Protein AF-A0A9P4IMC5-F1 (afdb_monomer_lite)

Organism: NCBI:txid1504668

Foldseek 3Di:
DDDDDDDDDDDDDDDDPVVVVVPPDDDDDDDDDDDVVLVVVVCCVVVPDLCLLVLVVVLVVLVVVLVVLVVVCVVPVDPVSLLVNLQSVLVSCVSCQVPFQVRRPCNLVLLQLLLVVVVVVVVPPVPPDDDLSSLLSNLLSQQCLVDRHGDPCSVVADSVNSSVDRDDRDDDDSVVSLVPPDCPPPCNVDVVSVVVSVVSSPPDDDDPVPPPDDDDDDDDDDDPDDDPDQDPLQCLVPDDVVSLLVNLVVPVVVSLVSLLQHALLDPSSLVSLVVVLVCCVVPVSSVVSVHDNLVSVLSSLVNLVVVLVVLDDPDPPDPDDPPPSVVSSLSSLVSSVVSVVVCVVVVVDDCVSCVVSLVCSLVVVCVNPCSVPDCNNVVCVPVSPPD

Sequence (387 aa):
MATFASPEDSQPEDIPQSLQSQLNSFPNRSFPLTAGAYLEARQLLLKGRKDAAKDFKDAMSLKVFIDELEAKVRADASETNYVTLLNAEYTLFHMTATTLLPLNPFLSHWVDNIARWEKEAASSESGGKISAIQKARLYMSKKLLMEVYPPRDLKTLSPRQLLAHIPESPHFSPKDWIKTFPKSSPVFDNPDSLALFKFSISGAYPDLEVMLSRDNKGDTDGAIGANDDPPDLKSPERLTLDELFAAFKAEPEHTATAIAHMPIDDIKCLDLVNKLIELTEENQLLYNFGVDATGMVMNYIQHGLRQIEAMAPEQLGALGGNSARAEEQARAVKLLHLFIRNLLQKDFLTVDMINFELLELGMRYVWVKEIREDPLFSDRGNTLWSS

Secondary structure (DSSP, 8-state):
--PPPPPP--PPPPPPGGGTTTS-----------SHHHHHHHHHHHHH-TTHHHHHHHHHHHHHHHHHHHHHHHH---HHHHHHHHHHHHHHHHHHTTS-GGG-TTHHHHHHHHHHHHHHHHH-TTT----HHHHHHHHHHHHHHH-SS--HHHHH--HHHHHH--PPPPP--HHHHHHHS-TTSTTTSSHHHHHHHHHHHH------TTSS----------------PPP-TT-GGG--HHHHHHHHHH-HHHHHHHHHTS-SS-HHHHHHHHHHHHHHHHH-HHHHTT--HHHHHHHHHHHHHHHHHHTS-S-TT-TTS-HHHHHHHHHHHHHHHHHHHHHHHTTSS-TTTTHHHHHHHHHHSTTSHHHHT-HHHHGGGTGGGT-

Structure (mmCIF, N/CA/C/O backbone):
data_AF-A0A9P4IMC5-F1
#
_entry.id   AF-A0A9P4IMC5-F1
#
loop_
_atom_site.group_PDB
_atom_site.id
_atom_site.type_symbol
_atom_site.label_atom_id
_atom_site.label_alt_id
_atom_site.label_comp_id
_atom_site.label_asym_id
_atom_site.label_entity_id
_atom_site.label_seq_id
_atom_site.pdbx_PDB_ins_code
_atom_site.Cartn_x
_atom_site.Cartn_y
_atom_site.Cartn_z
_atom_site.occupancy
_atom_site.B_iso_or_equiv
_atom_site.auth_seq_id
_atom_site.auth_comp_id
_atom_site.auth_asym_id
_atom_site.auth_atom_id
_atom_site.pdbx_PDB_model_num
ATOM 1 N N . MET A 1 1 ? 46.343 -40.916 -34.489 1.00 37.09 1 MET A N 1
ATOM 2 C CA . MET A 1 1 ? 46.636 -40.253 -33.202 1.00 37.09 1 MET A CA 1
ATOM 3 C C . MET A 1 1 ? 46.776 -38.769 -33.483 1.00 37.09 1 MET A C 1
ATOM 5 O O . MET A 1 1 ? 47.790 -38.372 -34.035 1.00 37.09 1 MET A O 1
ATOM 9 N N . ALA A 1 2 ? 45.723 -37.993 -33.229 1.00 31.25 2 ALA A N 1
ATOM 10 C CA . ALA A 1 2 ? 45.718 -36.543 -33.398 1.00 31.25 2 ALA A CA 1
ATOM 11 C C . ALA A 1 2 ? 45.614 -35.914 -32.004 1.00 31.25 2 ALA A C 1
ATOM 13 O O . ALA A 1 2 ? 44.685 -36.214 -31.257 1.00 31.25 2 ALA A O 1
ATOM 14 N N . THR A 1 3 ? 46.619 -35.126 -31.641 1.00 31.88 3 THR A N 1
ATOM 15 C CA . THR A 1 3 ? 46.731 -34.386 -30.383 1.00 31.88 3 THR A CA 1
ATOM 16 C C . THR A 1 3 ? 45.894 -33.109 -30.462 1.00 31.88 3 THR A C 1
ATOM 18 O O . THR A 1 3 ? 46.117 -32.276 -31.337 1.00 31.88 3 THR A O 1
ATOM 21 N N . PHE A 1 4 ? 44.926 -32.966 -29.555 1.00 30.23 4 PHE A N 1
ATOM 22 C CA . PHE A 1 4 ? 44.177 -31.728 -29.339 1.00 30.23 4 PHE A CA 1
ATOM 23 C C . PHE A 1 4 ? 45.031 -30.741 -28.534 1.00 30.23 4 PHE A C 1
ATOM 25 O O . PHE A 1 4 ? 45.616 -31.115 -27.518 1.00 30.23 4 PHE A O 1
ATOM 32 N N . ALA A 1 5 ? 45.101 -29.495 -29.001 1.00 35.19 5 ALA A N 1
ATOM 33 C CA . ALA A 1 5 ? 45.706 -28.381 -28.282 1.00 35.19 5 ALA A CA 1
ATOM 34 C C . ALA A 1 5 ? 44.748 -27.871 -27.188 1.00 35.19 5 ALA A C 1
ATOM 36 O O . ALA A 1 5 ? 43.554 -27.705 -27.445 1.00 35.19 5 ALA A O 1
ATOM 37 N N . SER A 1 6 ? 45.276 -27.638 -25.982 1.00 31.53 6 SER A N 1
ATOM 38 C CA . SER A 1 6 ? 44.566 -26.968 -24.883 1.00 31.53 6 SER A CA 1
ATOM 39 C C . SER A 1 6 ? 44.275 -25.503 -25.231 1.00 31.53 6 SER A C 1
ATOM 41 O O . SER A 1 6 ? 45.141 -24.855 -25.820 1.00 31.53 6 SER A O 1
ATOM 43 N N . PRO A 1 7 ? 43.114 -24.949 -24.837 1.00 38.97 7 PRO A N 1
ATOM 44 C CA . PRO A 1 7 ? 42.880 -23.516 -24.903 1.00 38.97 7 PRO A CA 1
ATOM 45 C C . PRO A 1 7 ? 43.620 -22.825 -23.752 1.00 38.97 7 PRO A C 1
ATOM 47 O O . PRO A 1 7 ? 43.398 -23.143 -22.584 1.00 38.97 7 PRO A O 1
ATOM 50 N N . GLU A 1 8 ? 44.525 -21.921 -24.117 1.00 33.66 8 GLU A N 1
ATOM 51 C CA . GLU A 1 8 ? 45.265 -21.041 -23.215 1.00 33.66 8 GLU A CA 1
ATOM 52 C C . GLU A 1 8 ? 44.356 -20.009 -22.531 1.00 33.66 8 GLU A C 1
ATOM 54 O O . GLU A 1 8 ? 43.326 -19.584 -23.060 1.00 33.66 8 GLU A O 1
ATOM 59 N N . ASP A 1 9 ? 44.803 -19.625 -21.338 1.00 35.44 9 ASP A N 1
ATOM 60 C CA . ASP A 1 9 ? 44.240 -18.674 -20.391 1.00 35.44 9 ASP A CA 1
ATOM 61 C C . ASP A 1 9 ? 43.834 -17.324 -21.007 1.00 35.44 9 ASP A C 1
ATOM 63 O O . ASP A 1 9 ? 44.664 -16.455 -21.279 1.00 35.44 9 ASP A O 1
ATOM 67 N N . SER A 1 10 ? 42.529 -17.079 -21.110 1.00 31.97 10 SER A N 1
ATOM 68 C CA . SER A 1 10 ? 41.988 -15.722 -21.196 1.00 31.97 10 SER A CA 1
ATOM 69 C C . SER A 1 10 ? 41.885 -15.141 -19.782 1.00 31.97 10 SER A C 1
ATOM 71 O O . SER A 1 10 ? 40.938 -15.434 -19.048 1.00 31.97 10 SER A O 1
ATOM 73 N N . GLN A 1 11 ? 42.882 -14.347 -19.382 1.00 32.84 11 GLN A N 1
ATOM 74 C CA . GLN A 1 11 ? 42.845 -13.557 -18.148 1.00 32.84 11 GLN A CA 1
ATOM 75 C C . GLN A 1 11 ? 41.666 -12.562 -18.198 1.00 32.84 11 GLN A C 1
ATOM 77 O O . GLN A 1 11 ? 41.454 -11.932 -19.236 1.00 32.84 11 GLN A O 1
ATOM 82 N N . PRO A 1 12 ? 40.888 -12.406 -17.111 1.00 34.47 12 PRO A N 1
ATOM 83 C CA . PRO A 1 12 ? 39.789 -11.448 -17.068 1.00 34.47 12 PRO A CA 1
ATOM 84 C C . PRO A 1 12 ? 40.332 -10.014 -17.101 1.00 34.47 12 PRO A C 1
ATOM 86 O O . PRO A 1 12 ? 41.224 -9.676 -16.327 1.00 34.47 12 PRO A O 1
ATOM 89 N N . GLU A 1 13 ? 39.771 -9.186 -17.984 1.00 38.28 13 GLU A N 1
ATOM 90 C CA . GLU A 1 13 ? 40.125 -7.774 -18.142 1.00 38.28 13 GLU A CA 1
ATOM 91 C C . GLU A 1 13 ? 40.081 -7.014 -16.802 1.00 38.28 13 GLU A C 1
ATOM 93 O O . GLU A 1 13 ? 39.161 -7.170 -15.986 1.00 38.28 13 GLU A O 1
ATOM 98 N N . ASP A 1 14 ? 41.109 -6.197 -16.563 1.00 37.53 14 ASP A N 1
ATOM 99 C CA . ASP A 1 14 ? 41.260 -5.412 -15.342 1.00 37.53 14 ASP A CA 1
ATOM 100 C C . ASP A 1 14 ? 40.192 -4.313 -15.244 1.00 37.53 14 ASP A C 1
ATOM 102 O O . ASP A 1 14 ? 40.033 -3.464 -16.122 1.00 37.53 14 ASP A O 1
ATOM 106 N N . ILE A 1 15 ? 39.472 -4.302 -14.120 1.00 39.25 15 ILE A N 1
ATOM 107 C CA . ILE A 1 15 ? 38.461 -3.287 -13.804 1.00 39.25 15 ILE A CA 1
ATOM 108 C C . ILE A 1 15 ? 39.167 -1.972 -13.422 1.00 39.25 15 ILE A C 1
ATOM 110 O O . ILE A 1 15 ? 40.071 -2.004 -12.582 1.00 39.25 15 ILE A O 1
ATOM 114 N N . PRO A 1 16 ? 38.734 -0.806 -13.945 1.00 43.28 16 PRO A N 1
ATOM 115 C CA . PRO A 1 16 ? 39.318 0.489 -13.602 1.00 43.28 16 PRO A CA 1
ATOM 116 C C . PRO A 1 16 ? 39.346 0.756 -12.086 1.00 43.28 16 PRO A C 1
ATOM 118 O O . PRO A 1 16 ? 38.332 0.630 -11.398 1.00 43.28 16 PRO A O 1
ATOM 121 N N . GLN A 1 17 ? 40.499 1.186 -11.562 1.00 37.94 17 GLN A N 1
ATOM 122 C CA . GLN A 1 17 ? 40.740 1.428 -10.125 1.00 37.94 17 GLN A CA 1
ATOM 123 C C . GLN A 1 17 ? 39.767 2.427 -9.472 1.00 37.94 17 GLN A C 1
ATOM 125 O O . GLN A 1 17 ? 39.552 2.377 -8.261 1.00 37.94 17 GLN A O 1
ATOM 130 N N . SER A 1 18 ? 39.134 3.309 -10.251 1.00 35.56 18 SER A N 1
ATOM 131 C CA . SER A 1 18 ? 38.124 4.256 -9.757 1.00 35.56 18 SER A CA 1
ATOM 132 C C . SER A 1 18 ? 36.874 3.572 -9.187 1.00 35.56 18 SER A C 1
ATOM 134 O O . SER A 1 18 ? 36.224 4.137 -8.313 1.00 35.56 18 SER A O 1
ATOM 136 N N . LEU A 1 19 ? 36.567 2.345 -9.624 1.00 35.97 19 LEU A N 1
ATOM 137 C CA . LEU A 1 19 ? 35.450 1.532 -9.129 1.00 35.97 19 LEU A CA 1
ATOM 138 C C . LEU A 1 19 ? 35.797 0.730 -7.861 1.00 35.97 19 LEU A C 1
ATOM 140 O O . LEU A 1 19 ? 34.899 0.325 -7.128 1.00 35.97 19 LEU A O 1
ATOM 144 N N . GLN A 1 20 ? 37.083 0.508 -7.566 1.00 38.69 20 GLN A N 1
ATOM 145 C CA . GLN A 1 20 ? 37.525 -0.315 -6.429 1.00 38.69 20 GLN A CA 1
ATOM 146 C C . GLN A 1 20 ? 37.358 0.371 -5.067 1.00 38.69 20 GLN A C 1
ATOM 148 O O . GLN A 1 20 ? 37.127 -0.306 -4.066 1.00 38.69 20 GLN A O 1
ATOM 153 N N . SER A 1 21 ? 37.470 1.698 -4.999 1.00 37.50 21 SER A N 1
ATOM 154 C CA . SER A 1 21 ? 37.444 2.442 -3.731 1.00 37.50 21 SER A CA 1
ATOM 155 C C . SER A 1 21 ? 36.041 2.593 -3.136 1.00 37.50 21 SER A C 1
ATOM 157 O O . SER A 1 21 ? 35.906 2.717 -1.921 1.00 37.50 21 SER A O 1
ATOM 159 N N . GLN A 1 22 ? 34.994 2.523 -3.961 1.00 38.44 22 GLN A N 1
ATOM 160 C CA . GLN A 1 22 ? 33.600 2.671 -3.525 1.00 38.44 22 GLN A CA 1
ATOM 161 C C . GLN A 1 22 ? 33.014 1.393 -2.897 1.00 38.44 22 GLN A C 1
ATOM 163 O O . GLN A 1 22 ? 32.007 1.459 -2.202 1.00 38.44 22 GLN A O 1
ATOM 168 N N . LEU A 1 23 ? 33.646 0.2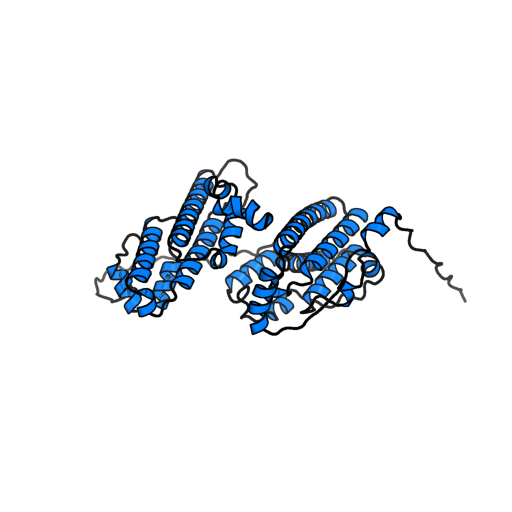31 -3.104 1.00 35.91 23 LEU A N 1
ATOM 169 C CA . LEU A 1 23 ? 33.079 -1.082 -2.765 1.00 35.91 23 LEU A CA 1
ATOM 170 C C . LEU A 1 23 ? 33.402 -1.590 -1.344 1.00 35.91 23 LEU A C 1
ATOM 172 O O . LEU A 1 23 ? 32.813 -2.574 -0.907 1.00 35.91 23 LEU A O 1
ATOM 176 N N . ASN A 1 24 ? 34.313 -0.949 -0.603 1.00 33.94 24 ASN A N 1
ATOM 177 C CA . ASN A 1 24 ? 34.955 -1.559 0.577 1.00 33.94 24 ASN A CA 1
ATOM 178 C C . ASN A 1 24 ? 34.456 -1.092 1.966 1.00 33.94 24 ASN A C 1
ATOM 180 O O . ASN A 1 24 ? 35.125 -1.370 2.960 1.00 33.94 24 ASN A O 1
ATOM 184 N N . SER A 1 25 ? 33.326 -0.389 2.101 1.00 31.80 25 SER A N 1
ATOM 185 C CA . SER A 1 25 ? 33.026 0.363 3.338 1.00 31.80 25 SER A CA 1
ATOM 186 C C . SER A 1 25 ? 31.776 -0.049 4.143 1.00 31.80 25 SER A C 1
ATOM 188 O O . SER A 1 25 ? 31.017 0.849 4.480 1.00 31.80 25 SER A O 1
ATOM 190 N N . PHE A 1 26 ? 31.529 -1.319 4.524 1.00 28.19 26 PHE A N 1
ATOM 191 C CA . PHE A 1 26 ? 30.429 -1.631 5.483 1.00 28.19 26 PHE A CA 1
ATOM 192 C C . PHE A 1 26 ? 30.657 -2.849 6.418 1.00 28.19 26 PHE A C 1
ATOM 194 O O . PHE A 1 26 ? 31.182 -3.868 5.966 1.00 28.19 26 PHE A O 1
ATOM 201 N N . PRO A 1 27 ? 30.247 -2.795 7.714 1.00 32.19 27 PRO A N 1
ATOM 202 C CA . PRO A 1 27 ? 30.434 -3.888 8.681 1.00 32.19 27 PRO A CA 1
ATOM 203 C C . PRO A 1 27 ? 29.177 -4.764 8.929 1.00 32.19 27 PRO A C 1
ATOM 205 O O . PRO A 1 27 ? 28.044 -4.292 8.880 1.00 32.19 27 PRO A O 1
ATOM 208 N N . ASN A 1 28 ? 29.394 -6.044 9.278 1.00 28.67 28 ASN A N 1
ATOM 209 C CA . ASN A 1 28 ? 28.390 -7.121 9.437 1.00 28.67 28 ASN A CA 1
ATOM 210 C C . ASN A 1 28 ? 28.066 -7.473 10.913 1.00 28.67 28 ASN A C 1
ATOM 212 O O . ASN A 1 28 ? 29.002 -7.693 11.683 1.00 28.67 28 ASN A O 1
ATOM 216 N N . ARG A 1 29 ? 26.780 -7.662 11.296 1.00 29.67 29 ARG A N 1
ATOM 217 C CA . ARG A 1 29 ? 26.330 -8.371 12.536 1.00 29.67 29 ARG A CA 1
ATOM 218 C C . ARG A 1 29 ? 24.940 -9.038 12.391 1.00 29.67 29 ARG A C 1
ATOM 220 O O . ARG A 1 29 ? 24.144 -8.613 11.561 1.00 29.67 29 ARG A O 1
ATOM 227 N N . SER A 1 30 ? 24.645 -10.068 13.204 1.00 31.17 30 SER A N 1
ATOM 228 C CA . SER A 1 30 ? 23.434 -10.928 13.147 1.00 31.17 30 SER A CA 1
ATOM 229 C C . SER A 1 30 ? 22.802 -11.227 14.524 1.00 31.17 30 SER A C 1
ATOM 231 O O . SER A 1 30 ? 23.554 -11.370 15.485 1.00 31.17 30 SER A O 1
ATOM 233 N N . PHE A 1 31 ? 21.475 -11.456 14.591 1.00 29.19 31 PHE A N 1
ATOM 234 C CA . PHE A 1 31 ? 20.723 -11.974 15.763 1.00 29.19 31 PHE A CA 1
ATOM 235 C C . PHE A 1 31 ? 19.502 -12.844 15.338 1.00 29.19 31 PHE A C 1
ATOM 237 O O . PHE A 1 31 ? 18.995 -12.613 14.240 1.00 29.19 31 PHE A O 1
ATOM 244 N N . PRO A 1 32 ? 19.006 -13.806 16.156 1.00 35.84 32 PRO A N 1
ATOM 245 C CA . PRO A 1 32 ? 17.850 -14.667 15.831 1.00 35.84 32 PRO A CA 1
ATOM 246 C C . PRO A 1 32 ? 16.591 -14.378 16.686 1.00 35.84 32 PRO A C 1
ATOM 248 O O . PRO A 1 32 ? 16.740 -14.148 17.882 1.00 35.84 32 PRO A O 1
ATOM 251 N N . LEU A 1 33 ? 15.366 -14.464 16.128 1.00 35.25 33 LEU A N 1
ATOM 252 C CA . LEU A 1 33 ? 14.091 -14.257 16.862 1.00 35.25 33 LEU A CA 1
ATOM 253 C C . LEU A 1 33 ? 12.865 -15.008 16.250 1.00 35.25 33 LEU A C 1
ATOM 255 O O . LEU A 1 33 ? 12.855 -15.301 15.056 1.00 35.25 33 LEU A O 1
ATOM 259 N N . THR A 1 34 ? 11.856 -15.326 17.087 1.00 39.59 34 THR A N 1
ATOM 260 C CA . THR A 1 34 ? 10.603 -16.106 16.842 1.00 39.59 34 THR A CA 1
ATOM 261 C C . THR A 1 34 ? 9.355 -15.239 16.509 1.00 39.59 34 THR A C 1
ATOM 263 O O . THR A 1 34 ? 9.460 -14.028 16.383 1.00 39.59 34 THR A O 1
ATOM 266 N N . ALA A 1 35 ? 8.148 -15.822 16.354 1.00 35.03 35 ALA A N 1
ATOM 267 C CA . ALA A 1 35 ? 6.930 -15.136 15.864 1.00 35.03 35 ALA A CA 1
ATOM 268 C C . ALA A 1 35 ? 6.368 -14.005 16.764 1.00 35.03 35 ALA A C 1
ATOM 270 O O . ALA A 1 35 ? 5.963 -12.970 16.246 1.00 35.03 35 ALA A O 1
ATOM 271 N N . GLY A 1 36 ? 6.390 -14.134 18.098 1.00 34.50 36 GLY A N 1
ATOM 272 C CA . GLY A 1 36 ? 6.100 -13.000 19.002 1.00 34.50 36 GLY A CA 1
ATOM 273 C C . GLY A 1 36 ? 7.177 -11.914 18.911 1.00 34.50 36 GLY A C 1
ATOM 274 O O . GLY A 1 36 ? 6.898 -10.716 18.919 1.00 34.50 36 GLY A O 1
ATOM 275 N N . ALA A 1 37 ? 8.405 -12.348 18.651 1.00 40.44 37 ALA A N 1
ATOM 276 C CA . ALA A 1 37 ? 9.508 -11.464 18.363 1.00 40.44 37 ALA A CA 1
ATOM 277 C C . ALA A 1 37 ? 9.460 -10.853 16.951 1.00 40.44 37 ALA A C 1
ATOM 279 O O . ALA A 1 37 ? 10.312 -10.042 16.631 1.00 40.44 37 ALA A O 1
ATOM 280 N N . TYR A 1 38 ? 8.462 -11.164 16.117 1.00 39.06 38 TYR A N 1
ATOM 281 C CA . TYR A 1 38 ? 8.254 -10.534 14.810 1.00 39.06 38 TYR A CA 1
ATOM 282 C C . TYR A 1 38 ? 7.645 -9.135 14.954 1.00 39.06 38 TYR A C 1
ATOM 284 O O . TYR A 1 38 ? 8.107 -8.177 14.336 1.00 39.06 38 TYR A O 1
ATOM 292 N N . LEU A 1 39 ? 6.641 -8.999 15.826 1.00 42.00 39 LEU A N 1
ATOM 293 C CA . LEU A 1 39 ? 6.036 -7.711 16.162 1.00 42.00 39 LEU A CA 1
ATOM 294 C C . LEU A 1 39 ? 6.969 -6.889 17.066 1.00 42.00 39 LEU A C 1
ATOM 296 O O . LEU A 1 39 ? 7.113 -5.684 16.870 1.00 42.00 39 LEU A O 1
ATOM 300 N N . GLU A 1 40 ? 7.671 -7.554 17.988 1.00 40.97 40 GLU A N 1
ATOM 301 C CA . GLU A 1 40 ? 8.665 -6.931 18.867 1.00 40.97 40 GLU A CA 1
ATOM 302 C C . GLU A 1 40 ? 9.932 -6.510 18.101 1.00 40.97 40 GLU A C 1
ATOM 304 O O . GLU A 1 40 ? 10.397 -5.391 18.280 1.00 40.97 40 GLU A O 1
ATOM 309 N N . ALA A 1 41 ? 10.446 -7.321 17.162 1.00 44.97 41 ALA A N 1
ATOM 310 C CA . ALA A 1 41 ? 11.541 -6.923 16.270 1.00 44.97 41 ALA A CA 1
ATOM 311 C C . ALA A 1 41 ? 11.117 -5.820 15.301 1.00 44.97 41 ALA A C 1
ATOM 313 O O . ALA A 1 41 ? 11.935 -4.959 15.006 1.00 44.97 41 ALA A O 1
ATOM 314 N N . ARG A 1 42 ? 9.858 -5.796 14.836 1.00 45.81 42 ARG A N 1
ATOM 315 C CA . ARG A 1 42 ? 9.302 -4.687 14.039 1.00 45.81 42 ARG A CA 1
ATOM 316 C C . ARG A 1 42 ? 9.282 -3.391 14.848 1.00 45.81 42 ARG A C 1
ATOM 318 O O . ARG A 1 42 ? 9.764 -2.370 14.367 1.00 45.81 42 ARG A O 1
ATOM 325 N N . GLN A 1 43 ? 8.786 -3.433 16.084 1.00 49.44 43 GLN A N 1
ATOM 326 C CA . GLN A 1 43 ? 8.794 -2.273 16.974 1.00 49.44 43 GLN A CA 1
ATOM 327 C C . GLN A 1 43 ? 10.215 -1.869 17.390 1.00 49.44 43 GLN A C 1
ATOM 329 O O . GLN A 1 43 ? 10.476 -0.678 17.475 1.00 49.44 43 GLN A O 1
ATOM 334 N N . LEU A 1 44 ? 11.149 -2.806 17.586 1.00 47.84 44 LEU A N 1
ATOM 335 C CA . LEU A 1 44 ? 12.556 -2.532 17.919 1.00 47.84 44 LEU A CA 1
ATOM 336 C C . LEU A 1 44 ? 13.378 -2.025 16.719 1.00 47.84 44 LEU A C 1
ATOM 338 O O . LEU A 1 44 ? 14.212 -1.140 16.900 1.00 47.84 44 LEU A O 1
ATOM 342 N N . LEU A 1 45 ? 13.133 -2.526 15.500 1.00 50.12 45 LEU A N 1
ATOM 343 C CA . LEU A 1 45 ? 13.734 -2.020 14.255 1.00 50.12 45 LEU A CA 1
ATOM 344 C C . LEU A 1 45 ? 13.301 -0.578 13.986 1.00 50.12 45 LEU A C 1
ATOM 346 O O . LEU A 1 45 ? 14.138 0.244 13.622 1.00 50.12 45 LEU A O 1
ATOM 350 N N . LEU A 1 46 ? 12.019 -0.273 14.208 1.00 49.28 46 LEU A N 1
ATOM 351 C CA . LEU A 1 46 ? 11.463 1.065 14.002 1.00 49.28 46 LEU A CA 1
ATOM 352 C C . LEU A 1 46 ? 11.784 2.027 15.162 1.00 49.28 46 LEU A C 1
ATOM 354 O O . LEU A 1 46 ? 12.127 3.174 14.905 1.00 49.28 46 LEU A O 1
ATOM 358 N N . LYS A 1 47 ? 11.764 1.583 16.431 1.00 49.81 47 LYS A N 1
ATOM 359 C CA . LYS A 1 47 ? 12.152 2.422 17.590 1.00 49.81 47 LYS A CA 1
ATOM 360 C C . LYS A 1 47 ? 13.654 2.698 17.678 1.00 49.81 47 LYS A C 1
ATOM 362 O O . LYS A 1 47 ? 14.043 3.654 18.342 1.00 49.81 47 LYS A O 1
ATOM 367 N N . GLY A 1 48 ? 14.501 1.844 17.100 1.00 49.69 48 GLY A N 1
ATOM 368 C CA . GLY A 1 48 ? 15.950 1.868 17.333 1.00 49.69 48 GLY A CA 1
ATOM 369 C C . GLY A 1 48 ? 16.795 2.553 16.256 1.00 49.69 48 GLY A C 1
ATOM 370 O O . GLY A 1 48 ? 17.952 2.874 16.524 1.00 49.69 48 GLY A O 1
ATOM 371 N N . ARG A 1 49 ? 16.264 2.779 15.048 1.00 59.34 49 ARG A N 1
ATOM 372 C CA . ARG A 1 49 ? 17.024 3.353 13.927 1.00 59.34 49 ARG A CA 1
ATOM 373 C C . ARG A 1 49 ? 16.403 4.663 13.464 1.00 59.34 49 ARG A C 1
ATOM 375 O O . ARG A 1 49 ? 15.483 4.655 12.655 1.00 59.34 49 ARG A O 1
ATOM 382 N N . LYS A 1 50 ? 16.988 5.781 13.898 1.00 61.56 50 LYS A N 1
ATOM 383 C CA . LYS A 1 50 ? 16.738 7.099 13.285 1.00 61.56 50 LYS A CA 1
ATOM 384 C C . LYS A 1 50 ? 16.976 7.075 11.768 1.00 61.56 50 LYS A C 1
ATOM 386 O O . LYS A 1 50 ? 16.295 7.752 11.015 1.00 61.56 50 LYS A O 1
ATOM 391 N N . ASP A 1 51 ? 17.864 6.192 11.316 1.00 73.38 51 ASP A N 1
ATOM 392 C CA . ASP A 1 51 ? 18.212 6.057 9.903 1.00 73.38 51 ASP A CA 1
ATOM 393 C C . ASP A 1 51 ? 17.247 5.162 9.101 1.00 73.38 51 ASP A C 1
ATOM 395 O O . ASP A 1 51 ? 17.333 5.140 7.880 1.00 73.38 51 ASP A O 1
ATOM 399 N N . ALA A 1 52 ? 16.296 4.449 9.726 1.00 69.25 52 ALA A N 1
ATOM 400 C CA . ALA A 1 52 ? 15.452 3.480 9.010 1.00 69.25 52 ALA A CA 1
ATOM 401 C C . ALA A 1 52 ? 14.547 4.127 7.950 1.00 69.25 52 ALA A C 1
ATOM 403 O O . ALA A 1 52 ? 14.348 3.555 6.878 1.00 69.25 52 ALA A O 1
ATOM 404 N N . ALA A 1 53 ? 14.012 5.319 8.230 1.00 67.94 53 ALA A N 1
ATOM 405 C CA . ALA A 1 53 ? 13.219 6.061 7.255 1.00 67.94 53 ALA A CA 1
ATOM 406 C C . ALA A 1 53 ? 14.088 6.459 6.054 1.00 67.94 53 ALA A C 1
ATOM 408 O O . ALA A 1 53 ? 13.728 6.196 4.906 1.00 67.94 53 ALA A O 1
ATOM 409 N N . LYS A 1 54 ? 15.276 7.013 6.321 1.00 76.94 54 LYS A N 1
ATOM 410 C CA . LYS A 1 54 ? 16.253 7.379 5.294 1.00 76.94 54 LYS A CA 1
ATOM 411 C C . LYS A 1 54 ? 16.668 6.170 4.449 1.00 76.94 54 LYS A C 1
ATOM 413 O O . LYS A 1 54 ? 16.585 6.249 3.227 1.00 76.94 54 LYS A O 1
ATOM 418 N N . ASP A 1 55 ? 17.025 5.053 5.083 1.00 82.38 55 ASP A N 1
ATOM 419 C CA . ASP A 1 55 ? 17.384 3.800 4.410 1.00 82.38 55 ASP A CA 1
ATOM 420 C C . ASP A 1 55 ? 16.255 3.325 3.481 1.00 82.38 55 ASP A C 1
ATOM 422 O O . ASP A 1 55 ? 16.511 2.908 2.351 1.00 82.38 55 ASP A O 1
ATOM 426 N N . PHE A 1 56 ? 14.994 3.438 3.916 1.00 82.12 56 PHE A N 1
ATOM 427 C CA . PHE A 1 56 ? 13.840 3.078 3.092 1.00 82.12 56 PHE A CA 1
ATOM 428 C C . PHE A 1 56 ? 13.666 3.997 1.874 1.00 82.12 56 PHE A C 1
ATOM 430 O O . PHE A 1 56 ? 13.430 3.501 0.774 1.00 82.12 56 PHE A O 1
ATOM 437 N N . LYS A 1 57 ? 13.816 5.319 2.017 1.00 78.56 57 LYS A N 1
ATOM 438 C CA . LYS A 1 57 ? 13.755 6.244 0.865 1.00 78.56 57 LYS A CA 1
ATOM 439 C C . LYS A 1 57 ? 14.899 6.062 -0.100 1.00 78.56 57 LYS A C 1
ATOM 441 O O . LYS A 1 57 ? 14.672 6.127 -1.308 1.00 78.56 57 LYS A O 1
ATOM 446 N N . ASP A 1 58 ? 16.098 5.831 0.411 1.00 85.81 58 ASP A N 1
ATOM 447 C CA . ASP A 1 58 ? 17.248 5.540 -0.429 1.00 85.81 58 ASP A CA 1
ATOM 448 C C . ASP A 1 58 ? 16.983 4.232 -1.205 1.00 85.81 58 ASP A C 1
ATOM 450 O O . ASP A 1 58 ? 17.195 4.184 -2.416 1.00 85.81 58 ASP A O 1
ATOM 454 N N . ALA A 1 59 ? 16.401 3.211 -0.559 1.00 90.12 59 ALA A N 1
ATOM 455 C CA . ALA A 1 59 ? 16.019 1.952 -1.204 1.00 90.12 59 ALA A CA 1
ATOM 456 C C . ALA A 1 59 ? 14.896 2.132 -2.244 1.00 90.12 59 ALA A C 1
ATOM 458 O O . ALA A 1 59 ? 14.966 1.565 -3.333 1.00 90.12 59 ALA A O 1
ATOM 459 N N . MET A 1 60 ? 13.888 2.961 -1.959 1.00 86.00 60 MET A N 1
ATOM 460 C CA . MET A 1 60 ? 12.823 3.301 -2.912 1.00 86.00 60 MET A CA 1
ATOM 461 C C . MET A 1 60 ? 13.362 4.074 -4.118 1.00 86.00 60 MET A C 1
ATOM 463 O O . MET A 1 60 ? 13.014 3.768 -5.255 1.00 86.00 60 MET A O 1
ATOM 467 N N . SER A 1 61 ? 14.249 5.042 -3.889 1.00 87.81 61 SER A N 1
ATOM 468 C CA . SER A 1 61 ? 14.895 5.806 -4.963 1.00 87.81 61 SER A CA 1
ATOM 469 C C . SER A 1 61 ? 15.749 4.887 -5.839 1.00 87.81 61 SER A C 1
ATOM 471 O O . SER A 1 61 ? 15.697 4.960 -7.066 1.00 87.81 61 SER A O 1
ATOM 473 N N . LEU A 1 62 ? 16.478 3.958 -5.214 1.00 94.31 62 LEU A N 1
ATOM 474 C CA . LEU A 1 62 ? 17.239 2.927 -5.909 1.00 94.31 62 LEU A CA 1
ATOM 475 C C . LEU A 1 62 ? 16.332 1.977 -6.702 1.00 94.31 62 LEU A C 1
ATOM 477 O O . LEU A 1 62 ? 16.690 1.581 -7.807 1.00 94.31 62 LEU A O 1
ATOM 481 N N . LYS A 1 63 ? 15.144 1.643 -6.186 1.00 94.56 63 LYS A N 1
ATOM 482 C CA . LYS A 1 63 ? 14.154 0.835 -6.906 1.00 94.56 63 LYS A CA 1
ATOM 483 C C . LYS A 1 63 ? 13.631 1.538 -8.159 1.00 94.56 63 LYS A C 1
ATOM 485 O O . LYS A 1 63 ? 13.584 0.909 -9.212 1.00 94.56 63 LYS A O 1
ATOM 490 N N . VAL A 1 64 ? 13.306 2.828 -8.077 1.00 89.81 64 VAL A N 1
ATOM 491 C CA . VAL A 1 64 ? 12.922 3.625 -9.258 1.00 89.81 64 VAL A CA 1
ATOM 492 C C . VAL A 1 64 ? 14.049 3.618 -10.295 1.00 89.81 64 VAL A C 1
ATOM 494 O O . VAL A 1 64 ? 13.811 3.376 -11.475 1.00 89.81 64 VAL A O 1
ATOM 497 N N . PHE A 1 65 ? 15.298 3.781 -9.851 1.00 94.44 65 PHE A N 1
ATOM 498 C CA . PHE A 1 65 ? 16.462 3.695 -10.733 1.00 94.44 65 PHE A CA 1
ATOM 499 C C . PHE A 1 65 ? 16.636 2.304 -11.371 1.00 94.44 65 PHE A C 1
ATOM 501 O O . PHE A 1 65 ? 16.969 2.207 -12.552 1.00 94.44 65 PHE A O 1
ATOM 508 N N . ILE A 1 66 ? 16.376 1.222 -10.628 1.00 95.88 66 ILE A N 1
ATOM 509 C CA . ILE A 1 66 ? 16.354 -0.150 -11.160 1.00 95.88 66 ILE A CA 1
ATOM 510 C C . ILE A 1 66 ? 15.307 -0.277 -12.272 1.00 95.88 66 ILE A C 1
ATOM 512 O O . ILE A 1 66 ? 15.620 -0.838 -13.319 1.00 95.88 66 ILE A O 1
ATOM 516 N N . ASP A 1 67 ? 14.109 0.284 -12.099 1.00 91.25 67 ASP A N 1
ATOM 517 C CA . ASP A 1 67 ? 13.046 0.229 -13.114 1.00 91.25 67 ASP A CA 1
ATOM 518 C C . ASP A 1 67 ? 13.426 0.973 -14.400 1.00 91.25 67 ASP A C 1
ATOM 520 O O . ASP A 1 67 ? 13.209 0.477 -15.512 1.00 91.25 67 ASP A O 1
ATOM 524 N N . GLU A 1 68 ? 14.068 2.135 -14.268 1.00 92.75 68 GLU A N 1
ATOM 525 C CA . GLU A 1 68 ? 14.626 2.871 -15.405 1.00 92.75 68 GLU A CA 1
ATOM 526 C C . GLU A 1 68 ? 15.737 2.081 -16.112 1.00 92.75 68 GLU A C 1
ATOM 528 O O . GLU A 1 68 ? 15.788 2.041 -17.345 1.00 92.75 68 GLU A O 1
ATOM 533 N N . LEU A 1 69 ? 16.627 1.434 -15.352 1.00 94.12 69 LEU A N 1
ATOM 534 C CA . LEU A 1 69 ? 17.674 0.575 -15.903 1.00 94.12 69 LEU A CA 1
ATOM 535 C C . LEU A 1 69 ? 17.092 -0.650 -16.605 1.00 94.12 69 LEU A C 1
ATOM 537 O O . LEU A 1 69 ? 17.582 -1.011 -17.670 1.00 94.12 69 LEU A O 1
ATOM 541 N N . GLU A 1 70 ? 16.032 -1.264 -16.080 1.00 93.56 70 GLU A N 1
ATOM 542 C CA . GLU A 1 70 ? 15.340 -2.361 -16.761 1.00 93.56 70 GLU A CA 1
ATOM 543 C C . GLU A 1 70 ? 14.753 -1.924 -18.104 1.00 93.56 70 GLU A C 1
ATOM 545 O O . GLU A 1 70 ? 14.791 -2.684 -19.074 1.00 93.56 70 GLU A O 1
ATOM 550 N N . ALA A 1 71 ? 14.182 -0.719 -18.175 1.00 91.38 71 ALA A N 1
ATOM 551 C CA . ALA A 1 71 ? 13.689 -0.162 -19.431 1.00 91.38 71 ALA A CA 1
ATOM 552 C C . ALA A 1 71 ? 14.840 0.082 -20.421 1.00 91.38 71 ALA A C 1
ATOM 554 O O . ALA A 1 71 ? 14.727 -0.280 -21.593 1.00 91.38 71 ALA A O 1
ATOM 555 N N . LYS A 1 72 ? 15.973 0.617 -19.946 1.00 93.69 72 LYS A N 1
ATOM 556 C CA . LYS A 1 72 ? 17.179 0.824 -20.765 1.00 93.69 72 LYS A CA 1
ATOM 557 C C . LYS A 1 72 ? 17.770 -0.486 -21.265 1.00 93.69 72 LYS A C 1
ATOM 559 O O . LYS A 1 72 ? 18.040 -0.585 -22.449 1.00 93.69 72 LYS A O 1
ATOM 564 N N . VAL A 1 73 ? 17.902 -1.496 -20.409 1.00 92.38 73 VAL A N 1
ATOM 565 C CA . VAL A 1 73 ? 18.393 -2.836 -20.768 1.00 92.38 73 VAL A CA 1
ATOM 566 C C . VAL A 1 73 ? 17.516 -3.491 -21.840 1.00 92.38 73 VAL A C 1
ATOM 568 O O . VAL A 1 73 ? 18.027 -4.176 -22.721 1.00 92.38 73 VAL A O 1
ATOM 571 N N . ARG A 1 74 ? 16.194 -3.277 -21.787 1.00 89.25 74 ARG A N 1
ATOM 572 C CA . ARG A 1 74 ? 15.265 -3.765 -22.819 1.00 89.25 74 ARG A CA 1
ATOM 573 C C . ARG A 1 74 ? 15.445 -3.057 -24.162 1.00 89.25 74 ARG A C 1
ATOM 575 O O . ARG A 1 74 ? 15.262 -3.687 -25.197 1.00 89.25 74 ARG A O 1
ATOM 582 N N . ALA A 1 75 ? 15.773 -1.767 -24.145 1.00 92.69 75 ALA A N 1
ATOM 583 C CA . ALA A 1 75 ? 16.032 -0.993 -25.357 1.00 92.69 75 ALA A CA 1
ATOM 584 C C . ALA A 1 75 ? 17.442 -1.241 -25.927 1.00 92.69 75 ALA A C 1
ATOM 586 O O . ALA A 1 75 ? 17.615 -1.309 -27.140 1.00 92.69 75 ALA A O 1
ATOM 587 N N . ASP A 1 76 ? 18.433 -1.386 -25.048 1.00 94.00 76 ASP A N 1
ATOM 588 C CA . ASP A 1 76 ? 19.845 -1.614 -25.337 1.00 94.00 76 ASP A CA 1
ATOM 589 C C . ASP A 1 76 ? 20.430 -2.627 -24.341 1.00 94.00 76 ASP A C 1
ATOM 591 O O . ASP A 1 76 ? 20.782 -2.303 -23.198 1.00 94.00 76 ASP A O 1
ATOM 595 N N . ALA A 1 77 ? 20.561 -3.865 -24.810 1.00 90.94 77 ALA A N 1
ATOM 596 C CA . ALA A 1 77 ? 21.056 -5.010 -24.055 1.00 90.94 77 ALA A CA 1
ATOM 597 C C . ALA A 1 77 ? 22.594 -5.011 -23.908 1.00 90.94 77 ALA A C 1
ATOM 599 O O . ALA A 1 77 ? 23.234 -6.060 -24.013 1.00 90.94 77 ALA A O 1
ATOM 600 N N . SER A 1 78 ? 23.204 -3.844 -23.686 1.00 91.31 78 SER A N 1
ATOM 601 C CA . SER A 1 78 ? 24.647 -3.720 -23.496 1.00 91.31 78 SER A CA 1
ATOM 602 C C . SER A 1 78 ? 25.102 -4.299 -22.153 1.00 91.31 78 SER A C 1
ATOM 604 O O . SER A 1 78 ? 24.400 -4.245 -21.138 1.00 91.31 78 SER A O 1
ATOM 606 N N . GLU A 1 79 ? 26.310 -4.866 -22.138 1.00 88.06 79 GLU A N 1
ATOM 607 C CA . GLU A 1 79 ? 26.891 -5.503 -20.951 1.00 88.06 79 GLU A CA 1
ATOM 608 C C . GLU A 1 79 ? 26.982 -4.530 -19.767 1.00 88.06 79 GLU A C 1
ATOM 610 O O . GLU A 1 79 ? 26.612 -4.873 -18.644 1.00 88.06 79 GLU A O 1
ATOM 615 N N . THR A 1 80 ? 27.371 -3.283 -20.040 1.00 90.38 80 THR A N 1
ATOM 616 C CA . THR A 1 80 ? 27.432 -2.199 -19.055 1.00 90.38 80 THR A CA 1
ATOM 617 C C . THR A 1 80 ? 26.094 -1.995 -18.351 1.00 90.38 80 THR A C 1
ATOM 619 O O . THR A 1 80 ? 26.059 -1.968 -17.121 1.00 90.38 80 THR A O 1
ATOM 622 N N . ASN A 1 81 ? 24.986 -1.921 -19.099 1.00 90.31 81 ASN A N 1
ATOM 623 C CA . ASN A 1 81 ? 23.656 -1.723 -18.521 1.00 90.31 81 ASN A CA 1
ATOM 624 C C . ASN A 1 81 ? 23.267 -2.891 -17.600 1.00 90.31 81 ASN A C 1
ATOM 626 O O . ASN A 1 81 ? 22.737 -2.672 -16.509 1.00 90.31 81 ASN A O 1
ATOM 630 N N . TYR A 1 82 ? 23.582 -4.129 -17.995 1.00 89.38 82 TYR A N 1
ATOM 631 C CA . TYR A 1 82 ? 23.339 -5.311 -17.167 1.00 89.38 82 TYR A CA 1
ATOM 632 C C . TYR A 1 82 ? 24.177 -5.329 -15.883 1.00 89.38 82 TYR A C 1
ATOM 634 O O . TYR A 1 82 ? 23.649 -5.670 -14.823 1.00 89.38 82 TYR A O 1
ATOM 642 N N . VAL A 1 83 ? 25.459 -4.954 -15.945 1.00 88.44 83 VAL A N 1
ATOM 643 C CA . VAL A 1 83 ? 26.321 -4.863 -14.753 1.00 88.44 83 VAL A CA 1
ATOM 644 C C . VAL A 1 83 ? 25.812 -3.781 -13.800 1.00 88.44 83 VAL A C 1
ATOM 646 O O . VAL A 1 83 ? 25.730 -4.018 -12.594 1.00 88.44 83 VAL A O 1
ATOM 649 N N . THR A 1 84 ? 25.425 -2.610 -14.319 1.00 91.81 84 THR A N 1
ATOM 650 C CA . THR A 1 84 ? 24.840 -1.539 -13.501 1.00 91.81 84 THR A CA 1
ATOM 651 C C . THR A 1 84 ? 23.546 -1.999 -12.832 1.00 91.81 84 THR A C 1
ATOM 653 O O . THR A 1 84 ? 23.375 -1.774 -11.635 1.00 91.81 84 THR A O 1
ATOM 656 N N . LEU A 1 85 ? 22.676 -2.696 -13.567 1.00 93.94 85 LEU A N 1
ATOM 657 C CA . LEU A 1 85 ? 21.433 -3.250 -13.032 1.00 93.94 85 LEU A CA 1
ATOM 658 C C . LEU A 1 85 ? 21.692 -4.273 -11.915 1.00 93.94 85 LEU A C 1
ATOM 660 O O . LEU A 1 85 ? 21.103 -4.161 -10.842 1.00 93.94 85 LEU A O 1
ATOM 664 N N . LEU A 1 86 ? 22.613 -5.222 -12.122 1.00 92.25 86 LEU A N 1
ATOM 665 C CA . LEU A 1 86 ? 22.971 -6.218 -11.104 1.00 92.25 86 LEU A CA 1
ATOM 666 C C . LEU A 1 86 ? 23.531 -5.559 -9.834 1.00 92.25 86 LEU A C 1
ATOM 668 O O . LEU A 1 86 ? 23.151 -5.933 -8.725 1.00 92.25 86 LEU A O 1
ATOM 672 N N . ASN A 1 87 ? 24.403 -4.558 -9.982 1.00 92.56 87 ASN A N 1
ATOM 673 C CA . ASN A 1 87 ? 24.949 -3.809 -8.849 1.00 92.56 87 ASN A CA 1
ATOM 674 C C . ASN A 1 87 ? 23.858 -3.054 -8.078 1.00 92.56 87 ASN A C 1
ATOM 676 O O . ASN A 1 87 ? 23.873 -3.044 -6.845 1.00 92.56 87 ASN A O 1
ATOM 680 N N . ALA A 1 88 ? 22.910 -2.434 -8.787 1.00 94.75 88 ALA A N 1
ATOM 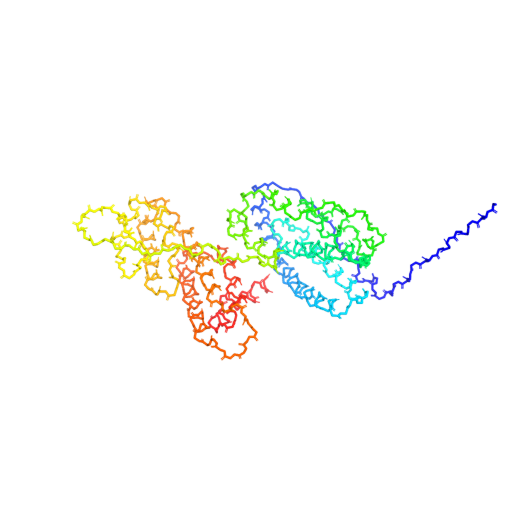681 C CA . ALA A 1 88 ? 21.804 -1.711 -8.172 1.00 94.75 88 ALA A CA 1
ATOM 682 C C . ALA A 1 88 ? 20.904 -2.657 -7.363 1.00 94.75 88 ALA A C 1
ATOM 684 O O . ALA A 1 88 ? 20.597 -2.380 -6.206 1.00 94.75 88 ALA A O 1
ATOM 685 N N . GLU A 1 89 ? 20.552 -3.820 -7.911 1.00 94.56 89 GLU A N 1
ATOM 686 C CA . GLU A 1 89 ? 19.757 -4.815 -7.186 1.00 94.56 89 GLU A CA 1
ATOM 687 C C . GLU A 1 89 ? 20.488 -5.422 -5.992 1.00 94.56 89 GLU A C 1
ATOM 689 O O . GLU A 1 89 ? 19.887 -5.624 -4.938 1.00 94.56 89 GLU A O 1
ATOM 694 N N . TYR A 1 90 ? 21.785 -5.695 -6.133 1.00 91.50 90 TYR A N 1
ATOM 695 C CA . TYR A 1 90 ? 22.607 -6.164 -5.023 1.00 91.50 90 TYR A CA 1
ATOM 696 C C . TYR A 1 90 ? 22.665 -5.123 -3.897 1.00 91.50 90 TYR A C 1
ATOM 698 O O . TYR A 1 90 ? 22.566 -5.461 -2.717 1.00 91.50 90 TYR A O 1
ATOM 706 N N . THR A 1 91 ? 22.760 -3.841 -4.255 1.00 92.69 91 THR A N 1
ATOM 707 C CA . THR A 1 91 ? 22.706 -2.736 -3.292 1.00 92.69 91 THR A CA 1
ATOM 708 C C . THR A 1 91 ? 21.342 -2.685 -2.600 1.00 92.69 91 THR A C 1
ATOM 710 O O . THR A 1 91 ? 21.290 -2.631 -1.373 1.00 92.69 91 THR A O 1
ATOM 713 N N . LEU A 1 92 ? 20.241 -2.813 -3.351 1.00 94.00 92 LEU A N 1
ATOM 714 C CA . LEU A 1 92 ? 18.882 -2.862 -2.798 1.00 94.00 92 LEU A CA 1
ATOM 715 C C . LEU A 1 92 ? 18.701 -4.034 -1.821 1.00 94.00 92 LEU A C 1
ATOM 717 O O . LEU A 1 92 ? 18.109 -3.882 -0.748 1.00 94.00 92 LEU A O 1
ATOM 721 N N . PHE A 1 93 ? 19.249 -5.201 -2.165 1.00 91.31 93 PHE A N 1
ATOM 722 C CA . PHE A 1 93 ? 19.288 -6.351 -1.270 1.00 91.31 93 PHE A CA 1
ATOM 723 C C . PHE A 1 93 ? 20.014 -6.014 0.032 1.00 91.31 93 PHE A C 1
ATOM 725 O O . PHE A 1 93 ? 19.444 -6.215 1.098 1.00 91.31 93 PHE A O 1
ATOM 732 N N . HIS A 1 94 ? 21.227 -5.456 -0.020 1.00 88.88 94 HIS A N 1
ATOM 733 C CA . HIS A 1 94 ? 21.992 -5.118 1.189 1.00 88.88 94 HIS A CA 1
ATOM 734 C C . HIS A 1 94 ? 21.281 -4.114 2.091 1.00 88.88 94 HIS A C 1
ATOM 736 O O . HIS A 1 94 ? 21.245 -4.310 3.306 1.00 88.88 94 HIS A O 1
ATOM 742 N N . MET A 1 95 ? 20.648 -3.098 1.503 1.00 89.62 95 MET A N 1
ATOM 743 C CA . MET A 1 95 ? 19.857 -2.107 2.243 1.00 89.62 95 MET A CA 1
ATOM 744 C C . MET A 1 95 ? 18.675 -2.742 2.981 1.00 89.62 95 MET A C 1
ATOM 746 O O . MET A 1 95 ? 18.272 -2.271 4.041 1.00 89.62 95 MET A O 1
ATOM 750 N N . THR A 1 96 ? 18.141 -3.844 2.453 1.00 88.44 96 THR A N 1
ATOM 751 C CA . THR A 1 96 ? 16.983 -4.540 3.026 1.00 88.44 96 THR A CA 1
ATOM 752 C C . THR A 1 96 ? 17.323 -5.878 3.683 1.00 88.44 96 THR A C 1
ATOM 754 O O . THR A 1 96 ? 16.438 -6.548 4.209 1.00 88.44 96 THR A O 1
ATOM 757 N N . ALA A 1 97 ? 18.604 -6.248 3.768 1.00 86.12 97 ALA A N 1
ATOM 758 C CA . ALA A 1 97 ? 19.066 -7.538 4.285 1.00 86.12 97 ALA A CA 1
ATOM 759 C C . ALA A 1 97 ? 18.973 -7.680 5.817 1.00 86.12 97 ALA A C 1
ATOM 761 O O . ALA A 1 97 ? 19.460 -8.661 6.393 1.00 86.12 97 ALA A O 1
ATOM 762 N N . THR A 1 98 ? 18.418 -6.692 6.516 1.00 81.81 98 THR A N 1
ATOM 763 C CA . THR A 1 98 ? 18.009 -6.820 7.924 1.00 81.81 98 THR A CA 1
ATOM 764 C C . THR A 1 98 ? 16.506 -7.015 8.079 1.00 81.81 98 THR A C 1
ATOM 766 O O . THR A 1 98 ? 16.056 -7.398 9.156 1.00 81.81 98 THR A O 1
ATOM 769 N N . THR A 1 99 ? 15.736 -6.769 7.021 1.00 81.31 99 THR A N 1
ATOM 770 C CA . THR A 1 99 ? 14.288 -6.946 6.999 1.00 81.31 99 THR A CA 1
ATOM 771 C C . THR A 1 99 ? 13.977 -8.411 6.727 1.00 81.31 99 THR A C 1
ATOM 773 O O . THR A 1 99 ? 14.530 -9.016 5.808 1.00 81.31 99 THR A O 1
ATOM 776 N N . LEU A 1 100 ? 13.101 -9.000 7.541 1.00 80.25 100 LEU A N 1
ATOM 777 C CA . LEU A 1 100 ? 12.623 -10.360 7.301 1.00 80.25 100 LEU A CA 1
ATOM 778 C C . LEU A 1 100 ? 11.923 -10.414 5.947 1.00 80.25 100 LEU A C 1
ATOM 780 O O . LEU A 1 100 ? 11.183 -9.497 5.597 1.00 80.25 100 LEU A O 1
ATOM 784 N N . LEU A 1 101 ? 12.144 -11.493 5.201 1.00 80.94 101 LEU A N 1
ATOM 785 C CA . LEU A 1 101 ? 11.688 -11.601 3.820 1.00 80.94 101 LEU A CA 1
ATOM 786 C C . LEU A 1 101 ? 10.184 -11.307 3.622 1.00 80.94 101 LEU A C 1
ATOM 788 O O . LEU A 1 101 ? 9.879 -10.530 2.721 1.00 80.94 101 LEU A O 1
ATOM 792 N N . PRO A 1 102 ? 9.249 -11.791 4.473 1.00 79.31 102 PRO A N 1
ATOM 793 C CA . PRO A 1 102 ? 7.825 -11.475 4.318 1.00 79.31 102 PRO A CA 1
ATOM 794 C C . PRO A 1 102 ? 7.466 -10.008 4.608 1.00 79.31 102 PRO A C 1
ATOM 796 O O . PRO A 1 102 ? 6.363 -9.581 4.291 1.00 79.31 102 PRO A O 1
ATOM 799 N N . LEU A 1 103 ? 8.363 -9.245 5.243 1.00 77.25 103 LEU A N 1
ATOM 800 C CA . LEU A 1 103 ? 8.210 -7.805 5.486 1.00 77.25 103 LEU A CA 1
ATOM 801 C C . LEU A 1 103 ? 8.985 -6.957 4.483 1.00 77.25 103 LEU A C 1
ATOM 803 O O . LEU A 1 103 ? 8.997 -5.734 4.614 1.00 77.25 103 LEU A O 1
ATOM 807 N N . ASN A 1 104 ? 9.702 -7.574 3.544 1.00 84.81 104 ASN A N 1
ATOM 808 C CA . ASN A 1 104 ? 10.532 -6.822 2.626 1.00 84.81 104 ASN A CA 1
ATOM 809 C C . ASN A 1 104 ? 9.632 -6.114 1.595 1.00 84.81 104 ASN A C 1
ATOM 811 O O . ASN A 1 104 ? 8.968 -6.794 0.812 1.00 84.81 104 ASN A O 1
ATOM 815 N N . PRO A 1 105 ? 9.607 -4.769 1.556 1.00 85.06 105 PRO A N 1
ATOM 816 C CA . PRO A 1 105 ? 8.720 -4.028 0.659 1.00 85.06 105 PRO A CA 1
ATOM 817 C C . PRO A 1 105 ? 9.071 -4.225 -0.823 1.00 85.06 105 PRO A C 1
ATOM 819 O O . PRO A 1 105 ? 8.250 -3.945 -1.689 1.00 85.06 105 PRO A O 1
ATOM 822 N N . PHE A 1 106 ? 10.267 -4.741 -1.123 1.00 92.06 106 PHE A N 1
ATOM 823 C CA . PHE A 1 106 ? 10.726 -5.028 -2.482 1.00 92.06 106 PHE A CA 1
ATOM 824 C C . PHE A 1 106 ? 10.591 -6.508 -2.854 1.00 92.06 106 PHE A C 1
ATOM 826 O O . PHE A 1 106 ? 11.110 -6.934 -3.882 1.00 92.06 106 PHE A O 1
ATOM 833 N N . LEU A 1 107 ? 9.891 -7.308 -2.043 1.00 88.31 107 LEU A N 1
ATOM 834 C CA . LEU A 1 107 ? 9.720 -8.736 -2.296 1.00 88.31 107 LEU A CA 1
ATOM 835 C C . LEU A 1 107 ? 9.087 -9.024 -3.664 1.00 88.31 107 LEU A C 1
ATOM 837 O O . LEU A 1 107 ? 9.553 -9.908 -4.385 1.00 88.31 107 LEU A O 1
ATOM 841 N N . SER A 1 108 ? 8.058 -8.254 -4.027 1.00 86.94 108 SER A N 1
ATOM 842 C CA . SER A 1 108 ? 7.369 -8.365 -5.317 1.00 86.94 108 SER A CA 1
ATOM 843 C C . SER A 1 108 ? 8.324 -8.187 -6.494 1.00 86.94 108 SER A C 1
ATOM 845 O O . SER A 1 108 ? 8.256 -8.960 -7.441 1.00 86.94 108 SER A O 1
ATOM 847 N N . HIS A 1 109 ? 9.286 -7.264 -6.399 1.00 92.38 109 HIS A N 1
ATOM 848 C CA . HIS A 1 109 ? 10.287 -7.033 -7.444 1.00 92.38 109 HIS A CA 1
ATOM 849 C C . HIS A 1 109 ? 11.071 -8.300 -7.793 1.00 92.38 109 HIS A C 1
ATOM 851 O O . HIS A 1 109 ? 11.165 -8.667 -8.962 1.00 92.38 109 HIS A O 1
ATOM 857 N N . TRP A 1 110 ? 11.622 -8.999 -6.795 1.00 92.31 110 TRP A N 1
ATOM 858 C CA . TRP A 1 110 ? 12.417 -10.204 -7.059 1.00 92.31 110 TRP A CA 1
ATOM 859 C C . TRP A 1 110 ? 11.560 -11.369 -7.558 1.00 92.31 110 TRP A C 1
ATOM 861 O O . TRP A 1 110 ? 12.012 -12.127 -8.418 1.00 92.31 110 TRP A O 1
ATOM 871 N N . VAL A 1 111 ? 10.328 -11.500 -7.056 1.00 89.50 111 VAL A N 1
ATOM 872 C CA . VAL A 1 111 ? 9.373 -12.515 -7.526 1.00 89.50 111 VAL A CA 1
ATOM 873 C C . VAL A 1 111 ? 9.002 -12.267 -8.990 1.00 89.50 111 VAL A C 1
ATOM 875 O O . VAL A 1 111 ? 9.105 -13.183 -9.808 1.00 89.50 111 VAL A O 1
ATOM 878 N N . ASP A 1 112 ? 8.642 -11.031 -9.333 1.00 87.31 112 ASP A N 1
ATOM 879 C CA . ASP A 1 112 ? 8.246 -10.637 -10.686 1.00 87.31 112 ASP A CA 1
ATOM 880 C C . ASP A 1 112 ? 9.413 -10.758 -11.665 1.00 87.31 112 ASP A C 1
ATOM 882 O O . ASP A 1 112 ? 9.227 -11.205 -12.798 1.00 87.31 112 ASP A O 1
ATOM 886 N N . ASN A 1 113 ? 10.630 -10.424 -11.224 1.00 89.19 113 ASN A N 1
ATOM 887 C CA . ASN A 1 113 ? 11.843 -10.631 -12.005 1.00 89.19 113 ASN A CA 1
ATOM 888 C C . ASN A 1 113 ? 11.977 -12.118 -12.374 1.00 89.19 113 ASN A C 1
ATOM 890 O O . ASN A 1 113 ? 12.018 -12.450 -13.556 1.00 89.19 113 ASN A O 1
ATOM 894 N N . ILE A 1 114 ? 11.951 -13.035 -11.399 1.00 89.75 114 ILE A N 1
ATOM 895 C CA . ILE A 1 114 ? 12.065 -14.483 -11.660 1.00 89.75 114 ILE A CA 1
ATOM 896 C C . ILE A 1 114 ? 10.951 -14.986 -12.584 1.00 89.75 114 ILE A C 1
ATOM 898 O O . ILE A 1 114 ? 11.238 -15.708 -13.537 1.00 89.75 114 ILE A O 1
ATOM 902 N N . ALA A 1 115 ? 9.698 -14.599 -12.332 1.00 86.31 115 ALA A N 1
ATOM 903 C CA . ALA A 1 115 ? 8.565 -15.024 -13.150 1.00 86.31 115 ALA A CA 1
ATOM 904 C C . ALA A 1 115 ? 8.706 -14.564 -14.611 1.00 86.31 115 ALA A C 1
ATOM 906 O O . ALA A 1 115 ? 8.465 -15.337 -15.542 1.00 86.31 115 ALA A O 1
ATOM 907 N N . ARG A 1 116 ? 9.155 -13.321 -14.818 1.00 87.31 116 ARG A N 1
ATOM 908 C CA . ARG A 1 116 ? 9.436 -12.769 -16.147 1.00 87.31 116 ARG A CA 1
ATOM 909 C C . ARG A 1 116 ? 10.540 -13.553 -16.854 1.00 87.31 116 ARG A C 1
ATOM 911 O O . ARG A 1 116 ? 10.355 -13.945 -18.002 1.00 87.31 116 ARG A O 1
ATOM 918 N N . TRP A 1 117 ? 11.628 -13.860 -16.148 1.00 84.62 117 TRP A N 1
ATOM 919 C CA . TRP A 1 117 ? 12.727 -14.676 -16.673 1.00 84.62 117 TRP A CA 1
ATOM 920 C C . TRP A 1 117 ? 12.282 -16.076 -17.088 1.00 84.62 117 TRP A C 1
ATOM 922 O O . TRP A 1 117 ? 12.670 -16.552 -18.151 1.00 84.62 117 TRP A O 1
ATOM 932 N N . GLU A 1 118 ? 11.467 -16.748 -16.276 1.00 85.25 118 GLU A N 1
ATOM 933 C CA . GLU A 1 118 ? 10.945 -18.077 -16.611 1.00 85.25 118 GLU A CA 1
ATOM 934 C C . GLU A 1 118 ? 10.068 -18.038 -17.868 1.00 85.25 118 GLU A C 1
ATOM 936 O O . GLU A 1 118 ? 10.179 -18.916 -18.726 1.00 85.25 118 GLU A O 1
ATOM 941 N N . LYS A 1 119 ? 9.251 -16.989 -18.022 1.00 86.44 119 LYS A N 1
ATOM 942 C CA . LYS A 1 119 ? 8.429 -16.769 -19.219 1.00 86.44 119 LYS A CA 1
ATOM 943 C C . LYS A 1 119 ? 9.282 -16.522 -20.465 1.00 86.44 119 LYS A C 1
ATOM 945 O O . LYS A 1 119 ? 9.010 -17.102 -21.516 1.00 86.44 119 LYS A O 1
ATOM 950 N N . GLU A 1 120 ? 10.318 -15.694 -20.357 1.00 85.06 120 GLU A N 1
ATOM 951 C CA . GLU A 1 120 ? 11.257 -15.421 -21.452 1.00 85.06 120 GLU A CA 1
ATOM 952 C C . GLU A 1 120 ? 12.052 -16.674 -21.843 1.00 85.06 120 GLU A C 1
ATOM 954 O O . GLU A 1 120 ? 12.185 -16.972 -23.031 1.00 85.06 120 GLU A O 1
ATOM 959 N N . ALA A 1 121 ? 12.511 -17.457 -20.862 1.00 83.12 121 ALA A N 1
ATOM 960 C CA . ALA A 1 121 ? 13.213 -18.716 -21.091 1.00 83.12 121 ALA A CA 1
ATOM 961 C C . ALA A 1 121 ? 12.320 -19.763 -21.775 1.00 83.12 121 ALA A C 1
ATOM 963 O O . ALA A 1 121 ? 12.776 -20.433 -22.698 1.00 83.12 121 ALA A O 1
ATOM 964 N N . ALA A 1 122 ? 11.047 -19.864 -21.377 1.00 84.25 122 ALA A N 1
ATOM 965 C CA . ALA A 1 122 ? 10.073 -20.751 -22.015 1.00 84.25 122 ALA A CA 1
ATOM 966 C C . ALA A 1 122 ? 9.720 -20.311 -23.446 1.00 84.25 122 ALA A C 1
ATOM 968 O O . ALA A 1 122 ? 9.482 -21.150 -24.307 1.00 84.25 122 ALA A O 1
ATOM 969 N N . SER A 1 123 ? 9.713 -19.002 -23.713 1.00 85.19 123 SER A N 1
ATOM 970 C CA . SER A 1 123 ? 9.423 -18.452 -25.047 1.00 85.19 123 SER A CA 1
ATOM 971 C C . SER A 1 123 ? 10.619 -18.552 -26.004 1.00 85.19 123 SER A C 1
ATOM 973 O O . SER A 1 123 ? 10.456 -18.484 -27.220 1.00 85.19 123 SER A O 1
ATOM 975 N N . SER A 1 124 ? 11.831 -18.713 -25.469 1.00 78.62 124 SER A N 1
ATOM 976 C CA . SER A 1 124 ? 13.088 -18.724 -26.225 1.00 78.62 124 SER A CA 1
ATOM 977 C C . SER A 1 124 ? 13.475 -20.120 -26.732 1.00 78.62 124 SER A C 1
ATOM 979 O O . SER A 1 124 ? 14.657 -20.471 -26.730 1.00 78.62 124 SER A O 1
ATOM 981 N N . GLU A 1 125 ? 12.510 -20.906 -27.230 1.00 67.62 125 GLU A N 1
ATOM 982 C CA . GLU A 1 125 ? 12.766 -22.198 -27.906 1.00 67.62 125 GLU A CA 1
ATOM 983 C C . GLU A 1 125 ? 13.764 -22.070 -29.082 1.00 67.62 125 GLU A C 1
ATOM 985 O O . GLU A 1 125 ? 14.360 -23.052 -29.517 1.00 67.62 125 GLU A O 1
ATOM 990 N N . SER A 1 126 ? 14.021 -20.845 -29.554 1.00 59.31 126 SER A N 1
ATOM 991 C CA . SER A 1 126 ? 15.008 -20.495 -30.580 1.00 59.31 126 SER A CA 1
ATOM 992 C C . SER A 1 126 ? 16.467 -20.388 -30.093 1.00 59.31 126 SER A C 1
ATOM 994 O O . SER A 1 126 ? 17.339 -20.000 -30.870 1.00 59.31 126 SER A O 1
ATOM 996 N N . GLY A 1 127 ? 16.778 -20.750 -28.843 1.00 59.75 127 GLY A N 1
ATOM 997 C CA . GLY A 1 127 ? 18.167 -20.864 -28.375 1.00 59.75 127 GLY A CA 1
ATOM 998 C C . GLY A 1 127 ? 18.869 -19.526 -28.119 1.00 59.75 127 GLY A C 1
ATOM 999 O O . GLY A 1 127 ? 20.094 -19.435 -28.244 1.00 59.75 127 GLY A O 1
ATOM 1000 N N . GLY A 1 128 ? 18.115 -18.486 -27.748 1.00 71.81 128 GLY A N 1
ATOM 1001 C CA . GLY A 1 128 ? 18.681 -17.215 -27.296 1.00 71.81 128 GLY A CA 1
ATOM 1002 C C . GLY A 1 128 ? 19.684 -17.442 -26.160 1.00 71.81 128 GLY A C 1
ATOM 1003 O O . GLY A 1 128 ? 19.337 -17.957 -25.097 1.00 71.81 128 GLY A O 1
ATOM 1004 N N . LYS A 1 129 ? 20.958 -17.095 -26.384 1.00 76.94 129 LYS A N 1
ATOM 1005 C CA . LYS A 1 129 ? 22.003 -17.220 -25.361 1.00 76.94 129 LYS A CA 1
ATOM 1006 C C . LYS A 1 129 ? 21.724 -16.225 -24.234 1.00 76.94 129 LYS A C 1
ATOM 1008 O O . LYS A 1 129 ? 22.003 -15.040 -24.377 1.00 76.94 129 LYS A O 1
ATOM 1013 N N . ILE A 1 130 ? 21.218 -16.725 -23.107 1.00 80.38 130 ILE A N 1
ATOM 1014 C CA . ILE A 1 130 ? 21.112 -15.961 -21.858 1.00 80.38 130 ILE A CA 1
ATOM 1015 C C . ILE A 1 130 ? 22.520 -15.519 -21.445 1.00 80.38 130 ILE A C 1
ATOM 1017 O O . ILE A 1 130 ? 23.424 -16.358 -21.326 1.00 80.38 130 ILE A O 1
ATOM 1021 N N . SER A 1 131 ? 22.706 -14.219 -21.220 1.00 84.62 131 SER A N 1
ATOM 1022 C CA . SER A 1 131 ? 23.999 -13.667 -20.819 1.00 84.62 131 SER A CA 1
ATOM 1023 C C . SER A 1 131 ? 24.392 -14.162 -19.423 1.00 84.62 131 SER A C 1
ATOM 1025 O O . SER A 1 131 ? 23.543 -14.481 -18.585 1.00 84.62 131 SER A O 1
ATOM 1027 N N . ALA A 1 132 ? 25.695 -14.236 -19.140 1.00 83.88 132 ALA A N 1
ATOM 1028 C CA . ALA A 1 132 ? 26.173 -14.622 -17.811 1.00 83.88 132 ALA A CA 1
ATOM 1029 C C . ALA A 1 132 ? 25.605 -13.697 -16.717 1.00 83.88 132 ALA A C 1
ATOM 1031 O O . ALA A 1 132 ? 25.218 -14.162 -15.648 1.00 83.88 132 ALA A O 1
ATOM 1032 N N . ILE A 1 133 ? 25.445 -12.404 -17.013 1.00 83.69 133 ILE A N 1
ATOM 1033 C CA . ILE A 1 133 ? 24.923 -11.427 -16.051 1.00 83.69 133 ILE A CA 1
ATOM 1034 C C . ILE A 1 133 ? 23.458 -11.693 -15.708 1.00 83.69 133 ILE A C 1
ATOM 1036 O O . ILE A 1 133 ? 23.076 -11.647 -14.541 1.00 83.69 133 ILE A O 1
ATOM 1040 N N . GLN A 1 134 ? 22.645 -12.047 -16.700 1.00 85.81 134 GLN A N 1
ATOM 1041 C CA . GLN A 1 134 ? 21.250 -12.427 -16.481 1.00 85.81 134 GLN A CA 1
ATOM 1042 C C . GLN A 1 134 ? 21.142 -13.681 -15.601 1.00 85.81 134 GLN A C 1
ATOM 1044 O O . GLN A 1 134 ? 20.334 -13.725 -14.673 1.00 85.81 134 GLN A O 1
ATOM 1049 N N . LYS A 1 135 ? 22.011 -14.678 -15.826 1.00 87.69 135 LYS A N 1
ATOM 1050 C CA . LYS A 1 135 ? 22.075 -15.878 -14.975 1.00 87.69 135 LYS A CA 1
ATOM 1051 C C . LYS A 1 135 ? 22.473 -15.542 -13.536 1.00 87.69 135 LYS A C 1
ATOM 1053 O O . LYS A 1 135 ? 21.857 -16.070 -12.613 1.00 87.69 135 LYS A O 1
ATOM 1058 N N . ALA A 1 136 ? 23.443 -14.647 -13.335 1.00 86.44 136 ALA A N 1
ATOM 1059 C CA . ALA A 1 136 ? 23.839 -14.186 -12.002 1.00 86.44 136 ALA A CA 1
ATOM 1060 C C . ALA A 1 136 ? 22.694 -13.451 -11.285 1.00 86.44 136 ALA A C 1
ATOM 1062 O O . ALA A 1 136 ? 22.428 -13.706 -10.111 1.00 86.44 136 ALA A O 1
ATOM 1063 N N . ARG A 1 137 ? 21.963 -12.599 -12.012 1.00 89.25 137 ARG A N 1
ATOM 1064 C CA . ARG A 1 137 ? 20.788 -11.872 -11.513 1.00 89.25 137 ARG A CA 1
ATOM 1065 C C . ARG A 1 137 ? 19.675 -12.820 -11.054 1.00 89.25 137 ARG A C 1
ATOM 1067 O O . ARG A 1 137 ? 19.123 -12.669 -9.959 1.00 89.25 137 ARG A O 1
ATOM 1074 N N . LEU A 1 138 ? 19.385 -13.835 -11.869 1.00 89.75 138 LEU A N 1
ATOM 1075 C CA . LEU A 1 138 ? 18.398 -14.866 -11.557 1.00 89.75 138 LEU A CA 1
ATOM 1076 C C . LEU A 1 138 ? 18.834 -15.714 -10.358 1.00 89.75 138 LEU A C 1
ATOM 1078 O O . LEU A 1 138 ? 18.028 -15.986 -9.470 1.00 89.75 138 LEU A O 1
ATOM 1082 N N . TYR A 1 139 ? 20.109 -16.106 -10.315 1.00 89.25 139 TYR A N 1
ATOM 1083 C CA . TYR A 1 139 ? 20.683 -16.839 -9.191 1.00 89.25 139 TYR A CA 1
ATOM 1084 C C . TYR A 1 139 ? 20.529 -1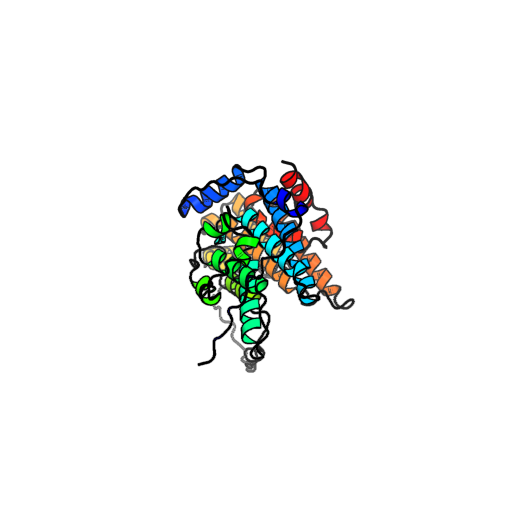6.064 -7.879 1.00 89.25 139 TYR A C 1
ATOM 1086 O O . TYR A 1 139 ? 19.997 -16.616 -6.917 1.00 89.25 139 TYR A O 1
ATOM 1094 N N . MET A 1 140 ? 20.913 -14.784 -7.860 1.00 89.75 140 MET A N 1
ATOM 1095 C CA . MET A 1 140 ? 20.775 -13.915 -6.689 1.00 89.75 140 MET A CA 1
ATOM 1096 C C . MET A 1 140 ? 19.317 -13.819 -6.230 1.00 89.75 140 MET A C 1
ATOM 1098 O O . MET A 1 140 ? 19.034 -14.049 -5.056 1.00 89.75 140 MET A O 1
ATOM 1102 N N . SER A 1 141 ? 18.390 -13.545 -7.154 1.00 90.50 141 SER A N 1
ATOM 1103 C CA . SER A 1 141 ? 16.962 -13.409 -6.831 1.00 90.50 141 SER A CA 1
ATOM 1104 C C . SER A 1 141 ? 16.389 -14.707 -6.253 1.00 90.50 141 SER A C 1
ATOM 1106 O O . SER A 1 141 ? 15.722 -14.689 -5.223 1.00 90.50 141 SER A O 1
ATOM 1108 N N . LYS A 1 142 ? 16.700 -15.859 -6.859 1.00 90.38 142 LYS A N 1
ATOM 1109 C CA . LYS A 1 142 ? 16.244 -17.166 -6.360 1.00 90.38 142 LYS A CA 1
ATOM 1110 C C . LYS A 1 142 ? 16.830 -17.492 -4.992 1.00 90.38 142 LYS A C 1
ATOM 1112 O O . LYS A 1 142 ? 16.102 -17.931 -4.106 1.00 90.38 142 LYS A O 1
ATOM 1117 N N . LYS A 1 143 ? 18.130 -17.257 -4.801 1.00 87.56 143 LYS A N 1
ATOM 1118 C CA . LYS A 1 143 ? 18.802 -17.474 -3.516 1.00 87.56 143 LYS A CA 1
ATOM 1119 C C . LYS A 1 143 ? 18.200 -16.630 -2.400 1.00 87.56 143 LYS A C 1
ATOM 1121 O O . LYS A 1 143 ? 17.954 -17.156 -1.321 1.00 87.56 143 LYS A O 1
ATOM 1126 N N . LEU A 1 144 ? 17.919 -15.361 -2.686 1.00 86.62 144 LEU A N 1
ATOM 1127 C CA . LEU A 1 144 ? 17.251 -14.450 -1.762 1.00 86.62 144 LEU A CA 1
ATOM 1128 C C . LEU A 1 144 ? 15.888 -14.995 -1.325 1.00 86.62 144 LEU A C 1
ATOM 1130 O O . LEU A 1 144 ? 15.574 -14.941 -0.142 1.00 86.62 144 LEU A O 1
ATOM 1134 N N . LEU A 1 145 ? 15.098 -15.544 -2.254 1.00 85.69 145 LEU A N 1
ATOM 1135 C CA . LEU A 1 145 ? 13.768 -16.060 -1.931 1.00 85.69 145 LEU A CA 1
ATOM 1136 C C . LEU A 1 145 ? 13.795 -17.411 -1.205 1.00 85.69 145 LEU A C 1
ATOM 1138 O O . LEU A 1 145 ? 12.936 -17.679 -0.369 1.00 85.69 145 LEU A O 1
ATOM 1142 N N . MET A 1 146 ? 14.763 -18.276 -1.499 1.00 84.00 146 MET A N 1
ATOM 1143 C CA . MET A 1 146 ? 14.830 -19.615 -0.902 1.00 84.00 146 MET A CA 1
ATOM 1144 C C . MET A 1 146 ? 15.245 -19.624 0.570 1.00 84.00 146 MET A C 1
ATOM 1146 O O . MET A 1 146 ? 14.957 -20.594 1.272 1.00 84.00 146 MET A O 1
ATOM 1150 N N . GLU A 1 147 ? 15.925 -18.584 1.048 1.00 79.00 147 GLU A N 1
ATOM 1151 C CA . GLU A 1 147 ? 16.428 -18.534 2.416 1.00 79.00 147 GLU A CA 1
ATOM 1152 C C . GLU A 1 147 ? 15.582 -17.568 3.264 1.00 79.00 147 GLU A C 1
ATOM 1154 O O . GLU A 1 147 ? 15.416 -16.396 2.943 1.00 79.00 147 GLU A O 1
ATOM 1159 N N . VAL A 1 148 ? 15.034 -18.068 4.381 1.00 64.06 148 VAL A N 1
ATOM 1160 C CA . VAL A 1 148 ? 14.214 -17.276 5.331 1.00 64.06 148 VAL A CA 1
ATOM 1161 C C . VAL A 1 148 ? 14.998 -16.083 5.891 1.00 64.06 148 VAL A C 1
ATOM 1163 O O . VAL A 1 148 ? 14.431 -15.042 6.227 1.00 64.06 148 VAL A O 1
ATOM 1166 N N . TYR A 1 149 ? 16.317 -16.244 5.973 1.00 63.47 149 TYR A N 1
ATOM 1167 C CA . TYR A 1 149 ? 17.267 -15.197 6.299 1.00 63.47 149 TYR A CA 1
ATOM 1168 C C . TYR A 1 149 ? 18.115 -14.891 5.069 1.00 63.47 149 TYR A C 1
ATOM 1170 O O . TYR A 1 149 ? 18.411 -15.809 4.309 1.00 63.47 149 TYR A O 1
ATOM 1178 N N . PRO A 1 150 ? 18.560 -13.637 4.898 1.00 65.62 150 PRO A N 1
ATOM 1179 C CA . PRO A 1 150 ? 19.388 -13.274 3.765 1.00 65.62 150 PRO A CA 1
ATOM 1180 C C . PRO A 1 150 ? 20.625 -14.177 3.728 1.00 65.62 150 PRO A C 1
ATOM 1182 O O . PRO A 1 150 ? 21.322 -14.263 4.753 1.00 65.62 150 PRO A O 1
ATOM 1185 N N . PRO A 1 151 ? 20.892 -14.835 2.586 1.00 73.12 151 PRO A N 1
ATOM 1186 C CA . PRO A 1 151 ? 21.932 -15.841 2.501 1.00 73.12 151 PRO A CA 1
ATOM 1187 C C . PRO A 1 151 ? 23.281 -15.294 2.960 1.00 73.12 151 PRO A C 1
ATOM 1189 O O . PRO A 1 151 ? 23.696 -14.197 2.568 1.00 73.12 151 PRO A O 1
ATOM 1192 N N . ARG A 1 152 ? 23.962 -16.026 3.852 1.00 77.25 152 ARG A N 1
ATOM 1193 C CA . ARG A 1 152 ? 25.252 -15.577 4.411 1.00 77.25 152 ARG A CA 1
ATOM 1194 C C . ARG A 1 152 ? 26.303 -15.400 3.319 1.00 77.25 152 ARG A C 1
ATOM 1196 O O . ARG A 1 152 ? 27.132 -14.505 3.430 1.00 77.25 152 ARG A O 1
ATOM 1203 N N . ASP A 1 153 ? 26.248 -16.237 2.292 1.00 78.88 153 ASP A N 1
ATOM 1204 C CA . ASP A 1 153 ? 27.068 -16.162 1.085 1.00 78.88 153 ASP A CA 1
ATOM 1205 C C . ASP A 1 153 ? 26.741 -14.913 0.254 1.00 78.88 153 ASP A C 1
ATOM 1207 O O . ASP A 1 153 ? 27.654 -14.187 -0.121 1.00 78.88 153 ASP A O 1
ATOM 1211 N N . LEU A 1 154 ? 25.467 -14.564 0.044 1.00 81.62 154 LEU A N 1
ATOM 1212 C CA . LEU A 1 154 ? 25.123 -13.321 -0.667 1.00 81.62 154 LEU A CA 1
ATOM 1213 C C . LEU A 1 154 ? 25.588 -12.056 0.069 1.00 81.62 154 LEU A C 1
ATOM 1215 O O . LEU A 1 154 ? 25.832 -11.035 -0.567 1.00 81.62 154 LEU A O 1
ATOM 1219 N N . LYS A 1 155 ? 25.745 -12.101 1.398 1.00 79.75 155 LYS A N 1
ATOM 1220 C CA . LYS A 1 155 ? 26.316 -10.973 2.152 1.00 79.75 155 LYS A CA 1
ATOM 1221 C C . LYS A 1 155 ? 27.825 -10.819 1.977 1.00 79.75 155 LYS A C 1
ATOM 1223 O O . LYS A 1 155 ? 28.341 -9.730 2.220 1.00 79.75 155 LYS A O 1
ATOM 1228 N N . THR A 1 156 ? 28.535 -11.890 1.631 1.00 83.75 156 THR A N 1
ATOM 1229 C CA . THR A 1 156 ? 29.999 -11.884 1.500 1.00 83.75 156 THR A CA 1
ATOM 1230 C C . THR A 1 156 ? 30.469 -11.816 0.052 1.00 83.75 156 THR A C 1
ATOM 1232 O O . THR A 1 156 ? 31.606 -11.414 -0.189 1.00 83.75 156 THR A O 1
ATOM 1235 N N . LEU A 1 157 ? 29.618 -12.189 -0.906 1.00 82.94 157 LEU A N 1
ATOM 1236 C CA . LEU A 1 157 ? 29.942 -12.212 -2.326 1.00 82.94 157 LEU A CA 1
ATOM 1237 C C . LEU A 1 157 ? 29.614 -10.880 -2.996 1.00 82.94 157 LEU A C 1
ATOM 1239 O O . LEU A 1 157 ? 28.455 -10.535 -3.180 1.00 82.94 157 LEU A O 1
ATOM 1243 N N . SER A 1 158 ? 30.638 -10.173 -3.463 1.00 84.19 158 SER A N 1
ATOM 1244 C CA . SER A 1 158 ? 30.456 -9.028 -4.361 1.00 84.19 158 SER A CA 1
ATOM 1245 C C . SER A 1 158 ? 29.770 -9.432 -5.681 1.00 84.19 158 SER A C 1
ATOM 1247 O O . SER A 1 158 ? 29.908 -10.579 -6.121 1.00 84.19 158 SER A O 1
ATOM 1249 N N . PRO A 1 159 ? 29.128 -8.491 -6.399 1.00 84.44 159 PRO A N 1
ATOM 1250 C CA . PRO A 1 159 ? 28.573 -8.743 -7.734 1.00 84.44 159 PRO A CA 1
ATOM 1251 C C . PRO A 1 159 ? 29.577 -9.370 -8.712 1.00 84.44 159 PRO A C 1
ATOM 1253 O O . PRO A 1 159 ? 29.229 -10.263 -9.482 1.00 84.44 159 PRO A O 1
ATOM 1256 N N . ARG A 1 160 ? 30.859 -8.984 -8.625 1.00 82.75 160 ARG A N 1
ATOM 1257 C CA . ARG A 1 160 ? 31.943 -9.588 -9.419 1.00 82.75 160 ARG A CA 1
ATOM 1258 C C . ARG A 1 160 ? 32.140 -11.068 -9.091 1.00 82.75 160 ARG A C 1
ATOM 1260 O O . ARG A 1 160 ? 32.329 -11.879 -9.992 1.00 82.75 160 ARG A O 1
ATOM 1267 N N . GLN A 1 161 ? 32.108 -11.425 -7.810 1.00 86.12 161 GLN A N 1
ATOM 1268 C CA . GLN A 1 161 ? 32.244 -12.817 -7.380 1.00 86.12 161 GLN A CA 1
ATOM 1269 C C . GLN A 1 161 ? 31.020 -13.647 -7.770 1.00 86.12 161 GLN A C 1
ATOM 1271 O O . GLN A 1 161 ? 31.201 -14.787 -8.190 1.00 86.12 161 GLN A O 1
ATOM 1276 N N . LEU A 1 162 ? 29.814 -13.065 -7.717 1.00 83.00 162 LEU A N 1
ATOM 1277 C CA . LEU A 1 162 ? 28.584 -13.698 -8.207 1.00 83.00 162 LEU A CA 1
ATOM 1278 C C . LEU A 1 162 ? 28.656 -14.004 -9.708 1.00 83.00 162 LEU A C 1
ATOM 1280 O O . LEU A 1 162 ? 28.244 -15.079 -10.125 1.00 83.00 162 LEU A O 1
ATOM 1284 N N . LEU A 1 163 ? 29.219 -13.096 -10.512 1.00 83.75 163 LEU A N 1
ATOM 1285 C CA . LEU A 1 163 ? 29.433 -13.321 -11.946 1.00 83.75 163 LEU A CA 1
ATOM 1286 C C . LEU A 1 163 ? 30.478 -14.405 -12.229 1.00 83.75 163 LEU A C 1
ATOM 1288 O O . LEU A 1 163 ? 30.295 -15.215 -13.133 1.00 83.75 163 LEU A O 1
ATOM 1292 N N . ALA A 1 164 ? 31.570 -14.424 -11.462 1.00 85.00 164 ALA A N 1
ATOM 1293 C CA . ALA A 1 164 ? 32.640 -15.406 -11.632 1.00 85.00 164 ALA A CA 1
ATOM 1294 C C . ALA A 1 164 ? 32.232 -16.819 -11.178 1.00 85.00 164 ALA A C 1
ATOM 1296 O O . ALA A 1 164 ? 32.758 -17.806 -11.683 1.00 85.00 164 ALA A O 1
ATOM 1297 N N . HIS A 1 165 ? 31.301 -16.915 -10.226 1.00 78.12 165 HIS A N 1
ATOM 1298 C CA . HIS A 1 165 ? 30.846 -18.165 -9.628 1.00 78.12 165 HIS A CA 1
ATOM 1299 C C . HIS A 1 165 ? 29.324 -18.233 -9.715 1.00 78.12 165 HIS A C 1
ATOM 1301 O O . HIS A 1 165 ? 28.640 -18.108 -8.703 1.00 78.12 165 HIS A O 1
ATOM 1307 N N . ILE A 1 166 ? 28.792 -18.418 -10.923 1.00 76.25 166 ILE A N 1
ATOM 1308 C CA . ILE A 1 166 ? 27.372 -18.728 -11.114 1.00 76.25 166 ILE A CA 1
ATOM 1309 C C . ILE A 1 166 ? 27.239 -20.251 -10.994 1.00 76.25 166 ILE A C 1
ATOM 1311 O O . ILE A 1 166 ? 27.497 -20.947 -11.980 1.00 76.25 166 ILE A O 1
ATOM 1315 N N . PRO A 1 167 ? 26.897 -20.812 -9.817 1.00 77.19 167 PRO A N 1
ATOM 1316 C CA . PRO A 1 167 ? 26.593 -22.233 -9.737 1.00 77.19 167 PRO A CA 1
ATOM 1317 C C . PRO A 1 167 ? 25.344 -22.539 -10.572 1.00 77.19 167 PRO A C 1
ATOM 1319 O O . PRO A 1 167 ? 24.609 -21.635 -10.988 1.00 77.19 167 PRO A O 1
ATOM 1322 N N . GLU A 1 168 ? 25.070 -23.825 -10.790 1.00 78.00 168 GLU A N 1
ATOM 1323 C CA . GLU A 1 168 ? 23.773 -24.230 -11.327 1.00 78.00 168 GLU A CA 1
ATOM 1324 C C . GLU A 1 168 ? 22.660 -23.605 -10.478 1.00 78.00 168 GLU A C 1
ATOM 1326 O O . GLU A 1 168 ? 22.624 -23.735 -9.251 1.00 78.00 168 GLU A O 1
ATOM 1331 N N . SER A 1 169 ? 21.799 -22.831 -11.144 1.00 72.62 169 SER A N 1
ATOM 1332 C CA . SER A 1 169 ? 20.749 -22.070 -10.479 1.00 72.62 169 SER A CA 1
ATOM 1333 C C . SER A 1 169 ? 19.826 -23.046 -9.750 1.00 72.62 169 SER A C 1
ATOM 1335 O O . SER A 1 169 ? 19.332 -23.980 -10.389 1.00 72.62 169 SER A O 1
ATOM 1337 N N . PRO A 1 170 ? 19.575 -22.864 -8.440 1.00 76.94 170 PRO A N 1
ATOM 1338 C CA . PRO A 1 170 ? 18.708 -23.775 -7.719 1.00 76.94 170 PRO A CA 1
ATOM 1339 C C . PRO A 1 170 ? 17.318 -23.777 -8.362 1.00 76.94 170 PRO A C 1
ATOM 1341 O O . PRO A 1 170 ? 16.819 -22.747 -8.835 1.00 76.94 170 PRO A O 1
ATOM 1344 N N . HIS A 1 171 ? 16.693 -24.953 -8.399 1.00 80.00 171 HIS A N 1
ATOM 1345 C CA . HIS A 1 171 ? 15.317 -25.052 -8.856 1.00 80.00 171 HIS A CA 1
ATOM 1346 C C . HIS A 1 171 ? 14.427 -24.273 -7.883 1.00 80.00 171 HIS A C 1
ATOM 1348 O O . HIS A 1 171 ? 14.317 -24.611 -6.706 1.00 80.00 171 HIS A O 1
ATOM 1354 N N . PHE A 1 172 ? 13.796 -23.225 -8.392 1.00 81.50 172 PHE A N 1
ATOM 1355 C CA . PHE A 1 172 ? 12.878 -22.372 -7.660 1.00 81.50 172 PHE A CA 1
ATOM 1356 C C . PHE A 1 172 ? 11.652 -22.206 -8.540 1.00 81.50 172 PHE A C 1
ATOM 1358 O O . PHE A 1 172 ? 11.804 -21.823 -9.693 1.00 81.50 172 PHE A O 1
ATOM 1365 N N . SER A 1 173 ? 10.473 -22.506 -8.002 1.00 82.06 173 SER A N 1
ATOM 1366 C CA . SER A 1 173 ? 9.206 -22.182 -8.647 1.00 82.06 173 SER A CA 1
ATOM 1367 C C . SER A 1 173 ? 8.522 -21.107 -7.812 1.00 82.06 173 SER A C 1
ATOM 1369 O O . SER A 1 173 ? 8.187 -21.395 -6.656 1.00 82.06 173 SER A O 1
ATOM 1371 N N . PRO A 1 174 ? 8.257 -19.908 -8.367 1.00 76.06 174 PRO A N 1
ATOM 1372 C CA . PRO A 1 174 ? 7.462 -18.901 -7.679 1.00 76.06 174 PRO A CA 1
ATOM 1373 C C . PRO A 1 174 ? 6.153 -19.507 -7.165 1.00 76.06 174 PRO A C 1
ATOM 1375 O O . PRO A 1 174 ? 5.836 -19.393 -5.991 1.00 76.06 174 PRO A O 1
ATOM 1378 N N . LYS A 1 175 ? 5.439 -20.284 -7.989 1.00 77.50 175 LYS A N 1
ATOM 1379 C CA . LYS A 1 175 ? 4.151 -20.894 -7.612 1.00 77.50 175 LYS A CA 1
ATOM 1380 C C . LYS A 1 175 ? 4.226 -21.770 -6.364 1.00 77.50 175 LYS A C 1
ATOM 1382 O O . LYS A 1 175 ? 3.277 -21.771 -5.584 1.00 77.50 175 LYS A O 1
ATOM 1387 N N . ASP A 1 176 ? 5.304 -22.526 -6.187 1.00 79.31 176 ASP A N 1
ATOM 1388 C CA . ASP A 1 176 ? 5.459 -23.398 -5.023 1.00 79.31 176 ASP A CA 1
ATOM 1389 C C . ASP A 1 176 ? 5.933 -22.624 -3.802 1.00 79.31 176 ASP A C 1
ATOM 1391 O O . ASP A 1 176 ? 5.401 -22.822 -2.713 1.00 79.31 176 ASP A O 1
ATOM 1395 N N . TRP A 1 177 ? 6.849 -21.677 -3.990 1.00 78.00 177 TRP A N 1
ATOM 1396 C CA . TRP A 1 177 ? 7.315 -20.806 -2.920 1.00 78.00 177 TRP A CA 1
ATOM 1397 C C . TRP A 1 177 ? 6.170 -19.997 -2.296 1.00 78.00 177 TRP A C 1
ATOM 1399 O O . TRP A 1 177 ? 6.039 -19.931 -1.078 1.00 78.00 177 TRP A O 1
ATOM 1409 N N . ILE A 1 178 ? 5.248 -19.492 -3.113 1.00 72.44 178 ILE A N 1
ATOM 1410 C CA . ILE A 1 178 ? 4.067 -18.751 -2.648 1.00 72.44 178 ILE A CA 1
ATOM 1411 C C . ILE A 1 178 ? 3.161 -19.620 -1.765 1.00 72.44 178 ILE A C 1
ATOM 1413 O O . ILE A 1 178 ? 2.593 -19.129 -0.795 1.00 72.44 178 ILE A O 1
ATOM 1417 N N . LYS A 1 179 ? 3.063 -20.929 -2.041 1.00 76.75 179 LYS A N 1
ATOM 1418 C CA . LYS A 1 179 ? 2.308 -21.872 -1.195 1.00 76.75 179 LYS A CA 1
ATOM 1419 C C . LYS A 1 179 ? 2.979 -22.123 0.158 1.00 76.75 179 LYS A C 1
ATOM 1421 O O . LYS A 1 179 ? 2.300 -22.579 1.073 1.00 76.75 179 LYS A O 1
ATOM 1426 N N . THR A 1 180 ? 4.290 -21.886 0.275 1.00 69.56 180 THR 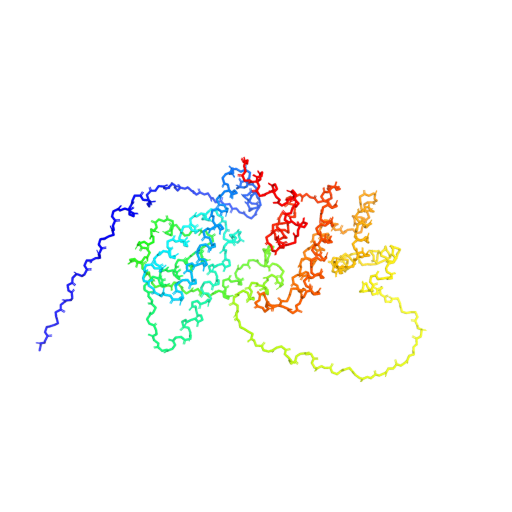A N 1
ATOM 1427 C CA . THR A 1 180 ? 5.037 -22.085 1.530 1.00 69.56 180 THR A CA 1
ATOM 1428 C C . THR A 1 180 ? 4.875 -20.938 2.522 1.00 69.56 180 THR A C 1
ATOM 1430 O O . THR A 1 180 ? 5.213 -21.115 3.693 1.00 69.56 180 THR A O 1
ATOM 1433 N N . PHE A 1 181 ? 4.315 -19.794 2.107 1.00 62.69 181 PHE A N 1
ATOM 1434 C CA . PHE A 1 181 ? 3.940 -18.756 3.061 1.00 62.69 181 PHE A CA 1
ATOM 1435 C C . PHE A 1 181 ? 2.817 -19.278 3.954 1.00 62.69 181 PHE A C 1
ATOM 1437 O O . PHE A 1 181 ? 1.814 -19.784 3.438 1.00 62.69 181 PHE A O 1
ATOM 1444 N N . PRO A 1 182 ? 2.962 -19.170 5.289 1.00 56.19 182 PRO A N 1
ATOM 1445 C CA . PRO A 1 182 ? 1.856 -19.426 6.194 1.00 56.19 182 PRO A CA 1
ATOM 1446 C C . PRO A 1 182 ? 0.674 -18.592 5.718 1.00 56.19 182 PRO A C 1
ATOM 1448 O O . PRO A 1 182 ? 0.828 -17.383 5.547 1.00 56.19 182 PRO A O 1
ATOM 1451 N N . LYS A 1 183 ? -0.481 -19.235 5.492 1.00 54.12 183 LYS A N 1
ATOM 1452 C CA . LYS A 1 183 ? -1.715 -18.519 5.138 1.00 54.12 183 LYS A CA 1
ATOM 1453 C C . LYS A 1 183 ? -1.928 -17.355 6.105 1.00 54.12 183 LYS A C 1
ATOM 1455 O O . LYS A 1 183 ? -2.071 -16.251 5.617 1.00 54.12 183 LYS A O 1
ATOM 1460 N N . SER A 1 184 ? -1.680 -17.615 7.398 1.00 38.97 184 SER A N 1
ATOM 1461 C CA . SER A 1 184 ? -1.670 -16.704 8.558 1.00 38.97 184 SER A CA 1
ATOM 1462 C C . SER A 1 184 ? -0.698 -15.506 8.515 1.00 38.97 184 SER A C 1
ATOM 1464 O O . SER A 1 184 ? -0.376 -14.938 9.563 1.00 38.97 184 SER A O 1
ATOM 1466 N N . SER A 1 185 ? -0.103 -15.186 7.366 1.00 44.41 185 SER A N 1
ATOM 1467 C CA . SER A 1 185 ? 0.593 -13.919 7.187 1.00 44.41 185 SER A CA 1
ATOM 1468 C C . SER A 1 185 ? -0.454 -12.889 6.766 1.00 44.41 185 SER A C 1
ATOM 1470 O O . SER A 1 185 ? -1.077 -13.085 5.726 1.00 44.41 185 SER A O 1
ATOM 1472 N N . PRO A 1 186 ? -0.608 -11.760 7.476 1.00 44.59 186 PRO A N 1
ATOM 1473 C CA . PRO A 1 186 ? -1.651 -10.775 7.174 1.00 44.59 186 PRO A CA 1
ATOM 1474 C C . PRO A 1 186 ? -1.563 -10.182 5.754 1.00 44.59 186 PRO A C 1
ATOM 1476 O O . PRO A 1 186 ? -2.536 -9.626 5.259 1.00 44.59 186 PRO A O 1
ATOM 1479 N N . VAL A 1 187 ? -0.422 -10.335 5.068 1.00 44.62 187 VAL A N 1
ATOM 1480 C CA . VAL A 1 187 ? -0.243 -9.968 3.651 1.00 44.62 187 VAL A CA 1
ATOM 1481 C C . VAL A 1 187 ? -0.916 -10.974 2.694 1.00 44.62 187 VAL A C 1
ATOM 1483 O O . VAL A 1 187 ? -1.311 -10.599 1.594 1.00 44.62 187 VAL A O 1
ATOM 1486 N N . PHE A 1 188 ? -1.077 -12.238 3.098 1.00 42.72 188 PHE A N 1
ATOM 1487 C CA . PHE A 1 188 ? -1.515 -13.366 2.261 1.00 42.72 188 PHE A CA 1
ATOM 1488 C C . PHE A 1 188 ? -2.770 -14.101 2.774 1.00 42.72 188 PHE A C 1
ATOM 1490 O O . PHE A 1 188 ? -3.290 -14.959 2.059 1.00 42.72 188 PHE A O 1
ATOM 1497 N N . ASP A 1 189 ? -3.278 -13.758 3.964 1.00 38.59 189 ASP A N 1
ATOM 1498 C CA . ASP A 1 189 ? -4.531 -14.286 4.533 1.00 38.59 189 ASP A CA 1
ATOM 1499 C C . ASP A 1 189 ? -5.774 -13.854 3.740 1.00 38.59 189 ASP A C 1
ATOM 1501 O O . ASP A 1 189 ? -6.801 -14.532 3.769 1.00 38.59 189 ASP A O 1
ATOM 1505 N N . ASN A 1 190 ? -5.684 -12.749 2.993 1.00 42.75 190 ASN A N 1
ATOM 1506 C CA . ASN A 1 190 ? -6.754 -12.321 2.106 1.00 42.75 190 ASN A CA 1
ATOM 1507 C C . ASN A 1 190 ? -6.613 -13.014 0.729 1.00 42.75 190 ASN A C 1
ATOM 1509 O O . ASN A 1 190 ? -5.610 -12.784 0.038 1.00 42.75 190 ASN A O 1
ATOM 1513 N N . PRO A 1 191 ? -7.593 -13.831 0.286 1.00 42.69 191 PRO A N 1
ATOM 1514 C CA . PRO A 1 191 ? -7.585 -14.422 -1.054 1.00 42.69 191 PRO A CA 1
ATOM 1515 C C . PRO A 1 191 ? -7.450 -13.376 -2.179 1.00 42.69 191 PRO A C 1
ATOM 1517 O O . PRO A 1 191 ? -6.882 -13.705 -3.222 1.00 42.69 191 PRO A O 1
ATOM 1520 N N . ASP A 1 192 ? -7.846 -12.120 -1.945 1.00 41.81 192 ASP A N 1
ATOM 1521 C CA . ASP A 1 192 ? -7.694 -10.994 -2.875 1.00 41.81 192 ASP A CA 1
ATOM 1522 C C . ASP A 1 192 ? -6.260 -10.447 -2.931 1.00 41.81 192 ASP A C 1
ATOM 1524 O O . ASP A 1 192 ? -5.775 -10.114 -4.010 1.00 41.81 192 ASP A O 1
ATOM 1528 N N . SER A 1 193 ? -5.525 -10.414 -1.813 1.00 39.72 193 SER A N 1
ATOM 1529 C CA . SER A 1 193 ? -4.094 -10.055 -1.810 1.00 39.72 193 SER A CA 1
ATOM 1530 C C . SER A 1 193 ? -3.267 -11.109 -2.544 1.00 39.72 193 SER A C 1
ATOM 1532 O O . SER A 1 193 ? -2.314 -10.800 -3.259 1.00 39.72 193 SER A O 1
ATOM 1534 N N . LEU A 1 194 ? -3.679 -12.374 -2.431 1.00 41.56 194 LEU A N 1
ATOM 1535 C CA . LEU A 1 194 ? -3.107 -13.485 -3.181 1.00 41.56 194 LEU A CA 1
ATOM 1536 C C . LEU A 1 194 ? -3.497 -13.422 -4.670 1.00 41.56 194 LEU A C 1
ATOM 1538 O O . LEU A 1 194 ? -2.704 -13.835 -5.515 1.00 41.56 194 LEU A O 1
ATOM 1542 N N . ALA A 1 195 ? -4.679 -12.889 -5.002 1.00 42.28 195 ALA A N 1
ATOM 1543 C CA . ALA A 1 195 ? -5.107 -12.603 -6.372 1.00 42.28 195 ALA A CA 1
ATOM 1544 C C . ALA A 1 195 ? -4.334 -11.425 -6.985 1.00 42.28 195 ALA A C 1
ATOM 1546 O O . ALA A 1 195 ? -3.898 -11.549 -8.120 1.00 42.28 195 ALA A O 1
ATOM 1547 N N . LEU A 1 196 ? -4.064 -10.355 -6.233 1.00 38.78 196 LEU A N 1
ATOM 1548 C CA . LEU A 1 196 ? -3.235 -9.209 -6.639 1.00 38.78 196 LEU A CA 1
ATOM 1549 C C . LEU A 1 196 ? -1.761 -9.580 -6.814 1.00 38.78 196 LEU A C 1
ATOM 1551 O O . LEU A 1 196 ? -1.109 -9.185 -7.777 1.00 38.78 196 LEU A O 1
ATOM 1555 N N . PHE A 1 197 ? -1.235 -10.411 -5.923 1.00 37.31 197 PHE A N 1
ATOM 1556 C CA . PHE A 1 197 ? 0.108 -10.948 -6.068 1.00 37.31 197 PHE A CA 1
ATOM 1557 C C . PHE A 1 197 ? 0.203 -11.926 -7.255 1.00 37.31 197 PHE A C 1
ATOM 1559 O O . PHE A 1 197 ? 1.156 -11.872 -8.027 1.00 37.31 197 PHE A O 1
ATOM 1566 N N . LYS A 1 198 ? -0.830 -12.747 -7.503 1.00 39.16 198 LYS A N 1
ATOM 1567 C CA . LYS A 1 198 ? -0.960 -13.524 -8.753 1.00 39.16 198 LYS A CA 1
ATOM 1568 C C . LYS A 1 198 ? -1.146 -12.633 -9.994 1.00 39.16 198 LYS A C 1
ATOM 1570 O O . LYS A 1 198 ? -0.674 -13.003 -11.067 1.00 39.16 198 LYS A O 1
ATOM 1575 N N . PHE A 1 199 ? -1.802 -11.482 -9.858 1.00 37.22 199 PHE A N 1
ATOM 1576 C CA . PHE A 1 199 ? -2.043 -10.499 -10.917 1.00 37.22 199 PHE A CA 1
ATOM 1577 C C . PHE A 1 199 ? -0.730 -9.830 -11.349 1.00 37.22 199 PHE A C 1
ATOM 1579 O O . PHE A 1 199 ? -0.430 -9.840 -12.542 1.00 37.22 199 PHE A O 1
ATOM 1586 N N . SER A 1 200 ? 0.111 -9.410 -10.389 1.00 35.16 200 SER A N 1
ATOM 1587 C CA . SER A 1 200 ? 1.479 -8.899 -10.625 1.00 35.16 200 SER A CA 1
ATOM 1588 C C . SER A 1 200 ? 2.361 -9.914 -11.369 1.00 35.16 200 SER A C 1
ATOM 1590 O O . SER A 1 200 ? 3.084 -9.560 -12.298 1.00 35.16 200 SER A O 1
ATOM 1592 N N . ILE A 1 201 ? 2.221 -11.204 -11.037 1.00 34.41 201 ILE A N 1
ATOM 1593 C CA . ILE A 1 201 ? 3.007 -12.301 -11.625 1.00 34.41 201 ILE A CA 1
ATOM 1594 C C . ILE A 1 201 ? 2.546 -12.686 -13.047 1.00 34.41 201 ILE A C 1
ATOM 1596 O O . ILE A 1 201 ? 3.347 -13.202 -13.829 1.00 34.41 201 ILE A O 1
ATOM 1600 N N . SER A 1 202 ? 1.268 -12.504 -13.408 1.00 34.81 202 SER A N 1
ATOM 1601 C CA . SER A 1 202 ? 0.711 -13.138 -14.620 1.00 34.81 202 SER A CA 1
ATOM 1602 C C . SER A 1 202 ? 0.811 -12.315 -15.909 1.00 34.81 202 SER A C 1
ATOM 1604 O O . SER A 1 202 ? 1.030 -12.909 -16.964 1.00 34.81 202 SER A O 1
ATOM 1606 N N . GLY A 1 203 ? 0.699 -10.983 -15.870 1.00 33.31 203 GLY A N 1
ATOM 1607 C CA . GLY A 1 203 ? 0.908 -10.090 -17.025 1.00 33.31 203 GLY A CA 1
ATOM 1608 C C . GLY A 1 203 ? 0.216 -10.449 -18.364 1.00 33.31 203 GLY A C 1
ATOM 1609 O O . GLY A 1 203 ? 0.613 -9.905 -19.391 1.00 33.31 203 GLY A O 1
ATOM 1610 N N . ALA A 1 204 ? -0.748 -11.378 -18.408 1.00 31.02 204 ALA A N 1
ATOM 1611 C CA . ALA A 1 204 ? -1.510 -11.781 -19.595 1.00 31.02 204 ALA A CA 1
ATOM 1612 C C . ALA A 1 204 ? -2.766 -12.586 -19.190 1.00 31.02 204 ALA A C 1
ATOM 1614 O O . ALA A 1 204 ? -2.664 -13.576 -18.466 1.00 31.02 204 ALA A O 1
ATOM 1615 N N . TYR A 1 205 ? -3.934 -12.158 -19.681 1.00 34.59 205 TYR A N 1
ATOM 1616 C CA . TYR A 1 205 ? -5.255 -12.774 -19.480 1.00 34.59 205 TYR A CA 1
ATOM 1617 C C . TYR A 1 205 ? -5.464 -14.056 -20.314 1.00 34.59 205 TYR A C 1
ATOM 1619 O O . TYR A 1 205 ? -4.890 -14.181 -21.399 1.00 34.59 205 TYR A O 1
ATOM 1627 N N . PRO A 1 206 ? -6.385 -14.943 -19.888 1.00 33.53 206 PRO A N 1
ATOM 1628 C CA . PRO A 1 206 ? -7.360 -15.534 -20.802 1.00 33.53 206 PRO A CA 1
ATOM 1629 C C . PRO A 1 206 ? -8.804 -15.116 -20.448 1.00 33.53 206 PRO A C 1
ATOM 1631 O O . PRO A 1 206 ? -9.131 -14.894 -19.282 1.00 33.53 206 PRO A O 1
ATOM 1634 N N . ASP A 1 207 ? -9.633 -15.009 -21.490 1.00 34.84 207 ASP A N 1
ATOM 1635 C CA . ASP A 1 207 ? -11.004 -14.478 -21.546 1.00 34.84 207 ASP A CA 1
ATOM 1636 C C . ASP A 1 207 ? -11.966 -14.919 -20.427 1.00 34.84 207 ASP A C 1
ATOM 1638 O O . ASP A 1 207 ? -12.216 -16.107 -20.211 1.00 34.84 207 ASP A O 1
ATOM 1642 N N . LEU A 1 208 ? -12.607 -13.927 -19.798 1.00 28.92 208 LEU A N 1
ATOM 1643 C CA . LEU A 1 208 ? -13.690 -14.072 -18.813 1.00 28.92 208 LEU A CA 1
ATOM 1644 C C . LEU A 1 208 ? -15.098 -13.854 -19.411 1.00 28.92 208 LEU A C 1
ATOM 1646 O O . LEU A 1 208 ? -16.082 -13.820 -18.673 1.00 28.92 208 LEU A O 1
ATOM 1650 N N . GLU A 1 209 ? -15.235 -13.774 -20.740 1.00 29.84 209 GLU A N 1
ATOM 1651 C CA . GLU A 1 209 ? -16.535 -13.560 -21.406 1.00 29.84 209 GLU A CA 1
ATOM 1652 C C . GLU A 1 209 ? -17.520 -14.745 -21.301 1.00 29.84 209 GLU A C 1
ATOM 1654 O O . GLU A 1 209 ? -18.694 -14.604 -21.634 1.00 29.84 209 GLU A O 1
ATOM 1659 N N . VAL A 1 210 ? -17.114 -15.907 -20.774 1.00 36.50 210 VAL A N 1
ATOM 1660 C CA . VAL A 1 210 ? -17.970 -17.113 -20.770 1.00 36.50 210 VAL A CA 1
ATOM 1661 C C . VAL A 1 210 ? -18.780 -17.311 -19.472 1.00 36.50 210 VAL A C 1
ATOM 1663 O O . VAL A 1 210 ? -19.693 -18.132 -19.454 1.00 36.50 210 VAL A O 1
ATOM 1666 N N . MET A 1 211 ? -18.549 -16.546 -18.393 1.00 30.77 211 MET A N 1
ATOM 1667 C CA . MET A 1 211 ? -19.303 -16.733 -17.130 1.00 30.77 211 MET A CA 1
ATOM 1668 C C . MET A 1 211 ? -20.465 -15.756 -16.893 1.00 30.77 211 MET A C 1
ATOM 1670 O O . MET A 1 211 ? -21.262 -15.999 -15.990 1.00 30.77 211 MET A O 1
ATOM 1674 N N . LEU A 1 212 ? -20.624 -14.707 -17.708 1.00 30.12 212 LEU A N 1
ATOM 1675 C CA . LEU A 1 212 ? -21.707 -13.718 -17.542 1.00 30.12 212 LEU A CA 1
ATOM 1676 C C . LEU A 1 212 ? -22.885 -13.883 -18.514 1.00 30.12 212 LEU A C 1
ATOM 1678 O O . LEU A 1 212 ? -23.827 -13.096 -18.480 1.00 30.12 212 LEU A O 1
ATOM 1682 N N . SER A 1 213 ? -22.898 -14.943 -19.324 1.00 36.62 213 SER A N 1
ATOM 1683 C CA . SER A 1 213 ? -24.072 -15.310 -20.122 1.00 36.62 213 SER A CA 1
ATOM 1684 C C . SER A 1 213 ? -24.869 -16.410 -19.427 1.00 36.62 213 SER A C 1
ATOM 1686 O O . SER A 1 213 ? -24.730 -17.593 -19.738 1.00 36.62 213 SER A O 1
ATOM 1688 N N . ARG A 1 214 ? -25.723 -16.027 -18.473 1.00 29.69 214 ARG A N 1
ATOM 1689 C CA . ARG A 1 214 ? -26.862 -16.865 -18.086 1.00 29.69 214 ARG A CA 1
ATOM 1690 C C . ARG A 1 214 ? -28.108 -16.016 -17.861 1.00 29.69 214 ARG A C 1
ATOM 1692 O O . ARG A 1 214 ? -28.241 -15.314 -16.868 1.00 29.69 214 ARG A O 1
ATOM 1699 N N . ASP A 1 215 ? -28.950 -16.101 -18.884 1.00 31.16 215 ASP A N 1
ATOM 1700 C CA . ASP A 1 215 ? -30.360 -15.759 -19.018 1.00 31.16 215 ASP A CA 1
ATOM 1701 C C . ASP A 1 215 ? -31.101 -15.303 -17.759 1.00 31.16 215 ASP A C 1
ATOM 1703 O O . ASP A 1 215 ? -31.327 -16.069 -16.823 1.00 31.16 215 ASP A O 1
ATOM 1707 N N . ASN A 1 216 ? -31.613 -14.075 -17.838 1.00 33.78 216 ASN A N 1
ATOM 1708 C CA . ASN A 1 216 ? -32.694 -13.591 -16.998 1.00 33.78 216 ASN A CA 1
ATOM 1709 C C . ASN A 1 216 ? -33.937 -13.407 -17.882 1.00 33.78 216 ASN A C 1
ATOM 1711 O O . ASN A 1 216 ? -34.031 -12.442 -18.644 1.00 33.78 216 ASN A O 1
ATOM 1715 N N . LYS A 1 217 ? -34.877 -14.359 -17.828 1.00 34.75 217 LYS A N 1
ATOM 1716 C CA . LYS A 1 217 ? -36.245 -14.153 -18.319 1.00 34.75 217 LYS A CA 1
ATOM 1717 C C . LYS A 1 217 ? -37.218 -15.116 -17.642 1.00 34.75 217 LYS A C 1
ATOM 1719 O O . LYS A 1 217 ? -37.164 -16.320 -17.880 1.00 34.75 217 LYS A O 1
ATOM 1724 N N . GLY A 1 218 ? -38.137 -14.565 -16.858 1.00 32.41 218 GLY A N 1
ATOM 1725 C CA . GLY A 1 218 ? -39.290 -15.295 -16.346 1.00 32.41 218 GLY A CA 1
ATOM 1726 C C . GLY A 1 218 ? -39.948 -14.604 -15.162 1.00 32.41 218 GLY A C 1
ATOM 1727 O O . GLY A 1 218 ? -39.560 -14.849 -14.029 1.00 32.41 218 GLY A O 1
ATOM 1728 N N . ASP A 1 219 ? -40.935 -13.762 -15.466 1.00 39.47 219 ASP A N 1
ATOM 1729 C CA . ASP A 1 219 ? -41.943 -13.219 -14.553 1.00 39.47 219 ASP A CA 1
ATOM 1730 C C . ASP A 1 219 ? -42.487 -14.247 -13.554 1.00 39.47 219 ASP A C 1
ATOM 1732 O O . ASP A 1 219 ? -42.873 -15.343 -13.960 1.00 39.47 219 ASP A O 1
ATOM 1736 N N . THR A 1 220 ? -42.703 -13.807 -12.312 1.00 34.34 220 THR A N 1
ATOM 1737 C CA . THR A 1 220 ? -43.978 -14.046 -11.620 1.00 34.34 220 THR A CA 1
ATOM 1738 C C . THR A 1 220 ? -44.277 -12.910 -10.647 1.00 34.34 220 THR A C 1
ATOM 1740 O O . THR A 1 220 ? -43.550 -12.690 -9.680 1.00 34.34 220 THR A O 1
ATOM 1743 N N . ASP A 1 221 ? -45.388 -12.234 -10.922 1.00 33.59 221 ASP A N 1
ATOM 1744 C CA . ASP A 1 221 ? -46.126 -11.355 -10.025 1.00 33.59 221 ASP A CA 1
ATOM 1745 C C . ASP A 1 221 ? -46.565 -12.057 -8.726 1.00 33.59 221 ASP A C 1
ATOM 1747 O O . ASP A 1 221 ? -47.035 -13.195 -8.743 1.00 33.59 221 ASP A O 1
ATOM 1751 N N . GLY A 1 222 ? -46.557 -11.286 -7.634 1.00 39.47 222 GLY A N 1
ATOM 1752 C CA . GLY A 1 222 ? -47.626 -11.299 -6.631 1.00 39.47 222 GLY A CA 1
ATOM 1753 C C . GLY A 1 222 ? -47.492 -12.238 -5.428 1.00 39.47 222 GLY A C 1
ATOM 1754 O O . GLY A 1 222 ? -47.971 -13.363 -5.468 1.00 39.47 222 GLY A O 1
ATOM 1755 N N . ALA A 1 223 ? -47.021 -11.698 -4.296 1.00 33.12 223 ALA A N 1
ATOM 1756 C CA . ALA A 1 223 ? -47.634 -11.889 -2.971 1.00 33.12 223 ALA A CA 1
ATOM 1757 C C . ALA A 1 223 ? -46.961 -10.979 -1.928 1.00 33.12 223 ALA A C 1
ATOM 1759 O O . ALA A 1 223 ? -45.769 -11.096 -1.661 1.00 33.12 223 ALA A O 1
ATOM 1760 N N . ILE A 1 224 ? -47.744 -10.094 -1.304 1.00 42.94 224 ILE A N 1
ATOM 1761 C CA . ILE A 1 224 ? -47.363 -9.393 -0.073 1.00 42.94 224 ILE A CA 1
ATOM 1762 C C . ILE A 1 224 ? -47.519 -10.409 1.062 1.00 42.94 224 ILE A C 1
ATOM 1764 O O . ILE A 1 224 ? -48.623 -10.638 1.554 1.00 42.94 224 ILE A O 1
ATOM 1768 N N . GLY A 1 225 ? -46.419 -11.066 1.419 1.00 35.94 225 GLY A N 1
ATOM 1769 C CA . GLY A 1 225 ? -46.293 -11.899 2.609 1.00 35.94 225 GLY A CA 1
ATOM 1770 C C . GLY A 1 225 ? -45.152 -11.360 3.460 1.00 35.94 225 GLY A C 1
ATOM 1771 O O . GLY A 1 225 ? -44.076 -11.090 2.935 1.00 35.94 225 GLY A O 1
ATOM 1772 N N . ALA A 1 226 ? -45.406 -11.160 4.752 1.00 45.53 226 ALA A N 1
ATOM 1773 C CA . ALA A 1 226 ? -44.395 -10.796 5.737 1.00 45.53 226 ALA A CA 1
ATOM 1774 C C . ALA A 1 226 ? -43.390 -11.949 5.882 1.00 45.53 226 ALA A C 1
ATOM 1776 O O . ALA A 1 226 ? -43.601 -12.862 6.676 1.00 45.53 226 ALA A O 1
ATOM 1777 N N . ASN A 1 227 ? -42.344 -11.932 5.062 1.00 39.91 227 ASN A N 1
ATOM 1778 C CA . ASN A 1 227 ? -41.129 -12.682 5.324 1.00 39.91 227 ASN A CA 1
ATOM 1779 C C . ASN A 1 227 ? -40.175 -11.730 6.040 1.00 39.91 227 ASN A C 1
ATOM 1781 O O . ASN A 1 227 ? -39.832 -10.678 5.500 1.00 39.91 227 ASN A O 1
ATOM 1785 N N . ASP A 1 228 ? -39.787 -12.103 7.257 1.00 51.16 228 ASP A N 1
ATOM 1786 C CA . ASP A 1 228 ? -38.716 -11.477 8.035 1.00 51.16 228 ASP A CA 1
ATOM 1787 C C . ASP A 1 228 ? -37.350 -11.803 7.397 1.00 51.16 228 ASP A C 1
ATOM 1789 O O . ASP A 1 228 ? -36.472 -12.388 8.030 1.00 51.16 228 ASP A O 1
ATOM 1793 N N . ASP A 1 229 ? -37.182 -11.489 6.111 1.00 51.44 229 ASP A N 1
ATOM 1794 C CA . ASP A 1 229 ? -35.865 -11.517 5.488 1.00 51.44 229 ASP A CA 1
ATOM 1795 C C . ASP A 1 229 ? -35.051 -10.344 6.063 1.00 51.44 229 ASP A C 1
ATOM 1797 O O . ASP A 1 229 ? -35.579 -9.230 6.185 1.00 51.44 229 ASP A O 1
ATOM 1801 N N . PRO A 1 230 ? -33.782 -10.568 6.457 1.00 55.41 230 PRO A N 1
ATOM 1802 C CA . PRO A 1 230 ? -32.938 -9.503 6.974 1.00 55.41 230 PRO A CA 1
ATOM 1803 C C . PRO A 1 230 ? -32.869 -8.354 5.954 1.00 55.41 230 PRO A C 1
ATOM 1805 O O . PRO A 1 230 ? -32.830 -8.608 4.746 1.00 55.41 230 PRO A O 1
ATOM 1808 N N . PRO A 1 231 ? -32.888 -7.089 6.417 1.00 60.81 231 PRO A N 1
ATOM 1809 C CA . PRO A 1 231 ? -32.954 -5.932 5.535 1.00 60.81 231 PRO A CA 1
ATOM 1810 C C . PRO A 1 231 ? -31.810 -5.970 4.519 1.00 60.81 231 PRO A C 1
ATOM 1812 O O . PRO A 1 231 ? -30.651 -6.155 4.891 1.00 60.81 231 PRO A O 1
ATOM 1815 N N . ASP A 1 232 ? -32.130 -5.789 3.234 1.00 73.62 232 ASP A N 1
ATOM 1816 C CA . ASP A 1 232 ? -31.118 -5.705 2.182 1.00 73.62 232 ASP A CA 1
ATOM 1817 C C . ASP A 1 232 ? -30.276 -4.440 2.388 1.00 73.62 232 ASP A C 1
ATOM 1819 O O . ASP A 1 232 ? -30.659 -3.329 2.008 1.00 73.62 232 ASP A O 1
ATOM 1823 N N . LEU A 1 233 ? -29.108 -4.617 3.010 1.00 71.88 233 LEU A N 1
ATOM 1824 C CA . LEU A 1 233 ? -28.197 -3.528 3.354 1.00 71.88 233 LEU A CA 1
ATOM 1825 C C . LEU A 1 233 ? -27.572 -2.845 2.121 1.00 71.88 233 LEU A C 1
ATOM 1827 O O . LEU A 1 233 ? -26.860 -1.853 2.263 1.00 71.88 233 LEU A O 1
ATOM 1831 N N . LYS A 1 234 ? -27.840 -3.340 0.904 1.00 65.38 234 LYS A N 1
ATOM 1832 C CA . LYS A 1 234 ? -27.291 -2.806 -0.352 1.00 65.38 234 LYS A CA 1
ATOM 1833 C C . LYS A 1 234 ? -27.927 -1.496 -0.811 1.00 65.38 234 LYS A C 1
ATOM 1835 O O . LYS A 1 234 ? -27.410 -0.877 -1.736 1.00 65.38 234 LYS A O 1
ATOM 1840 N N . SER A 1 235 ? -29.033 -1.073 -0.197 1.00 76.62 235 SER A N 1
ATOM 1841 C CA . SER A 1 235 ? -29.713 0.186 -0.522 1.00 76.62 235 SER A CA 1
ATOM 1842 C C . SER A 1 235 ? -29.537 1.211 0.609 1.00 76.62 235 SER A C 1
ATOM 1844 O 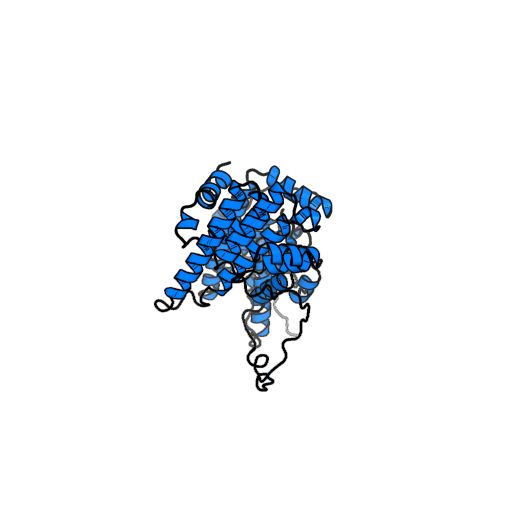O . SER A 1 235 ? -30.450 1.388 1.421 1.00 76.62 235 SER A O 1
ATOM 1846 N N . PRO A 1 236 ? -28.390 1.919 0.675 1.00 63.44 236 PRO A N 1
ATOM 1847 C CA . PRO A 1 236 ? -28.079 2.843 1.771 1.00 63.44 236 PRO A CA 1
ATOM 1848 C C . PRO A 1 236 ? -29.067 4.010 1.881 1.00 63.44 236 PRO A C 1
ATOM 1850 O O . PRO A 1 236 ? -29.221 4.593 2.950 1.00 63.44 236 PRO A O 1
ATOM 1853 N N . GLU A 1 237 ? -29.807 4.324 0.813 1.00 71.81 237 GLU A N 1
ATOM 1854 C CA . GLU A 1 237 ? -30.790 5.412 0.810 1.00 71.81 237 GLU A CA 1
ATOM 1855 C C . GLU A 1 237 ? -31.948 5.236 1.799 1.00 71.81 237 GLU A C 1
ATOM 1857 O O . GLU A 1 237 ? -32.645 6.212 2.080 1.00 71.81 237 GLU A O 1
ATOM 1862 N N . ARG A 1 238 ? -32.174 4.018 2.304 1.00 74.69 238 ARG A N 1
ATOM 1863 C CA . ARG A 1 238 ? -33.295 3.713 3.204 1.00 74.69 238 ARG A CA 1
ATOM 1864 C C . ARG A 1 238 ? -32.886 3.325 4.614 1.00 74.69 238 ARG A C 1
ATOM 1866 O O . ARG A 1 238 ? -33.764 3.263 5.459 1.00 74.69 238 ARG A O 1
ATOM 1873 N N . LEU A 1 239 ? -31.598 3.110 4.868 1.00 83.62 239 LEU A N 1
ATOM 1874 C CA . LEU A 1 239 ? -31.130 2.601 6.150 1.00 83.62 239 LEU A CA 1
ATOM 1875 C C . LEU A 1 239 ? -31.248 3.654 7.248 1.00 83.62 239 LEU A C 1
ATOM 1877 O O . LEU A 1 239 ? -30.467 4.603 7.339 1.00 83.62 239 LEU A O 1
ATOM 1881 N N . THR A 1 240 ? -32.242 3.464 8.106 1.00 88.12 240 THR A N 1
ATOM 1882 C CA . THR A 1 240 ? -32.368 4.194 9.364 1.00 88.12 240 THR A CA 1
ATOM 1883 C C . THR A 1 240 ? -31.422 3.609 10.416 1.00 88.12 240 THR A C 1
ATOM 1885 O O . THR A 1 240 ? -31.043 2.438 10.360 1.00 88.12 240 THR A O 1
ATOM 1888 N N . LEU A 1 241 ? -31.041 4.416 11.414 1.00 88.31 241 LEU A N 1
ATOM 1889 C CA . LEU A 1 241 ? -30.249 3.919 12.546 1.00 88.31 241 LEU A CA 1
ATOM 1890 C C . LEU A 1 241 ? -30.977 2.783 13.284 1.00 88.31 241 LEU A C 1
ATOM 1892 O O . LEU A 1 241 ? -30.330 1.828 13.693 1.00 88.31 241 LEU A O 1
ATOM 1896 N N . ASP A 1 242 ? -32.306 2.850 13.400 1.00 90.81 242 ASP A N 1
ATOM 1897 C CA . ASP A 1 242 ? -33.125 1.832 14.074 1.00 90.81 242 ASP A CA 1
ATOM 1898 C C . ASP A 1 242 ? -33.075 0.473 13.367 1.00 90.81 242 ASP A C 1
ATOM 1900 O O . ASP A 1 242 ? -32.907 -0.561 14.018 1.00 90.81 242 ASP A O 1
ATOM 1904 N N . GLU A 1 243 ? -33.151 0.464 12.035 1.00 92.50 243 GLU A N 1
ATOM 1905 C CA . GLU A 1 243 ? -32.978 -0.754 11.233 1.00 92.50 243 GLU A CA 1
ATOM 1906 C C . GLU A 1 243 ? -31.565 -1.315 11.376 1.00 92.50 243 GLU A C 1
ATOM 1908 O O . GLU A 1 243 ? -31.383 -2.526 11.489 1.00 92.50 243 GLU A O 1
ATOM 1913 N N . LEU A 1 244 ? -30.563 -0.438 11.440 1.00 91.88 244 LEU A N 1
ATOM 1914 C CA . LEU A 1 244 ? -29.184 -0.844 11.650 1.00 91.88 244 LEU A CA 1
ATOM 1915 C C . LEU A 1 244 ? -28.973 -1.457 13.045 1.00 91.88 244 LEU A C 1
ATOM 1917 O O . LEU A 1 244 ? -28.298 -2.475 13.175 1.00 91.88 244 LEU A O 1
ATOM 1921 N N . PHE A 1 245 ? -29.580 -0.888 14.091 1.00 92.50 245 PHE A N 1
ATOM 1922 C CA . PHE A 1 245 ? -29.564 -1.473 15.434 1.00 92.50 245 PHE A CA 1
ATOM 1923 C C . PHE A 1 245 ? -30.256 -2.836 15.462 1.00 92.50 245 PHE A C 1
ATOM 1925 O O . PHE A 1 245 ? -29.760 -3.765 16.105 1.00 92.50 245 PHE A O 1
ATOM 1932 N N . ALA A 1 246 ? -31.389 -2.973 14.769 1.00 94.25 246 ALA A N 1
ATOM 1933 C CA . ALA A 1 246 ? -32.073 -4.253 14.634 1.00 94.25 246 ALA A CA 1
ATOM 1934 C C . ALA A 1 246 ? -31.183 -5.285 13.920 1.00 94.25 246 ALA A C 1
ATOM 1936 O O . ALA A 1 246 ? -31.079 -6.418 14.392 1.00 94.25 246 ALA A O 1
ATOM 1937 N N . ALA A 1 247 ? -30.477 -4.876 12.861 1.00 94.19 247 ALA A N 1
ATOM 1938 C CA . ALA A 1 247 ? -29.529 -5.717 12.136 1.00 94.19 247 ALA A CA 1
ATOM 1939 C C . ALA A 1 247 ? -28.340 -6.142 13.016 1.00 94.19 247 ALA A C 1
ATOM 1941 O O . ALA A 1 247 ? -28.046 -7.331 13.099 1.00 94.19 247 ALA A O 1
ATOM 1942 N N . PHE A 1 248 ? -27.727 -5.224 13.772 1.00 94.62 248 PHE A N 1
ATOM 1943 C CA . PHE A 1 248 ? -26.650 -5.561 14.714 1.00 94.62 248 PHE A CA 1
ATOM 1944 C C . PHE A 1 248 ? -27.094 -6.518 15.820 1.00 94.62 248 PHE A C 1
ATOM 1946 O O . PHE A 1 248 ? -26.318 -7.366 16.257 1.00 94.62 248 PHE A O 1
ATOM 1953 N N . LYS A 1 249 ? -28.346 -6.407 16.270 1.00 95.19 249 LYS A N 1
ATOM 1954 C CA . LYS A 1 249 ? -28.913 -7.317 17.266 1.00 95.19 249 LYS A CA 1
ATOM 1955 C C . LYS A 1 249 ? -29.156 -8.720 16.707 1.00 95.19 249 LYS A C 1
ATOM 1957 O O . LYS A 1 249 ? -29.067 -9.681 17.467 1.00 95.19 249 LYS A O 1
ATOM 1962 N N . ALA A 1 250 ? -29.489 -8.827 15.423 1.00 96.38 250 ALA A N 1
ATOM 1963 C CA . ALA A 1 250 ? -29.708 -10.102 14.753 1.00 96.38 250 ALA A CA 1
ATOM 1964 C C . ALA A 1 250 ? -28.381 -10.766 14.348 1.00 96.38 250 ALA A C 1
ATOM 1966 O O . ALA A 1 250 ? -28.126 -11.906 14.729 1.00 96.38 250 ALA A O 1
ATOM 1967 N N . GLU A 1 251 ? -27.529 -10.047 13.613 1.00 96.88 251 GLU A N 1
ATOM 1968 C CA . GLU A 1 251 ? -26.306 -10.568 12.996 1.00 96.88 251 GLU A CA 1
ATOM 1969 C C . GLU A 1 251 ? -25.171 -9.520 13.026 1.00 96.88 251 GLU A C 1
ATOM 1971 O O . GLU A 1 251 ? -24.925 -8.820 12.035 1.00 96.88 251 GLU A O 1
ATOM 1976 N N . PRO A 1 252 ? -24.446 -9.385 14.151 1.00 95.62 252 PRO A N 1
ATOM 1977 C CA . PRO A 1 252 ? -23.494 -8.291 14.347 1.00 95.62 252 PRO A CA 1
ATOM 1978 C C . PRO A 1 252 ? -22.292 -8.335 13.395 1.00 95.62 252 PRO A C 1
ATOM 1980 O O . PRO A 1 252 ? -21.947 -7.316 12.798 1.00 95.62 252 PRO A O 1
ATOM 1983 N N . GLU A 1 253 ? -21.676 -9.505 13.200 1.00 94.94 253 GLU A N 1
ATOM 1984 C CA . GLU A 1 253 ? -20.514 -9.661 12.308 1.00 94.94 253 GLU A CA 1
ATOM 1985 C C . GLU A 1 253 ? -20.880 -9.446 10.834 1.00 94.94 253 GLU A C 1
ATOM 1987 O O . GLU A 1 253 ? -20.133 -8.807 10.085 1.00 94.94 253 GLU A O 1
ATOM 1992 N N . HIS A 1 254 ? -22.048 -9.943 10.414 1.00 95.50 254 HIS A N 1
ATOM 1993 C CA . HIS A 1 254 ? -22.536 -9.760 9.050 1.00 95.50 254 HIS A CA 1
ATOM 1994 C C . HIS A 1 254 ? -22.863 -8.290 8.779 1.00 95.50 254 HIS A C 1
ATOM 1996 O O . HIS A 1 254 ? -22.426 -7.740 7.770 1.00 95.50 254 HIS A O 1
ATOM 2002 N N . THR A 1 255 ? -23.537 -7.625 9.722 1.00 95.75 255 THR A N 1
ATOM 2003 C CA . THR A 1 255 ? -23.865 -6.196 9.635 1.00 95.75 255 THR A CA 1
ATOM 2004 C C . THR A 1 255 ? -22.601 -5.337 9.592 1.00 95.75 255 THR A C 1
ATOM 2006 O O . THR A 1 255 ? -22.482 -4.469 8.729 1.00 95.75 255 THR A O 1
ATOM 2009 N N . ALA A 1 256 ? -21.612 -5.617 10.450 1.00 95.62 256 ALA A N 1
ATOM 2010 C CA . ALA A 1 256 ? -20.318 -4.931 10.429 1.00 95.62 256 ALA A CA 1
ATOM 2011 C C . ALA A 1 256 ? -19.597 -5.107 9.085 1.00 95.62 256 ALA A C 1
ATOM 2013 O O . ALA A 1 256 ? -19.062 -4.149 8.526 1.00 95.62 256 ALA A O 1
ATOM 2014 N N . THR A 1 257 ? -19.624 -6.325 8.536 1.00 95.19 257 THR A N 1
ATOM 2015 C CA . THR A 1 257 ? -19.054 -6.612 7.216 1.00 95.19 257 THR A CA 1
ATOM 2016 C C . THR A 1 257 ? -19.801 -5.848 6.125 1.00 95.19 257 THR A C 1
ATOM 2018 O O . THR A 1 257 ? -19.160 -5.250 5.268 1.00 95.19 257 THR A O 1
ATOM 2021 N N . ALA A 1 258 ? -21.132 -5.807 6.151 1.00 95.31 258 ALA A N 1
ATOM 2022 C CA . ALA A 1 258 ? -21.928 -5.071 5.173 1.00 95.31 258 ALA A CA 1
ATOM 2023 C C . ALA A 1 258 ? -21.657 -3.558 5.220 1.00 95.31 258 ALA A C 1
ATOM 2025 O O . ALA A 1 258 ? -21.471 -2.945 4.172 1.00 95.31 258 ALA A O 1
ATOM 2026 N N . ILE A 1 259 ? -21.540 -2.976 6.419 1.00 95.56 259 ILE A N 1
ATOM 2027 C CA . ILE A 1 259 ? -21.156 -1.567 6.606 1.00 95.56 259 ILE A CA 1
ATOM 2028 C C . ILE A 1 259 ? -19.760 -1.303 6.040 1.00 95.56 259 ILE A C 1
ATOM 2030 O O . ILE A 1 259 ? -19.565 -0.326 5.323 1.00 95.56 259 ILE A O 1
ATOM 2034 N N . ALA A 1 260 ? -18.796 -2.194 6.295 1.00 95.56 260 ALA A N 1
ATOM 2035 C CA . ALA A 1 260 ? -17.442 -2.066 5.759 1.00 95.56 260 ALA A CA 1
ATOM 2036 C C . ALA A 1 260 ? -17.383 -2.111 4.217 1.00 95.56 260 ALA A C 1
ATOM 2038 O O . ALA A 1 260 ? -16.414 -1.631 3.636 1.00 95.56 260 ALA A O 1
ATOM 2039 N N . HIS A 1 261 ? -18.410 -2.650 3.554 1.00 94.94 261 HIS A N 1
ATOM 2040 C CA . HIS A 1 261 ? -18.510 -2.718 2.093 1.00 94.94 261 HIS A CA 1
ATOM 2041 C C . HIS A 1 261 ? -19.434 -1.648 1.483 1.00 94.94 261 HIS A C 1
ATOM 2043 O O . HIS A 1 261 ? -19.785 -1.735 0.306 1.00 94.94 261 HIS A O 1
ATOM 2049 N N . MET A 1 262 ? -19.857 -0.645 2.259 1.00 94.62 262 MET A N 1
ATOM 2050 C CA . MET A 1 262 ? -20.697 0.431 1.732 1.00 94.62 262 MET A CA 1
ATOM 2051 C C . MET A 1 262 ? -19.932 1.325 0.727 1.00 94.62 262 MET A C 1
ATOM 2053 O O . MET A 1 262 ? -18.706 1.451 0.811 1.00 94.62 262 MET A O 1
ATOM 2057 N N . PRO A 1 263 ? -20.631 1.954 -0.239 1.00 95.12 263 PRO A N 1
ATOM 2058 C CA . PRO A 1 263 ? -20.019 2.856 -1.218 1.00 95.12 263 PRO A CA 1
ATOM 2059 C C . PRO A 1 263 ? -19.363 4.083 -0.569 1.00 95.12 263 PRO A C 1
ATOM 2061 O O . PRO A 1 263 ? -19.970 4.723 0.291 1.00 95.12 263 PRO A O 1
ATOM 2064 N N . ILE A 1 264 ? -18.139 4.425 -0.989 1.00 94.25 264 ILE A N 1
ATOM 2065 C CA . ILE A 1 264 ? -17.377 5.565 -0.432 1.00 94.25 264 ILE A CA 1
ATOM 2066 C C . ILE A 1 264 ? -17.754 6.914 -1.066 1.00 94.25 264 ILE A C 1
ATOM 2068 O O . ILE A 1 264 ? -17.477 7.980 -0.517 1.00 94.25 264 ILE A O 1
ATOM 2072 N N . ASP A 1 265 ? -18.358 6.869 -2.247 1.00 90.81 265 ASP A N 1
ATOM 2073 C CA . ASP A 1 265 ? -18.808 8.014 -3.033 1.00 90.81 265 ASP A CA 1
ATOM 2074 C C . ASP A 1 265 ? -20.174 8.560 -2.583 1.00 90.81 265 ASP A C 1
ATOM 2076 O O . ASP A 1 265 ? -20.506 9.707 -2.900 1.00 90.81 265 ASP A O 1
ATOM 2080 N N . ASP A 1 266 ? -20.931 7.789 -1.794 1.00 92.44 266 ASP A N 1
ATOM 2081 C CA . ASP A 1 266 ? -22.180 8.227 -1.172 1.00 92.44 266 ASP A CA 1
ATOM 2082 C C . ASP A 1 266 ? -21.931 8.855 0.211 1.00 92.44 266 ASP A C 1
ATOM 2084 O O . ASP A 1 266 ? -21.562 8.198 1.189 1.00 92.44 266 ASP A O 1
ATOM 2088 N N . ILE A 1 267 ? -22.200 10.158 0.311 1.00 91.56 267 ILE A N 1
ATOM 2089 C CA . ILE A 1 267 ? -22.083 10.923 1.557 1.00 91.56 267 ILE A CA 1
ATOM 2090 C C . ILE A 1 267 ? -22.964 10.361 2.683 1.00 91.56 267 ILE A C 1
ATOM 2092 O O . ILE A 1 267 ? -22.581 10.435 3.849 1.00 91.56 267 ILE A O 1
ATOM 2096 N N . LYS A 1 268 ? -24.112 9.749 2.358 1.00 91.56 268 LYS A N 1
ATOM 2097 C CA . LYS A 1 268 ? -25.022 9.173 3.358 1.00 91.56 268 LYS A CA 1
ATOM 2098 C C . LYS A 1 268 ? -24.386 7.977 4.067 1.00 91.56 268 LYS A C 1
ATOM 2100 O O . LYS A 1 268 ? -24.556 7.835 5.277 1.00 91.56 268 LYS A O 1
ATOM 2105 N N . CYS A 1 269 ? -23.629 7.153 3.339 1.00 92.62 269 CYS A N 1
ATOM 2106 C CA . CYS A 1 269 ? -22.883 6.027 3.904 1.00 92.62 269 CYS A CA 1
ATOM 2107 C C . CYS A 1 269 ? -21.816 6.519 4.883 1.00 92.62 269 CYS A C 1
ATOM 2109 O O . CYS A 1 269 ? -21.716 6.021 6.002 1.00 92.62 269 CYS A O 1
ATOM 2111 N N . LEU A 1 270 ? -21.067 7.554 4.497 1.00 92.81 270 LEU A N 1
ATOM 2112 C CA . LEU A 1 270 ? -20.064 8.172 5.363 1.00 92.81 270 LEU A CA 1
ATOM 2113 C C . LEU A 1 270 ? -20.672 8.776 6.629 1.00 92.81 270 LEU A C 1
ATOM 2115 O O . LEU A 1 270 ? -20.135 8.580 7.719 1.00 92.81 270 LEU A O 1
ATOM 2119 N N . ASP A 1 271 ? -21.802 9.470 6.510 1.00 92.56 271 ASP A N 1
ATOM 2120 C CA . ASP A 1 271 ? -22.527 10.012 7.660 1.00 92.56 271 ASP A CA 1
ATOM 2121 C C . ASP A 1 271 ? -23.029 8.902 8.590 1.00 92.56 271 ASP A C 1
ATOM 2123 O O . ASP A 1 271 ? -22.973 9.049 9.812 1.00 92.56 271 ASP A O 1
ATOM 2127 N N . LEU A 1 272 ? -23.495 7.780 8.035 1.00 93.88 272 LEU A N 1
ATOM 2128 C CA . LEU A 1 272 ? -23.918 6.618 8.813 1.00 93.88 272 LEU A CA 1
ATOM 2129 C C . LEU A 1 272 ? -22.742 6.008 9.586 1.00 93.88 272 LEU A C 1
ATOM 2131 O O . LEU A 1 272 ? -22.859 5.787 10.791 1.00 93.88 272 LEU A O 1
ATOM 2135 N N . VAL A 1 273 ? -21.600 5.793 8.926 1.00 94.69 273 VAL A N 1
ATOM 2136 C CA . VAL A 1 273 ? -20.382 5.273 9.568 1.00 94.69 273 VAL A CA 1
ATOM 2137 C C . VAL A 1 273 ? -19.880 6.236 10.646 1.00 94.69 273 VAL A C 1
ATOM 2139 O O . VAL A 1 273 ? -19.565 5.802 11.751 1.00 94.69 273 VAL A O 1
ATOM 2142 N N . ASN A 1 274 ? -19.876 7.546 10.387 1.00 94.75 274 ASN A N 1
ATOM 2143 C CA . ASN A 1 274 ? -19.504 8.547 11.389 1.00 94.75 274 ASN A CA 1
ATOM 2144 C C . ASN A 1 274 ? -20.428 8.512 12.615 1.00 94.75 274 ASN A C 1
ATOM 2146 O O . ASN A 1 274 ? -19.934 8.509 13.741 1.00 94.75 274 ASN A O 1
ATOM 2150 N N . LYS A 1 275 ? -21.750 8.428 12.415 1.00 94.62 275 LYS A N 1
ATOM 2151 C CA . LYS A 1 275 ? -22.723 8.309 13.516 1.00 94.62 275 LYS A CA 1
ATOM 2152 C C . LYS A 1 275 ? -22.526 7.026 14.315 1.00 94.62 275 LYS A C 1
ATOM 2154 O O . LYS A 1 275 ? -22.647 7.042 15.534 1.00 94.62 275 LYS A O 1
ATOM 2159 N N . LEU A 1 276 ? -22.207 5.914 13.654 1.00 93.56 276 LEU A N 1
ATOM 2160 C CA . LEU A 1 276 ? -21.905 4.655 14.337 1.00 93.56 276 LEU A CA 1
ATOM 2161 C C . LEU A 1 276 ? -20.672 4.758 15.226 1.00 93.56 276 LEU A C 1
ATOM 2163 O O . LEU A 1 276 ? -20.666 4.216 16.330 1.00 93.56 276 LEU A O 1
ATOM 2167 N N . ILE A 1 277 ? -19.641 5.449 14.749 1.00 94.06 277 ILE A N 1
ATOM 2168 C CA . ILE A 1 277 ? -18.415 5.690 15.507 1.00 94.06 277 ILE A CA 1
ATOM 2169 C C . ILE A 1 277 ? -18.715 6.562 16.728 1.00 94.06 277 ILE A C 1
ATOM 2171 O O . ILE A 1 277 ? -18.370 6.172 17.839 1.00 94.06 277 ILE A O 1
ATOM 2175 N N . GLU A 1 278 ? -19.456 7.659 16.551 1.00 93.50 278 GLU A N 1
ATOM 2176 C CA . GLU A 1 278 ? -19.902 8.528 17.653 1.00 93.50 278 GLU A CA 1
ATOM 2177 C C . GLU A 1 278 ? -20.705 7.746 18.704 1.00 93.50 278 GLU A C 1
ATOM 2179 O O . GLU A 1 278 ? -20.402 7.787 19.894 1.00 93.50 278 GLU A O 1
ATOM 2184 N N . LEU A 1 279 ? -21.673 6.935 18.269 1.00 91.56 279 LEU A N 1
ATOM 2185 C CA . LEU A 1 279 ? -22.463 6.086 19.165 1.00 91.56 279 LEU A CA 1
ATOM 2186 C C . LEU A 1 279 ? -21.622 5.011 19.865 1.00 91.56 279 LEU A C 1
ATOM 2188 O O . LEU A 1 279 ? -21.965 4.570 20.965 1.00 91.56 279 LEU A O 1
ATOM 2192 N N . THR A 1 280 ? -20.536 4.565 19.237 1.00 91.19 280 THR A N 1
ATOM 2193 C CA . THR A 1 280 ? -19.605 3.607 19.838 1.00 91.19 280 THR A CA 1
ATOM 2194 C C . THR A 1 280 ? -18.771 4.262 20.930 1.00 91.19 280 THR A C 1
ATOM 2196 O O . THR A 1 280 ? -18.582 3.649 21.978 1.00 91.19 280 THR A O 1
ATOM 2199 N N . GLU A 1 281 ? -18.329 5.502 20.731 1.00 89.88 281 GLU A N 1
ATOM 2200 C CA . GLU A 1 281 ? -17.616 6.278 21.750 1.00 89.88 281 GLU A CA 1
ATOM 2201 C C . GLU A 1 281 ? -18.519 6.606 22.949 1.00 89.88 281 GLU A C 1
ATOM 2203 O O . GLU A 1 281 ? -18.101 6.444 24.095 1.00 89.88 281 GLU A O 1
ATOM 2208 N N . GLU A 1 282 ? -19.772 6.999 22.701 1.00 90.31 282 GLU A N 1
ATOM 2209 C CA . GLU A 1 282 ? -20.713 7.387 23.759 1.00 90.31 282 GLU A CA 1
ATOM 2210 C C . GLU A 1 282 ? -21.274 6.192 24.542 1.00 90.31 282 GLU A C 1
ATOM 2212 O O . GLU A 1 282 ? -21.356 6.232 25.770 1.00 90.31 282 GLU A O 1
ATOM 2217 N N . ASN A 1 283 ? -21.674 5.125 23.841 1.00 88.19 283 ASN A N 1
ATOM 2218 C CA . ASN A 1 283 ? -22.491 4.048 24.415 1.00 88.19 283 ASN A CA 1
ATOM 2219 C C . ASN A 1 283 ? -21.837 2.665 24.346 1.00 88.19 283 ASN A C 1
ATOM 2221 O O . ASN A 1 283 ? -22.482 1.668 24.681 1.00 88.19 283 ASN A O 1
ATOM 2225 N N . GLN A 1 284 ? -20.585 2.578 23.880 1.00 89.81 284 GLN A N 1
ATOM 2226 C CA . GLN A 1 284 ? -19.897 1.305 23.636 1.00 89.81 284 GLN A CA 1
ATOM 2227 C C . GLN A 1 284 ? -20.728 0.361 22.757 1.00 89.81 284 GLN A C 1
ATOM 2229 O O . GLN A 1 284 ? -20.710 -0.854 22.937 1.00 89.81 284 GLN A O 1
ATOM 2234 N N . LEU A 1 285 ? -21.489 0.918 21.809 1.00 90.12 285 LEU A N 1
ATOM 2235 C CA . LEU A 1 285 ? -22.496 0.176 21.059 1.00 90.12 285 LEU A CA 1
ATOM 2236 C C . LEU A 1 285 ? -21.919 -1.073 20.383 1.00 90.12 285 LEU A C 1
ATOM 2238 O O . LEU A 1 285 ? -22.373 -2.183 20.648 1.00 90.12 285 LEU A O 1
ATOM 2242 N N . LEU A 1 286 ? -20.916 -0.889 19.523 1.00 91.75 286 LEU A N 1
ATOM 2243 C CA . LEU A 1 286 ? -20.306 -1.991 18.781 1.00 91.75 286 LEU A CA 1
ATOM 2244 C C . LEU A 1 286 ? -19.631 -2.996 19.720 1.00 91.75 286 LEU A C 1
ATOM 2246 O O . LEU A 1 286 ? -19.741 -4.200 19.504 1.00 91.75 286 LEU A O 1
ATOM 2250 N N . TYR A 1 287 ? -19.043 -2.521 20.820 1.00 93.38 287 TYR A N 1
ATOM 2251 C CA . TYR A 1 287 ? -18.476 -3.386 21.854 1.00 93.38 287 TYR A CA 1
ATOM 2252 C C . TYR A 1 287 ? -19.542 -4.272 22.519 1.00 93.38 287 TYR A C 1
ATOM 2254 O O . TYR A 1 287 ? -19.317 -5.468 22.696 1.00 93.38 287 TYR A O 1
ATOM 2262 N N . ASN A 1 288 ? -20.730 -3.729 22.806 1.00 94.12 288 ASN A N 1
ATOM 2263 C CA . ASN A 1 288 ? -21.850 -4.492 23.371 1.00 94.12 288 ASN A CA 1
ATOM 2264 C C . ASN A 1 288 ? -22.353 -5.593 22.422 1.00 94.12 288 ASN A C 1
ATOM 2266 O O . ASN A 1 288 ? -22.868 -6.610 22.882 1.00 94.12 288 ASN A O 1
ATOM 2270 N N . PHE A 1 289 ? -22.180 -5.407 21.112 1.00 95.12 289 PHE A N 1
ATOM 2271 C CA . PHE A 1 289 ? -22.477 -6.409 20.088 1.00 95.12 289 PHE A CA 1
ATOM 2272 C C . PHE A 1 289 ? -21.285 -7.325 19.755 1.00 95.12 289 PHE A C 1
ATOM 2274 O O . PHE A 1 289 ? -21.407 -8.182 18.884 1.00 95.12 289 PHE A O 1
ATOM 2281 N N . GLY A 1 290 ? -20.141 -7.173 20.436 1.00 95.25 290 GLY A N 1
ATOM 2282 C CA . GLY A 1 290 ? -18.933 -7.968 20.194 1.00 95.25 290 GLY A CA 1
ATOM 2283 C C . GLY A 1 290 ? -18.199 -7.625 18.893 1.00 95.25 290 GLY A C 1
ATOM 2284 O O . GLY A 1 290 ? -17.391 -8.421 18.423 1.00 95.25 290 GLY A O 1
ATOM 2285 N N . VAL A 1 291 ? -18.468 -6.459 18.305 1.00 96.75 291 VAL A N 1
ATOM 2286 C CA . VAL A 1 291 ? -17.866 -6.004 17.049 1.00 96.75 291 VAL A CA 1
ATOM 2287 C C . VAL A 1 291 ? -16.653 -5.126 17.339 1.00 96.75 291 VAL A C 1
ATOM 2289 O O . VAL A 1 291 ? -16.742 -4.137 18.069 1.00 96.75 291 VAL A O 1
ATOM 2292 N N . ASP A 1 292 ? -15.518 -5.451 16.717 1.00 94.94 292 ASP A N 1
ATOM 2293 C CA . ASP A 1 292 ? -14.347 -4.575 16.714 1.00 94.94 292 ASP A CA 1
ATOM 2294 C C . ASP A 1 292 ? -14.582 -3.377 15.783 1.00 94.94 292 ASP A C 1
ATOM 2296 O O . ASP A 1 292 ? -14.447 -3.465 14.559 1.00 94.94 292 ASP A O 1
ATOM 2300 N N . ALA A 1 293 ? -14.931 -2.238 16.382 1.00 95.44 293 ALA A N 1
ATOM 2301 C CA . ALA A 1 293 ? -15.171 -0.989 15.669 1.00 95.44 293 ALA A CA 1
ATOM 2302 C C . ALA A 1 293 ? -13.940 -0.524 14.877 1.00 95.44 293 ALA A C 1
ATOM 2304 O O . ALA A 1 293 ? -14.074 -0.024 13.760 1.00 95.44 293 ALA A O 1
ATOM 2305 N N . THR A 1 294 ? -12.742 -0.733 15.427 1.00 95.56 294 THR A N 1
ATOM 2306 C CA . THR A 1 294 ? -11.487 -0.366 14.765 1.00 95.56 294 THR A CA 1
ATOM 2307 C C . THR A 1 294 ? -11.303 -1.193 13.499 1.00 95.56 294 THR A C 1
ATOM 2309 O O . THR A 1 294 ? -11.113 -0.636 12.419 1.00 95.56 294 THR A O 1
ATOM 2312 N N . GLY A 1 295 ? -11.404 -2.521 13.615 1.00 95.12 295 GLY A N 1
ATOM 2313 C CA . GLY A 1 295 ? -11.309 -3.438 12.483 1.00 95.12 295 GLY A CA 1
ATOM 2314 C C . GLY A 1 295 ? -12.356 -3.154 11.405 1.00 95.12 295 GLY A C 1
ATOM 2315 O O . GLY A 1 295 ? -12.025 -3.135 10.220 1.00 95.12 295 GLY A O 1
ATOM 2316 N N . MET A 1 296 ? -13.597 -2.849 11.798 1.00 96.44 296 MET A N 1
ATOM 2317 C CA . MET A 1 296 ? -14.664 -2.468 10.866 1.00 96.44 296 MET A CA 1
ATOM 2318 C C . MET A 1 296 ? -14.302 -1.208 10.063 1.00 96.44 296 MET A C 1
ATOM 2320 O O . MET A 1 296 ? -14.421 -1.204 8.838 1.00 96.44 296 MET A O 1
ATOM 2324 N N . VAL A 1 297 ? -13.826 -0.153 10.729 1.00 96.88 297 VAL A N 1
ATOM 2325 C CA . VAL A 1 297 ? -13.460 1.112 10.072 1.00 96.88 297 VAL A CA 1
ATOM 2326 C C . VAL A 1 297 ? -12.219 0.955 9.191 1.00 96.88 297 VAL A C 1
ATOM 2328 O O . VAL A 1 297 ? -12.184 1.499 8.088 1.00 96.88 297 VAL A O 1
ATOM 2331 N N . MET A 1 298 ? -11.230 0.165 9.616 1.00 96.88 298 MET A N 1
ATOM 2332 C CA . MET A 1 298 ? -10.074 -0.179 8.779 1.00 96.88 298 MET A CA 1
ATOM 2333 C C . MET A 1 298 ? -10.505 -0.899 7.498 1.00 96.88 298 MET A C 1
ATOM 2335 O O . MET A 1 298 ? -10.072 -0.527 6.407 1.00 96.88 298 MET A O 1
ATOM 2339 N N . ASN A 1 299 ? -11.405 -1.879 7.613 1.00 95.94 299 ASN A N 1
ATOM 2340 C CA . ASN A 1 299 ? -11.952 -2.584 6.455 1.00 95.94 299 ASN A CA 1
ATOM 2341 C C . ASN A 1 299 ? -12.721 -1.634 5.528 1.00 95.94 299 ASN A C 1
ATOM 2343 O O . ASN A 1 299 ? -12.557 -1.725 4.313 1.00 95.94 299 ASN A O 1
ATOM 2347 N N . TYR A 1 300 ? -13.483 -0.686 6.082 1.00 97.19 300 TYR A N 1
ATOM 2348 C CA . TYR A 1 300 ? -14.173 0.346 5.304 1.00 97.19 300 TYR A CA 1
ATOM 2349 C C . TYR A 1 300 ? -13.200 1.238 4.518 1.00 97.19 300 TYR A C 1
ATOM 2351 O O . TYR A 1 300 ? -13.388 1.454 3.322 1.00 97.19 300 TYR A O 1
ATOM 2359 N N . ILE A 1 301 ? -12.111 1.699 5.145 1.00 97.44 301 ILE A N 1
ATOM 2360 C CA . ILE A 1 301 ? -11.067 2.492 4.471 1.00 97.44 301 ILE A CA 1
ATOM 2361 C C . ILE A 1 301 ? -10.422 1.688 3.335 1.00 97.44 301 ILE A C 1
ATOM 2363 O O . ILE A 1 301 ? -10.303 2.180 2.212 1.00 97.44 301 ILE A O 1
ATOM 2367 N N . GLN A 1 302 ? -10.028 0.442 3.606 1.00 96.31 302 GLN A N 1
ATOM 2368 C CA . GLN A 1 302 ? -9.397 -0.430 2.613 1.00 96.31 302 GLN A CA 1
ATOM 2369 C C . GLN A 1 302 ? -10.339 -0.776 1.459 1.00 96.31 302 GLN A C 1
ATOM 2371 O O . GLN A 1 302 ? -9.906 -0.895 0.313 1.00 96.31 302 GLN A O 1
ATOM 2376 N N . HIS A 1 303 ? -11.626 -0.958 1.744 1.00 96.00 303 HIS A N 1
ATOM 2377 C CA . HIS A 1 303 ? -12.632 -1.170 0.718 1.00 96.00 303 HIS A CA 1
ATOM 2378 C C . HIS A 1 303 ? -12.847 0.097 -0.121 1.00 96.00 303 HIS A C 1
ATOM 2380 O O . HIS A 1 303 ? -12.859 0.019 -1.349 1.00 96.00 303 HIS A O 1
ATOM 2386 N N . GLY A 1 304 ? -12.903 1.272 0.513 1.00 96.12 304 GLY A N 1
ATOM 2387 C CA . GLY A 1 304 ? -12.972 2.564 -0.170 1.00 96.12 304 GLY A CA 1
ATOM 2388 C C . GLY A 1 304 ? -11.792 2.799 -1.119 1.00 96.12 304 GLY A C 1
ATOM 2389 O O . GLY A 1 304 ? -12.001 3.196 -2.263 1.00 96.12 304 GLY A O 1
ATOM 2390 N N . LEU A 1 305 ? -10.561 2.474 -0.703 1.00 96.12 305 LEU A N 1
ATOM 2391 C CA . LEU A 1 305 ? -9.379 2.531 -1.577 1.00 96.12 305 LEU A CA 1
ATOM 2392 C C . LEU A 1 305 ? -9.529 1.633 -2.815 1.00 96.12 305 LEU A C 1
ATOM 2394 O O . LEU A 1 305 ? -9.224 2.072 -3.924 1.00 96.12 305 LEU A O 1
ATOM 2398 N N . ARG A 1 306 ? -10.055 0.413 -2.644 1.00 95.06 306 ARG A N 1
ATOM 2399 C CA . ARG A 1 306 ? -10.312 -0.519 -3.755 1.00 95.06 306 ARG A CA 1
ATOM 2400 C C . ARG A 1 306 ? -11.403 -0.020 -4.701 1.00 95.06 306 ARG A C 1
ATOM 2402 O O . ARG A 1 306 ? -11.255 -0.162 -5.911 1.00 95.06 306 ARG A O 1
ATOM 2409 N N . GLN A 1 307 ? -12.474 0.581 -4.180 1.00 95.06 307 GLN A N 1
ATOM 2410 C CA . GLN A 1 307 ? -13.506 1.200 -5.020 1.00 95.06 307 GLN A CA 1
ATOM 2411 C C . GLN A 1 307 ? -12.920 2.341 -5.860 1.00 95.06 307 GLN A C 1
ATOM 2413 O O . GLN A 1 307 ? -13.148 2.396 -7.065 1.00 95.06 307 GLN A O 1
ATOM 2418 N N . ILE A 1 308 ? -12.113 3.212 -5.247 1.00 95.44 308 ILE A N 1
ATOM 2419 C CA . ILE A 1 308 ? -11.438 4.315 -5.945 1.00 95.44 308 ILE A CA 1
ATOM 2420 C C . ILE A 1 308 ? -10.490 3.785 -7.029 1.00 95.44 308 ILE A C 1
ATOM 2422 O O . ILE A 1 308 ? -10.405 4.368 -8.112 1.00 95.44 308 ILE A O 1
ATOM 2426 N N . GLU A 1 309 ? -9.779 2.688 -6.765 1.00 92.50 309 GLU A N 1
ATOM 2427 C CA . GLU A 1 309 ? -8.913 2.040 -7.753 1.00 92.50 309 GLU A CA 1
ATOM 2428 C C . GLU A 1 309 ? -9.727 1.490 -8.932 1.00 92.50 309 GLU A C 1
ATOM 2430 O O . GLU A 1 309 ? -9.373 1.731 -10.083 1.00 92.50 309 GLU A O 1
ATOM 2435 N N . ALA A 1 310 ? -10.872 0.855 -8.666 1.00 91.94 310 ALA A N 1
ATOM 2436 C CA . ALA A 1 310 ? -11.775 0.360 -9.705 1.00 91.94 310 ALA A CA 1
ATOM 2437 C C . ALA A 1 310 ? -12.413 1.480 -10.556 1.00 91.94 310 ALA A C 1
ATOM 2439 O O . ALA A 1 310 ? -12.805 1.237 -11.697 1.00 91.94 310 ALA A O 1
ATOM 2440 N N . MET A 1 311 ? -12.497 2.712 -10.036 1.00 91.25 311 MET A N 1
ATOM 2441 C CA . MET A 1 311 ? -12.939 3.889 -10.801 1.00 91.25 311 MET A CA 1
ATOM 2442 C C . MET A 1 311 ? -11.877 4.387 -11.797 1.00 91.25 311 MET A C 1
ATOM 2444 O O . MET A 1 311 ? -12.207 5.139 -12.721 1.00 91.25 311 MET A O 1
ATOM 2448 N N . ALA A 1 312 ? -10.605 3.999 -11.630 1.00 82.62 312 ALA A N 1
ATOM 2449 C CA . ALA A 1 312 ? -9.528 4.444 -12.503 1.00 82.62 312 ALA A CA 1
ATOM 2450 C C . ALA A 1 312 ? -9.727 3.888 -13.926 1.00 82.62 312 ALA A C 1
ATOM 2452 O O . ALA A 1 312 ? -9.888 2.680 -14.103 1.00 82.62 312 ALA A O 1
ATOM 2453 N N . PRO A 1 313 ? -9.682 4.724 -14.980 1.00 66.75 313 PRO A N 1
ATOM 2454 C CA . PRO A 1 313 ? -9.637 4.200 -16.335 1.00 66.75 313 PRO A CA 1
ATOM 2455 C C . PRO A 1 313 ? -8.330 3.417 -16.516 1.00 66.75 313 PRO A C 1
ATOM 2457 O O . PRO A 1 313 ? -7.256 3.966 -16.283 1.00 66.75 313 PRO A O 1
ATOM 2460 N N . GLU A 1 314 ? -8.424 2.168 -16.981 1.00 59.19 314 GLU A N 1
ATOM 2461 C CA . GLU A 1 314 ? -7.320 1.204 -17.187 1.00 59.19 314 GLU A CA 1
ATOM 2462 C C . GLU A 1 314 ? -6.118 1.721 -18.011 1.00 59.19 314 GLU A C 1
ATOM 2464 O O . GLU A 1 314 ? -5.124 1.019 -18.179 1.00 59.19 314 GLU A O 1
ATOM 2469 N N . GLN A 1 315 ? -6.161 2.940 -18.552 1.00 52.53 315 GLN A N 1
ATOM 2470 C CA . GLN A 1 315 ? -5.141 3.480 -19.440 1.00 52.53 315 GLN A CA 1
ATOM 2471 C C . GLN A 1 315 ? -4.907 4.971 -19.187 1.00 52.53 315 GLN A C 1
ATOM 2473 O O . GLN A 1 315 ? -5.484 5.843 -19.837 1.00 52.53 315 GLN A O 1
ATOM 2478 N N . LEU A 1 316 ? -3.928 5.260 -18.332 1.00 48.53 316 LEU A N 1
ATOM 2479 C CA . LEU A 1 316 ? -3.233 6.550 -18.185 1.00 48.53 316 LEU A CA 1
ATOM 2480 C C . LEU A 1 316 ? -2.496 7.018 -19.474 1.00 48.53 316 LEU A C 1
ATOM 2482 O O . LEU A 1 316 ? -1.602 7.855 -19.409 1.00 48.53 316 LEU A O 1
ATOM 2486 N N . GLY A 1 317 ? -2.856 6.493 -20.654 1.00 46.81 317 GLY A N 1
ATOM 2487 C CA . GLY A 1 317 ? -2.173 6.728 -21.931 1.00 46.81 317 GLY A CA 1
ATOM 2488 C C . GLY A 1 317 ? -3.007 7.367 -23.051 1.00 46.81 317 GLY A C 1
ATOM 2489 O O . GLY A 1 317 ? -2.423 7.804 -24.038 1.00 46.81 317 GLY A O 1
ATOM 2490 N N . ALA A 1 318 ? -4.337 7.471 -22.941 1.00 44.28 318 ALA A N 1
ATOM 2491 C CA . ALA A 1 318 ? -5.171 8.032 -24.014 1.00 44.28 318 ALA A CA 1
ATOM 2492 C C . ALA A 1 318 ? -5.685 9.433 -23.646 1.00 44.28 318 ALA A C 1
ATOM 2494 O O . ALA A 1 318 ? -6.771 9.618 -23.096 1.00 44.28 318 ALA A O 1
ATOM 2495 N N . LEU A 1 319 ? -4.846 10.426 -23.939 1.00 47.69 319 LEU A N 1
ATOM 2496 C CA . LEU A 1 319 ? -5.103 11.860 -23.811 1.00 47.69 319 LEU A CA 1
ATOM 2497 C C . LEU A 1 319 ? -6.469 12.250 -24.416 1.00 47.69 319 LEU A C 1
ATOM 2499 O O . LEU A 1 319 ? -6.616 12.305 -25.634 1.00 47.69 319 LEU A O 1
ATOM 2503 N N . GLY A 1 320 ? -7.448 12.573 -23.562 1.00 53.22 320 GLY A N 1
ATOM 2504 C CA . GLY A 1 320 ? -8.544 13.483 -23.927 1.00 53.22 320 GLY A CA 1
ATOM 2505 C C . GLY A 1 320 ? -9.989 13.047 -23.661 1.00 53.22 320 GLY A C 1
ATOM 2506 O O . GLY A 1 320 ? -10.876 13.863 -23.886 1.00 53.22 320 GLY A O 1
ATOM 2507 N N . GLY A 1 321 ? -10.265 11.824 -23.187 1.00 54.31 321 GLY A N 1
ATOM 2508 C CA . GLY A 1 321 ? -11.645 11.295 -23.182 1.00 54.31 321 GLY A CA 1
ATOM 2509 C C . GLY A 1 321 ? -12.418 11.241 -21.854 1.00 54.31 321 GLY A C 1
ATOM 2510 O O . GLY A 1 321 ? -13.641 11.308 -21.881 1.00 54.31 321 GLY A O 1
ATOM 2511 N N . ASN A 1 322 ? -11.759 11.118 -20.695 1.00 65.38 322 ASN A N 1
ATOM 2512 C CA . ASN A 1 322 ? -12.430 10.667 -19.458 1.00 65.38 322 ASN A CA 1
ATOM 2513 C C . ASN A 1 322 ? -12.378 11.678 -18.296 1.00 65.38 322 ASN A C 1
ATOM 2515 O O . ASN A 1 322 ? -12.080 11.299 -17.163 1.00 65.38 322 ASN A O 1
ATOM 2519 N N . SER A 1 323 ? -12.683 12.959 -18.542 1.00 77.19 323 SER A N 1
ATOM 2520 C CA . SER A 1 323 ? -12.717 13.964 -17.461 1.00 77.19 323 SER A CA 1
ATOM 2521 C C . SER A 1 323 ? -13.753 13.627 -16.382 1.00 77.19 323 SER A C 1
ATOM 2523 O O . SER A 1 323 ? -13.443 13.724 -15.202 1.00 77.19 323 SER A O 1
ATOM 2525 N N . ALA A 1 324 ? -14.937 13.138 -16.767 1.00 84.94 324 ALA A N 1
ATOM 2526 C CA . ALA A 1 324 ? -16.014 12.831 -15.823 1.00 84.94 324 ALA A CA 1
ATOM 2527 C C . ALA A 1 324 ? -15.639 11.730 -14.812 1.00 84.94 324 ALA A C 1
ATOM 2529 O O . ALA A 1 324 ? -15.873 11.889 -13.618 1.00 84.94 324 ALA A O 1
ATOM 2530 N N . ARG A 1 325 ? -14.994 10.643 -15.265 1.00 85.00 325 ARG A N 1
ATOM 2531 C CA . ARG A 1 325 ? -14.536 9.559 -14.373 1.00 85.00 325 ARG A CA 1
ATOM 2532 C C . ARG A 1 325 ? -13.375 9.993 -13.485 1.00 85.00 325 ARG A C 1
ATOM 2534 O O . ARG A 1 325 ? -13.328 9.627 -12.319 1.00 85.00 325 ARG A O 1
ATOM 2541 N N . ALA A 1 326 ? -12.457 10.800 -14.017 1.00 88.31 326 ALA A N 1
ATOM 2542 C CA . ALA A 1 326 ? -11.377 11.367 -13.217 1.00 88.31 326 ALA A CA 1
ATOM 2543 C C . ALA A 1 326 ? -11.915 12.319 -12.132 1.00 88.31 326 ALA A C 1
ATOM 2545 O O . ALA A 1 326 ? -11.407 12.329 -11.014 1.00 88.31 326 ALA A O 1
ATOM 2546 N N . GLU A 1 327 ? -12.962 13.092 -12.434 1.00 91.25 327 GLU A N 1
ATOM 2547 C CA . GLU A 1 327 ? -13.649 13.953 -11.464 1.00 91.25 327 GLU A CA 1
ATOM 2548 C C . GLU A 1 327 ? -14.390 13.150 -10.388 1.00 91.25 327 GLU A C 1
ATOM 2550 O O . GLU A 1 327 ? -14.346 13.517 -9.213 1.00 91.25 327 GLU A O 1
ATOM 2555 N N . GLU A 1 328 ? -15.043 12.052 -10.766 1.00 93.00 328 GLU A N 1
ATOM 2556 C CA . GLU A 1 328 ? -15.704 11.125 -9.844 1.00 93.00 328 GLU A CA 1
ATOM 2557 C C . GLU A 1 328 ? -14.695 10.444 -8.912 1.00 93.00 328 GLU A C 1
ATOM 2559 O O . GLU A 1 328 ? -14.838 10.513 -7.691 1.00 93.00 328 GLU A O 1
ATOM 2564 N N . GLN A 1 329 ? -13.601 9.918 -9.468 1.00 94.00 329 GLN A N 1
ATOM 2565 C CA . GLN A 1 329 ? -12.503 9.349 -8.691 1.00 94.00 329 GLN A CA 1
ATOM 2566 C C . GLN A 1 329 ? -11.888 10.392 -7.746 1.00 94.00 329 GLN A C 1
ATOM 2568 O O . GLN A 1 329 ? -11.688 10.124 -6.562 1.00 94.00 329 GLN A O 1
ATOM 2573 N N . ALA A 1 330 ? -11.635 11.612 -8.232 1.00 94.69 330 ALA A N 1
ATOM 2574 C CA . ALA A 1 330 ? -11.123 12.698 -7.400 1.00 94.69 330 ALA A CA 1
ATOM 2575 C C . ALA A 1 330 ? -1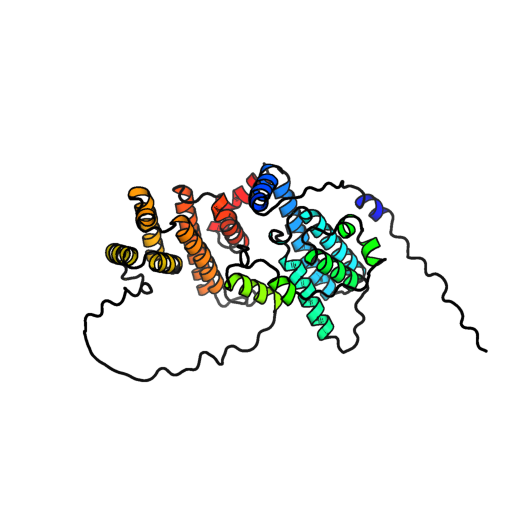2.085 13.040 -6.252 1.00 94.69 330 ALA A C 1
ATOM 2577 O O . ALA A 1 330 ? -11.636 13.342 -5.148 1.00 94.69 330 ALA A O 1
ATOM 2578 N N . ARG A 1 331 ? -13.402 12.997 -6.488 1.00 95.69 331 ARG A N 1
ATOM 2579 C CA . ARG A 1 331 ? -14.418 13.219 -5.451 1.00 95.69 331 ARG A CA 1
ATOM 2580 C C . ARG A 1 331 ? -14.375 12.120 -4.391 1.00 95.69 331 ARG A C 1
ATOM 2582 O O . ARG A 1 331 ? -14.332 12.452 -3.209 1.00 95.69 331 ARG A O 1
ATOM 2589 N N . ALA A 1 332 ? -14.319 10.855 -4.799 1.00 96.31 332 ALA A N 1
ATOM 2590 C CA . ALA A 1 332 ? -14.226 9.719 -3.884 1.00 96.31 332 ALA A CA 1
ATOM 2591 C C . ALA A 1 332 ? -12.943 9.770 -3.028 1.00 96.31 332 ALA A C 1
ATOM 2593 O O . ALA A 1 332 ? -13.008 9.611 -1.810 1.00 96.31 332 ALA A O 1
ATOM 2594 N N . VAL A 1 333 ? -11.792 10.119 -3.625 1.00 96.69 333 VAL A N 1
ATOM 2595 C CA . VAL A 1 333 ? -10.530 10.344 -2.887 1.00 96.69 333 VAL A CA 1
ATOM 2596 C C . VAL A 1 333 ? -10.683 11.443 -1.835 1.00 96.69 333 VAL A C 1
ATOM 2598 O O . VAL A 1 333 ? -10.246 11.270 -0.697 1.00 96.69 333 VAL A O 1
ATOM 2601 N N . LYS A 1 334 ? -11.306 12.576 -2.185 1.00 96.25 334 LYS A N 1
ATOM 2602 C CA . LYS A 1 334 ? -11.523 13.683 -1.238 1.00 96.25 334 LYS A CA 1
ATOM 2603 C C . LYS A 1 334 ? -12.419 13.269 -0.077 1.00 96.25 334 LYS A C 1
ATOM 2605 O O . LYS A 1 334 ? -12.114 13.616 1.060 1.00 96.25 334 LYS A O 1
ATOM 2610 N N . LEU A 1 335 ? -13.496 12.535 -0.353 1.00 96.75 335 LEU A N 1
ATOM 2611 C CA . LEU A 1 335 ? -14.414 12.044 0.673 1.00 96.75 335 LEU A CA 1
ATOM 2612 C C . LEU A 1 335 ? -13.717 11.075 1.633 1.00 96.75 335 LEU A C 1
ATOM 2614 O O . LEU A 1 335 ? -13.780 11.275 2.846 1.00 96.75 335 LEU A O 1
ATOM 2618 N N . LEU A 1 336 ? -12.971 10.100 1.105 1.00 97.25 336 LEU A N 1
ATOM 2619 C CA . LEU A 1 336 ? -12.192 9.174 1.927 1.00 97.25 336 LEU A CA 1
ATOM 2620 C C . LEU A 1 336 ? -11.135 9.906 2.765 1.00 97.25 336 LEU A C 1
ATOM 2622 O O . LEU A 1 336 ? -10.974 9.624 3.949 1.00 97.25 336 LEU A O 1
ATOM 2626 N N . HIS A 1 337 ? -10.440 10.881 2.179 1.00 96.31 337 HIS A N 1
ATOM 2627 C CA . HIS A 1 337 ? -9.463 11.688 2.902 1.00 96.31 337 HIS A CA 1
ATOM 2628 C C . HIS A 1 337 ? -10.099 12.492 4.044 1.00 96.31 337 HIS A C 1
ATOM 2630 O O . HIS A 1 337 ? -9.577 12.487 5.160 1.00 96.31 337 HIS A O 1
ATOM 2636 N N . LEU A 1 338 ? -11.232 13.155 3.795 1.00 96.06 338 LEU A N 1
ATOM 2637 C CA . LEU A 1 338 ? -11.971 13.883 4.829 1.00 96.06 338 LEU A CA 1
ATOM 2638 C C . LEU A 1 338 ? -12.429 12.952 5.952 1.00 96.06 338 LEU A C 1
ATOM 2640 O O . LEU A 1 338 ? -12.290 13.298 7.124 1.00 96.06 338 LEU A O 1
ATOM 2644 N N . PHE A 1 339 ? -12.914 11.763 5.598 1.00 96.88 339 PHE A N 1
ATOM 2645 C CA . PHE A 1 339 ? -13.293 10.742 6.562 1.00 96.88 339 PHE A CA 1
ATOM 2646 C C . PHE A 1 339 ? -12.103 10.325 7.434 1.00 96.88 339 PHE A C 1
ATOM 2648 O O . PHE A 1 339 ? -12.180 10.428 8.654 1.00 96.88 339 PHE A O 1
ATOM 2655 N N . ILE A 1 340 ? -10.962 9.975 6.835 1.00 96.56 340 ILE A N 1
ATOM 2656 C CA . ILE A 1 340 ? -9.740 9.621 7.574 1.00 96.56 340 ILE A CA 1
ATOM 2657 C C . ILE A 1 340 ? -9.289 10.761 8.498 1.00 96.56 340 ILE A C 1
ATOM 2659 O O . ILE A 1 340 ? -8.937 10.519 9.652 1.00 96.56 340 ILE A O 1
ATOM 2663 N N . ARG A 1 341 ? -9.326 12.016 8.029 1.00 95.19 341 ARG A N 1
ATOM 2664 C CA . ARG A 1 341 ? -9.000 13.177 8.870 1.00 95.19 341 ARG A CA 1
ATOM 2665 C C . ARG A 1 341 ? -9.935 13.304 10.064 1.00 95.19 341 ARG A C 1
ATOM 2667 O O . ARG A 1 341 ? -9.448 13.582 11.153 1.00 95.19 341 ARG A O 1
ATOM 2674 N N . ASN A 1 342 ? -11.236 13.098 9.869 1.00 95.25 342 ASN A N 1
ATOM 2675 C CA . ASN A 1 342 ? -12.213 13.127 10.954 1.00 95.25 342 ASN A CA 1
ATOM 2676 C C . ASN A 1 342 ? -11.889 12.064 12.017 1.00 95.25 342 ASN A C 1
ATOM 2678 O O . ASN A 1 342 ? -11.869 12.372 13.204 1.00 95.25 342 ASN A O 1
ATOM 2682 N N . LEU A 1 343 ? -11.547 10.842 11.596 1.00 95.75 343 LEU A N 1
ATOM 2683 C CA . LEU A 1 343 ? -11.165 9.758 12.510 1.00 95.75 343 LEU A CA 1
ATOM 2684 C C . LEU A 1 343 ? -9.897 10.069 13.306 1.00 95.75 343 LEU A C 1
ATOM 2686 O O . LEU A 1 343 ? -9.842 9.796 14.501 1.00 95.75 343 LEU A O 1
ATOM 2690 N N . LEU A 1 344 ? -8.890 10.654 12.650 1.00 94.81 344 LEU A N 1
ATOM 2691 C CA . LEU A 1 344 ? -7.657 11.087 13.308 1.00 94.81 344 LEU A CA 1
ATOM 2692 C C . LEU A 1 344 ? -7.905 12.246 14.282 1.00 94.81 344 LEU A C 1
ATOM 2694 O O . LEU A 1 344 ? -7.301 12.288 15.344 1.00 94.81 344 LEU A O 1
ATOM 2698 N N . GLN A 1 345 ? -8.778 13.194 13.933 1.00 94.00 345 GLN A N 1
ATOM 2699 C CA . GLN A 1 345 ? -9.109 14.338 14.792 1.00 94.00 345 GLN A CA 1
ATOM 2700 C C . GLN A 1 345 ? -9.884 13.938 16.046 1.00 94.00 345 GLN A C 1
ATOM 2702 O O . GLN A 1 345 ? -9.762 14.608 17.067 1.00 94.00 345 GLN A O 1
ATOM 2707 N N . LYS A 1 346 ? -10.681 12.870 15.961 1.00 93.69 346 LYS A N 1
ATOM 2708 C CA . LYS A 1 346 ? -11.408 12.293 17.095 1.00 93.69 346 LYS A CA 1
ATOM 2709 C C . LYS A 1 346 ? -10.560 11.328 17.931 1.00 93.69 346 LYS A C 1
ATOM 2711 O O . LYS A 1 346 ? -11.078 10.744 18.871 1.00 93.69 346 LYS A O 1
ATOM 2716 N N . ASP A 1 347 ? -9.287 11.127 17.578 1.00 94.19 347 ASP A N 1
ATOM 2717 C CA . ASP A 1 347 ? -8.410 10.101 18.161 1.00 94.19 347 ASP A CA 1
ATOM 2718 C C . ASP A 1 347 ? -8.991 8.668 18.081 1.00 94.19 347 ASP A C 1
ATOM 2720 O O . ASP A 1 347 ? -8.536 7.765 18.784 1.00 94.19 347 ASP A O 1
ATOM 2724 N N . PHE A 1 348 ? -9.968 8.431 17.191 1.00 95.38 348 PHE A N 1
ATOM 2725 C CA . PHE A 1 348 ? -10.574 7.111 16.990 1.00 95.38 348 PHE A CA 1
ATOM 2726 C C . PHE A 1 348 ? -9.588 6.148 16.319 1.00 95.38 348 PHE A C 1
ATOM 2728 O O . PHE A 1 348 ? -9.511 4.969 16.660 1.00 95.38 348 PHE A O 1
ATOM 2735 N N . LEU A 1 349 ? -8.795 6.662 15.373 1.00 95.88 349 LEU A N 1
ATOM 2736 C CA . LEU A 1 349 ? -7.643 5.962 14.813 1.00 95.88 349 LEU A CA 1
ATOM 2737 C C . LEU A 1 349 ? -6.372 6.735 15.123 1.00 95.88 349 LEU A C 1
ATOM 2739 O O . LEU A 1 349 ? -6.342 7.963 15.076 1.00 95.88 349 LEU A O 1
ATOM 2743 N N . THR A 1 350 ? -5.287 6.001 15.353 1.00 92.94 350 THR A N 1
ATOM 2744 C CA . THR A 1 350 ? -3.956 6.601 15.410 1.00 92.94 350 THR A CA 1
ATOM 2745 C C . THR A 1 350 ? -3.288 6.549 14.045 1.00 92.94 350 THR A C 1
ATOM 2747 O O . THR A 1 350 ? -3.525 5.663 13.223 1.00 92.94 350 THR A O 1
ATOM 2750 N N . VAL A 1 351 ? -2.379 7.493 13.832 1.00 89.75 351 VAL A N 1
ATOM 2751 C CA . VAL A 1 351 ? -1.515 7.571 12.653 1.00 89.75 351 VAL A CA 1
ATOM 2752 C C . VAL A 1 351 ? -0.826 6.241 12.325 1.00 89.75 351 VAL A C 1
ATOM 2754 O O . VAL A 1 351 ? -0.750 5.876 11.152 1.00 89.75 351 VAL A O 1
ATOM 2757 N N . ASP A 1 352 ? -0.348 5.526 13.343 1.00 87.88 352 ASP A N 1
ATOM 2758 C CA . ASP A 1 352 ? 0.392 4.273 13.177 1.00 87.88 352 ASP A CA 1
ATOM 2759 C C . ASP A 1 352 ? -0.491 3.136 12.649 1.00 87.88 352 ASP A C 1
ATOM 2761 O O . ASP A 1 352 ? -0.007 2.259 11.930 1.00 87.88 352 ASP A O 1
ATOM 2765 N N . MET A 1 353 ? -1.785 3.159 12.979 1.00 90.56 353 MET A N 1
ATOM 2766 C CA . MET A 1 353 ? -2.746 2.125 12.585 1.00 90.56 353 MET A CA 1
ATOM 2767 C C . MET A 1 353 ? -3.098 2.201 11.099 1.00 90.56 353 MET A C 1
ATOM 2769 O O . MET A 1 353 ? -3.251 1.159 10.473 1.00 90.56 353 MET A O 1
ATOM 2773 N N . ILE A 1 354 ? -3.158 3.414 10.539 1.00 94.75 354 ILE A N 1
ATOM 2774 C CA . ILE A 1 354 ? -3.506 3.676 9.130 1.00 94.75 354 ILE A CA 1
ATOM 2775 C C . ILE A 1 354 ? -2.310 4.120 8.280 1.00 94.75 354 ILE A C 1
ATOM 2777 O O . ILE A 1 354 ? -2.466 4.773 7.246 1.00 94.75 354 ILE A O 1
ATOM 2781 N N . ASN A 1 355 ? -1.081 3.861 8.732 1.00 89.31 355 ASN A N 1
ATOM 2782 C CA . ASN A 1 355 ? 0.096 4.409 8.063 1.00 89.31 355 ASN A CA 1
ATOM 2783 C C . ASN A 1 355 ? 0.237 3.908 6.616 1.00 89.31 355 ASN A C 1
ATOM 2785 O O . ASN A 1 355 ? 0.668 4.666 5.750 1.00 89.31 355 ASN A O 1
ATOM 2789 N N . PHE A 1 356 ? -0.139 2.657 6.340 1.00 88.38 356 PHE A N 1
ATOM 2790 C CA . PHE A 1 356 ? -0.076 2.105 4.986 1.00 88.38 356 PHE A CA 1
ATOM 2791 C C . PHE A 1 356 ? -1.117 2.737 4.069 1.00 88.38 356 PHE A C 1
ATOM 2793 O O . PHE A 1 356 ? -0.771 3.159 2.971 1.00 88.38 356 PHE A O 1
ATOM 2800 N N . GLU A 1 357 ? -2.349 2.882 4.547 1.00 95.00 357 GLU A N 1
ATOM 2801 C CA . GLU A 1 357 ? -3.452 3.509 3.826 1.00 95.00 357 GLU A CA 1
ATOM 2802 C C . GLU A 1 357 ? -3.129 4.977 3.514 1.00 95.00 357 GLU A C 1
ATOM 2804 O O . GLU A 1 357 ? -3.368 5.449 2.406 1.00 95.00 357 GLU A O 1
ATOM 2809 N N . LEU A 1 358 ? -2.504 5.695 4.454 1.00 93.00 358 LEU A N 1
ATOM 2810 C CA . LEU A 1 358 ? -2.043 7.066 4.235 1.00 93.00 358 LEU A CA 1
ATOM 2811 C C . LEU A 1 358 ? -0.900 7.153 3.215 1.00 93.00 358 LEU A C 1
ATOM 2813 O O . LEU A 1 358 ? -0.905 8.049 2.372 1.00 93.00 358 LEU A O 1
ATOM 2817 N N . LEU A 1 359 ? 0.075 6.240 3.267 1.00 88.06 359 LEU A N 1
ATOM 2818 C CA . LEU A 1 359 ? 1.153 6.188 2.274 1.00 88.06 359 LEU A CA 1
ATOM 2819 C C . LEU A 1 359 ? 0.609 5.868 0.884 1.00 88.06 359 LEU A C 1
ATOM 2821 O O . LEU A 1 359 ? 0.986 6.516 -0.090 1.00 88.06 359 LEU A O 1
ATOM 2825 N N . GLU A 1 360 ? -0.290 4.893 0.788 1.00 90.38 360 GLU A N 1
ATOM 2826 C CA . GLU A 1 360 ? -0.945 4.531 -0.460 1.00 90.38 360 GLU A CA 1
ATOM 2827 C C . GLU A 1 360 ? -1.704 5.725 -1.040 1.00 90.38 360 GLU A C 1
ATOM 2829 O O . GLU A 1 360 ? -1.508 6.076 -2.206 1.00 90.38 360 GLU A O 1
ATOM 2834 N N . LEU A 1 361 ? -2.501 6.397 -0.209 1.00 93.69 361 LEU A N 1
ATOM 2835 C CA . LEU A 1 361 ? -3.313 7.528 -0.628 1.00 93.69 361 LEU A CA 1
ATOM 2836 C C . LEU A 1 361 ? -2.443 8.723 -1.061 1.00 93.69 361 LEU A C 1
ATOM 2838 O O . LEU A 1 361 ? -2.693 9.321 -2.109 1.00 93.69 361 LEU A O 1
ATOM 2842 N N . GLY A 1 362 ? -1.364 9.000 -0.322 1.00 90.88 362 GLY A N 1
ATOM 2843 C CA . GLY A 1 362 ? -0.391 10.046 -0.638 1.00 90.88 362 GLY A CA 1
ATOM 2844 C C . GLY A 1 362 ? 0.433 9.779 -1.902 1.00 90.88 362 GLY A C 1
ATOM 2845 O O . GLY A 1 362 ? 0.728 10.716 -2.640 1.00 90.88 362 GLY A O 1
ATOM 2846 N N . MET A 1 363 ? 0.791 8.522 -2.186 1.00 87.19 363 MET A N 1
ATOM 2847 C CA . MET A 1 363 ? 1.583 8.166 -3.371 1.00 87.19 363 MET A CA 1
ATOM 2848 C C . MET A 1 363 ? 0.726 8.032 -4.632 1.00 87.19 363 MET A C 1
ATOM 2850 O O . MET A 1 363 ? 1.086 8.571 -5.678 1.00 87.19 363 MET A O 1
ATOM 2854 N N . ARG A 1 364 ? -0.405 7.319 -4.554 1.00 89.19 364 ARG A N 1
ATOM 2855 C CA . ARG A 1 364 ? -1.244 7.012 -5.725 1.00 89.19 364 ARG A CA 1
ATOM 2856 C C . ARG A 1 364 ? -2.079 8.208 -6.174 1.00 89.19 364 ARG A C 1
ATOM 2858 O O . ARG A 1 364 ? -2.275 8.406 -7.372 1.00 89.19 364 ARG A O 1
ATOM 2865 N N . TYR A 1 365 ? -2.532 9.037 -5.232 1.00 93.75 365 TYR A N 1
ATOM 2866 C CA . TYR A 1 365 ? -3.462 10.135 -5.510 1.00 93.75 365 TYR A CA 1
ATOM 2867 C C . TYR A 1 365 ? -2.848 11.527 -5.293 1.00 93.75 365 TYR A C 1
ATOM 2869 O O . TYR A 1 365 ? -3.570 12.502 -5.099 1.00 93.75 365 TYR A O 1
ATOM 2877 N N . VAL A 1 366 ? -1.519 11.659 -5.414 1.00 91.38 366 VAL A N 1
ATOM 2878 C CA . VAL A 1 366 ? -0.775 12.938 -5.299 1.00 91.38 366 VAL A CA 1
ATOM 2879 C C . VAL A 1 366 ? -1.225 14.022 -6.297 1.00 91.38 366 VAL A C 1
ATOM 2881 O O . VAL A 1 366 ? -0.966 15.219 -6.133 1.00 91.38 366 VAL A O 1
ATOM 2884 N N . TRP A 1 367 ? -1.900 13.628 -7.375 1.00 88.94 367 TRP A N 1
ATOM 2885 C CA . TRP A 1 367 ? -2.456 14.557 -8.356 1.00 88.94 367 TRP A CA 1
ATOM 2886 C C . TRP A 1 367 ? -3.695 15.298 -7.822 1.00 88.94 367 TRP A C 1
ATOM 2888 O O . TRP A 1 367 ? -3.955 16.425 -8.257 1.00 88.94 367 TRP A O 1
ATOM 2898 N N . VAL A 1 368 ? -4.404 14.735 -6.834 1.00 94.06 368 VAL A N 1
ATOM 2899 C CA . VAL A 1 368 ? -5.521 15.386 -6.139 1.00 94.06 368 VAL A CA 1
ATOM 2900 C C . VAL A 1 368 ? -4.968 16.478 -5.222 1.00 94.06 368 VAL A C 1
ATOM 2902 O O . VAL A 1 368 ? -4.168 16.218 -4.323 1.00 94.06 368 VAL A O 1
ATOM 2905 N N . LYS A 1 369 ? -5.392 17.725 -5.460 1.00 93.56 369 LYS A N 1
ATOM 2906 C CA . LYS A 1 369 ? -4.867 18.922 -4.783 1.00 93.56 369 LYS A CA 1
ATOM 2907 C C . LYS A 1 369 ? -4.935 18.801 -3.257 1.00 93.56 369 LYS A C 1
ATOM 2909 O O . LYS A 1 369 ? -3.955 19.084 -2.582 1.00 93.56 369 LYS A O 1
ATOM 2914 N N . GLU A 1 370 ? -6.065 18.334 -2.741 1.00 94.50 370 GLU A N 1
ATOM 2915 C CA . GLU A 1 370 ? -6.329 18.179 -1.313 1.00 94.50 370 GLU A CA 1
ATOM 2916 C C . GLU A 1 370 ? -5.425 17.140 -0.649 1.00 94.50 370 GLU A C 1
ATOM 2918 O O . GLU A 1 370 ? -5.171 17.267 0.537 1.00 94.50 370 GLU A O 1
ATOM 2923 N N . ILE A 1 371 ? -4.930 16.138 -1.384 1.00 94.56 371 ILE A N 1
ATOM 2924 C CA . ILE A 1 371 ? -3.958 15.169 -0.855 1.00 94.56 371 ILE A CA 1
ATOM 2925 C C . ILE A 1 371 ? -2.565 15.786 -0.849 1.00 94.56 371 ILE A C 1
ATOM 2927 O O . ILE A 1 371 ? -1.851 15.729 0.145 1.00 94.56 371 ILE A O 1
ATOM 2931 N N . ARG A 1 372 ? -2.181 16.422 -1.957 1.00 92.50 372 ARG A N 1
ATOM 2932 C CA . ARG A 1 372 ? -0.849 17.014 -2.114 1.00 92.50 372 ARG A CA 1
ATOM 2933 C C . ARG A 1 372 ? -0.573 18.153 -1.138 1.00 92.50 372 ARG A C 1
ATOM 2935 O O . ARG A 1 372 ? 0.571 18.337 -0.746 1.00 92.50 372 ARG A O 1
ATOM 2942 N N . GLU A 1 373 ? -1.589 18.948 -0.821 1.00 92.19 373 GLU A N 1
ATOM 2943 C CA . GLU A 1 373 ? -1.452 20.135 0.028 1.00 92.19 373 GLU A CA 1
ATOM 2944 C C . GLU A 1 373 ? -1.716 19.848 1.509 1.00 92.19 373 GLU A C 1
ATOM 2946 O O . GLU A 1 373 ? -1.487 20.727 2.339 1.00 92.19 373 GLU A O 1
ATOM 2951 N N . ASP A 1 374 ? -2.189 18.649 1.871 1.00 91.75 374 ASP A N 1
ATOM 2952 C CA . ASP A 1 374 ? -2.477 18.364 3.273 1.00 91.75 374 ASP A CA 1
ATOM 2953 C C . ASP A 1 374 ? -1.177 18.174 4.071 1.00 91.75 374 ASP A C 1
ATOM 2955 O O . ASP A 1 374 ? -0.322 17.367 3.676 1.00 91.75 374 ASP A O 1
ATOM 2959 N N . PRO A 1 375 ? -1.009 18.853 5.220 1.00 87.75 375 PRO A N 1
ATOM 2960 C CA . PRO A 1 375 ? 0.121 18.629 6.119 1.00 87.75 375 PRO A CA 1
ATOM 2961 C C . PRO A 1 375 ? 0.279 17.166 6.543 1.00 87.75 375 PRO A C 1
ATOM 2963 O O . PRO A 1 375 ? 1.402 16.709 6.740 1.00 87.75 375 PRO A O 1
ATOM 2966 N N . LEU A 1 376 ? -0.814 16.397 6.612 1.00 85.00 376 LEU A N 1
ATOM 2967 C CA . LEU A 1 376 ? -0.783 14.976 6.950 1.00 85.00 376 LEU A CA 1
ATOM 2968 C C . LEU A 1 376 ? 0.129 14.165 6.015 1.00 85.00 376 LEU A C 1
ATOM 2970 O O . LEU A 1 376 ? 0.773 13.220 6.472 1.00 85.00 376 LEU A O 1
ATOM 2974 N N . PHE A 1 377 ? 0.221 14.555 4.739 1.00 83.31 377 PHE A N 1
ATOM 2975 C CA . PHE A 1 377 ? 1.109 13.942 3.742 1.00 83.31 377 PHE A CA 1
ATOM 2976 C C . PHE A 1 377 ? 2.375 14.775 3.504 1.00 83.31 377 PHE A C 1
ATOM 2978 O O . PHE A 1 377 ? 3.446 14.216 3.271 1.00 83.31 377 PHE A O 1
ATOM 2985 N N . SER A 1 378 ? 2.271 16.103 3.610 1.00 70.31 378 SER A N 1
ATOM 2986 C CA . SER A 1 378 ? 3.362 17.050 3.336 1.00 70.31 378 SER A CA 1
ATOM 2987 C C . SER A 1 378 ? 4.425 17.045 4.432 1.00 70.31 378 SER A C 1
ATOM 2989 O O . SER A 1 378 ? 5.615 16.907 4.149 1.00 70.31 378 SER A O 1
ATOM 2991 N N . ASP A 1 379 ? 4.002 17.135 5.696 1.00 58.22 379 ASP A N 1
ATOM 2992 C CA . ASP A 1 379 ? 4.911 17.093 6.837 1.00 58.22 379 ASP A CA 1
ATOM 2993 C C . ASP A 1 379 ? 5.385 15.675 7.079 1.00 58.22 379 ASP A C 1
ATOM 2995 O O . ASP A 1 379 ? 6.539 15.485 7.412 1.00 58.22 379 ASP A O 1
ATOM 2999 N N . ARG A 1 380 ? 4.609 14.636 6.776 1.00 53.41 380 ARG A N 1
ATOM 3000 C CA . ARG A 1 380 ? 5.185 13.283 6.745 1.00 53.41 380 ARG A CA 1
ATOM 3001 C C . ARG A 1 380 ? 6.189 13.074 5.625 1.00 53.41 380 ARG A C 1
ATOM 3003 O O . ARG A 1 380 ? 6.940 12.117 5.716 1.00 53.41 380 ARG A O 1
ATOM 3010 N N . GLY A 1 381 ? 6.246 13.958 4.630 1.00 47.03 381 GLY A N 1
ATOM 3011 C CA . GLY A 1 381 ? 7.345 14.119 3.674 1.00 47.03 381 GLY A CA 1
ATOM 3012 C C . GLY A 1 381 ? 8.573 14.862 4.233 1.00 47.03 381 GLY A C 1
ATOM 3013 O O . GLY A 1 381 ? 9.651 14.759 3.650 1.00 47.03 381 GLY A O 1
ATOM 3014 N N . ASN A 1 382 ? 8.449 15.530 5.392 1.00 37.97 382 ASN A N 1
ATOM 3015 C CA . ASN A 1 382 ? 9.500 16.334 6.032 1.00 37.97 382 ASN A CA 1
ATOM 3016 C C . ASN A 1 382 ? 9.850 15.955 7.494 1.00 37.97 382 ASN A C 1
ATOM 3018 O O . ASN A 1 382 ? 11.024 15.769 7.770 1.00 37.97 382 ASN A O 1
ATOM 3022 N N . THR A 1 383 ? 8.928 15.806 8.451 1.00 40.38 383 THR A N 1
ATOM 3023 C CA . THR A 1 383 ? 9.167 15.461 9.875 1.00 40.38 383 THR A CA 1
ATOM 3024 C C . THR A 1 383 ? 9.465 13.981 10.124 1.00 40.38 383 THR A C 1
ATOM 3026 O O . THR A 1 383 ? 10.317 13.681 10.956 1.00 40.38 383 THR A O 1
ATOM 3029 N N . LEU A 1 384 ? 8.896 13.057 9.341 1.00 41.84 384 LEU A N 1
ATOM 3030 C CA . LEU A 1 384 ? 9.369 11.657 9.265 1.00 41.84 384 LEU A CA 1
ATOM 3031 C C . LEU A 1 384 ? 10.741 11.526 8.564 1.00 41.84 384 LEU A C 1
ATOM 3033 O O . LEU A 1 384 ? 11.333 10.451 8.569 1.00 41.84 384 LEU A O 1
ATOM 3037 N N . TRP A 1 385 ? 11.247 12.618 7.979 1.00 38.44 385 TRP A N 1
ATOM 3038 C CA . TRP A 1 385 ? 12.496 12.679 7.209 1.00 38.44 385 TRP A CA 1
ATOM 3039 C C . TRP A 1 385 ? 13.545 13.634 7.802 1.00 38.44 385 TRP A C 1
ATOM 3041 O O . TRP A 1 385 ? 14.642 13.732 7.254 1.00 38.44 385 TRP A O 1
ATOM 3051 N N . SER A 1 386 ? 13.223 14.348 8.888 1.00 30.61 386 SER A N 1
ATOM 3052 C CA . SER A 1 386 ? 14.102 15.329 9.551 1.00 30.61 386 SER A CA 1
ATOM 3053 C C . SER A 1 386 ? 14.281 15.092 11.057 1.00 30.61 386 SER A C 1
ATOM 3055 O O . SER A 1 386 ? 15.006 15.854 11.698 1.00 30.61 386 SER A O 1
ATOM 3057 N N . SER A 1 387 ? 13.684 14.027 11.604 1.00 32.03 387 SER A N 1
ATOM 3058 C CA . SER A 1 387 ? 13.904 13.522 12.974 1.00 32.03 387 SER A CA 1
ATOM 3059 C C . SER A 1 387 ? 14.725 12.241 12.928 1.00 32.03 387 SER A C 1
ATOM 3061 O O . SER A 1 387 ? 15.560 12.031 13.845 1.00 32.03 387 SER A O 1
#

Radius of gyration: 26.98 Å; chains: 1; bounding box: 94×60×58 Å

pLDDT: mean 73.32, std 23.52, range [28.19, 97.44]